Protein AF-A0A8D8EX16-F1 (afdb_monomer)

Radius of gyration: 27.71 Å; Cα contacts (8 Å, |Δi|>4): 802; chains: 1; bounding box: 77×47×75 Å

Secondary structure (DSSP, 8-state):
--TTGGGSSSGGGB-HHHHHHHHHHTTTB-B---GGGGT---SEEEEESS----SEE-HHHHHTTTTTS---EEEEEEES--TTTTSTTEEEEEHHHHHHTTT-EEEEEEEEEEE-B-TTS-B-EE--PPBPTTT-SBPGGGTT--TTSBPPTT-EE-TT-EEE-EEEE------TTGGGS---PPPPEEE--EE---SS-EEEEEEEEEE-TTS-EEEEEEEEEEE---TT-EEEETTS-EEEEEEEE-TTTS-EETT-PPPSEEE-TTHHHHHTBHHHHHHHHHHHHHHHHT-PEE--TT-SS-HHHHHHHHHHTTS-TT-EE-EE-TTT-PBPSS-EEEEEEEEEEBS--STTT----SS-PPPTTT-

InterPro domains:
  IPR007120 DNA-directed RNA polymerase, subunit 2, hybrid-binding domain [PF00562] (4-371)
  IPR007121 RNA polymerase, beta subunit, conserved site [PS01166] (232-244)
  IPR014724 RNA polymerase Rpb2, OB-fold [G3DSA:2.40.50.150] (35-228)
  IPR015712 DNA-directed RNA polymerase, subunit 2 [PTHR20856] (1-371)
  IPR015712 DNA-directed RNA polymerase, subunit 2 [cd00653] (1-371)
  IPR037033 DNA-directed RNA polymerase, subunit 2, hybrid-binding domain superfamily [G3DSA:2.40.270.10] (5-365)

pLDDT: mean 91.52, std 9.26, range [45.0, 97.81]

Structure (mmCIF, N/CA/C/O backbone):
data_AF-A0A8D8EX16-F1
#
_entry.id   AF-A0A8D8EX16-F1
#
loop_
_atom_site.group_PDB
_atom_site.id
_atom_site.type_symbol
_atom_site.label_atom_id
_atom_site.label_alt_id
_atom_site.label_comp_id
_atom_site.label_asym_id
_atom_site.label_entity_id
_atom_site.label_seq_id
_atom_site.pdbx_PDB_ins_code
_atom_site.Cartn_x
_atom_site.Cartn_y
_atom_site.Cartn_z
_atom_site.occupancy
_atom_site.B_iso_or_equiv
_atom_site.auth_seq_id
_atom_site.auth_comp_id
_atom_site.auth_asym_id
_atom_site.auth_atom_id
_atom_site.pdbx_PDB_model_num
ATOM 1 N N . LEU A 1 1 ? 1.121 20.390 16.152 1.00 87.69 1 LEU A N 1
ATOM 2 C CA . LEU A 1 1 ? 1.763 19.233 15.473 1.00 87.69 1 LEU A CA 1
ATOM 3 C C . LEU A 1 1 ? 1.968 19.587 14.003 1.00 87.69 1 LEU A C 1
ATOM 5 O O . LEU A 1 1 ? 1.137 20.309 13.471 1.00 87.69 1 LEU A O 1
ATOM 9 N N . GLY A 1 2 ? 3.056 19.132 13.370 1.00 92.62 2 GLY A N 1
ATOM 10 C CA . GLY A 1 2 ? 3.316 19.385 11.940 1.00 92.62 2 GLY A CA 1
ATOM 11 C C . GLY A 1 2 ? 2.465 18.520 11.000 1.00 92.62 2 GLY A C 1
ATOM 12 O O . GLY A 1 2 ? 1.678 17.700 11.465 1.00 92.62 2 GLY A O 1
ATOM 13 N N . VAL A 1 3 ? 2.670 18.650 9.684 1.00 93.50 3 VAL A N 1
ATOM 14 C CA . VAL A 1 3 ? 1.871 17.974 8.637 1.00 93.50 3 VAL A CA 1
ATOM 15 C C . VAL A 1 3 ? 1.799 16.453 8.829 1.00 93.50 3 VAL A C 1
ATOM 17 O O . VAL A 1 3 ? 0.713 15.908 8.991 1.00 93.50 3 VAL A O 1
ATOM 20 N N . CYS A 1 4 ? 2.941 15.757 8.891 1.00 93.38 4 CYS A N 1
ATOM 21 C CA . CYS A 1 4 ? 2.943 14.292 9.014 1.00 93.38 4 CYS A CA 1
ATOM 22 C C . CYS A 1 4 ? 2.411 13.808 10.374 1.00 93.38 4 CYS A C 1
ATOM 24 O O . CYS A 1 4 ? 1.754 12.775 10.445 1.00 93.38 4 CYS A O 1
ATOM 26 N N . ALA A 1 5 ? 2.679 14.557 11.448 1.00 94.50 5 ALA A N 1
ATOM 27 C CA . ALA A 1 5 ? 2.194 14.228 12.788 1.00 94.50 5 ALA A CA 1
ATOM 28 C C . ALA A 1 5 ? 0.686 14.470 12.935 1.00 94.50 5 ALA A C 1
ATOM 30 O O . ALA A 1 5 ? 0.020 13.765 13.686 1.00 94.50 5 ALA A O 1
ATOM 31 N N . GLY A 1 6 ? 0.136 15.429 12.185 1.00 93.69 6 GLY A N 1
ATOM 32 C CA . GLY A 1 6 ? -1.296 15.707 12.127 1.00 93.69 6 GLY A CA 1
ATOM 33 C C . GLY A 1 6 ? -2.117 14.587 11.487 1.00 93.69 6 GLY A C 1
ATOM 34 O O . GLY A 1 6 ? -3.336 14.589 11.626 1.00 93.69 6 GLY A O 1
ATOM 35 N N . LEU A 1 7 ? -1.480 13.613 10.829 1.00 94.62 7 LEU A N 1
ATOM 36 C CA . LEU A 1 7 ? -2.155 12.432 10.288 1.00 94.62 7 LEU A CA 1
ATOM 37 C C . LEU A 1 7 ? -2.492 11.389 11.359 1.00 94.62 7 LEU A C 1
ATOM 39 O O . LEU A 1 7 ? -3.251 10.474 11.063 1.00 94.62 7 LEU A O 1
ATOM 43 N N . VAL A 1 8 ? -1.948 11.475 12.573 1.00 96.31 8 VAL A N 1
ATOM 44 C CA . VAL A 1 8 ? -2.277 10.549 13.669 1.00 96.31 8 VAL A CA 1
ATOM 45 C C . VAL A 1 8 ? -3.594 10.995 14.315 1.00 96.31 8 VAL A C 1
ATOM 47 O O . VAL A 1 8 ? -3.670 12.151 14.737 1.00 96.31 8 VAL A O 1
ATOM 50 N N . PRO A 1 9 ? -4.627 10.138 14.419 1.00 96.31 9 PRO A N 1
ATOM 51 C CA . PRO A 1 9 ? -5.827 10.467 15.173 1.00 96.31 9 PRO A CA 1
ATOM 52 C C . PRO A 1 9 ? -5.556 10.281 16.670 1.00 96.31 9 PRO A C 1
ATOM 54 O O . PRO A 1 9 ? -4.806 9.393 17.077 1.00 96.31 9 PRO A O 1
ATOM 57 N N . TYR A 1 10 ? -6.128 11.155 17.498 1.00 96.69 10 TYR A N 1
ATOM 58 C CA . TYR A 1 10 ? -5.958 11.144 18.956 1.00 96.69 10 TYR A CA 1
ATOM 59 C C . TYR A 1 10 ? -4.491 10.974 19.419 1.00 96.69 10 TYR A C 1
ATOM 61 O O . TYR A 1 10 ? -4.201 10.136 20.276 1.00 96.69 10 TYR A O 1
ATOM 69 N N . PRO A 1 11 ? -3.529 11.773 18.907 1.00 96.62 11 PRO A N 1
ATOM 70 C CA . PRO A 1 11 ? -2.101 11.553 19.167 1.00 96.62 11 PRO A CA 1
ATOM 71 C C . PRO A 1 11 ? -1.715 11.719 20.643 1.00 96.62 11 PRO A C 1
ATOM 73 O O . PRO A 1 11 ? -0.691 11.195 21.070 1.00 96.62 11 PRO A O 1
ATOM 76 N N . HIS A 1 12 ? -2.537 12.431 21.416 1.00 94.94 12 HIS A N 1
ATOM 77 C CA . HIS A 1 12 ? -2.365 12.673 22.848 1.00 94.94 12 HIS A CA 1
ATOM 78 C C . HIS A 1 12 ? -2.658 11.437 23.719 1.00 94.94 12 HIS A C 1
ATOM 80 O O . HIS A 1 12 ? -2.260 11.415 24.875 1.00 94.94 12 HIS A O 1
ATOM 86 N N . HIS A 1 13 ? -3.290 10.398 23.159 1.00 95.06 13 HIS A N 1
ATOM 87 C CA . HIS A 1 13 ? -3.544 9.112 23.824 1.00 95.06 13 HIS A CA 1
ATOM 88 C C . HIS A 1 13 ? -2.511 8.029 23.471 1.00 95.06 13 HIS A C 1
ATOM 90 O O . HIS A 1 13 ? -2.658 6.873 23.865 1.00 95.06 13 HIS A O 1
ATOM 96 N N . ASN A 1 14 ? -1.482 8.374 22.693 1.00 94.94 14 ASN A N 1
ATOM 97 C CA . ASN A 1 14 ? -0.397 7.462 22.350 1.00 94.94 14 ASN A CA 1
ATOM 98 C C . ASN A 1 14 ? 0.890 7.889 23.056 1.00 94.94 14 ASN A C 1
ATOM 100 O O . ASN A 1 14 ? 1.174 9.078 23.204 1.00 94.94 14 ASN A O 1
ATOM 104 N N . GLN A 1 15 ? 1.737 6.915 23.375 1.00 95.25 15 GLN A N 1
ATOM 105 C CA . GLN A 1 15 ? 3.098 7.193 23.818 1.00 95.25 15 GLN A CA 1
ATOM 106 C C . GLN A 1 15 ? 3.909 7.919 22.723 1.00 95.25 15 GLN A C 1
ATOM 108 O O . GLN A 1 15 ? 3.820 7.584 21.538 1.00 95.25 15 GLN A O 1
ATOM 113 N N . SER A 1 16 ? 4.767 8.865 23.119 1.00 94.69 16 SER A N 1
ATOM 114 C CA . SER A 1 16 ? 5.586 9.678 22.200 1.00 94.69 16 SER A CA 1
ATOM 115 C C . SER A 1 16 ? 6.335 8.875 21.110 1.00 94.69 16 SER A C 1
ATOM 117 O O . SER A 1 16 ? 6.196 9.222 19.931 1.00 94.69 16 SER A O 1
ATOM 119 N N . PRO A 1 17 ? 7.031 7.752 21.411 1.00 95.12 17 PRO A N 1
ATOM 120 C CA . PRO A 1 17 ? 7.746 6.980 20.389 1.00 95.12 17 PRO A CA 1
ATOM 121 C C . PRO A 1 17 ? 6.836 6.460 19.268 1.00 95.12 17 PRO A C 1
ATOM 123 O O . PRO A 1 17 ? 7.253 6.377 18.114 1.00 95.12 17 PRO A O 1
ATOM 126 N N . ARG A 1 18 ? 5.572 6.152 19.581 1.00 94.44 18 ARG A N 1
ATOM 127 C CA . ARG A 1 18 ? 4.597 5.617 18.619 1.00 94.44 18 ARG A CA 1
ATOM 128 C C . ARG A 1 18 ? 4.188 6.660 17.592 1.00 94.44 18 ARG A C 1
ATOM 130 O O . ARG A 1 18 ? 4.143 6.357 16.400 1.00 94.44 18 ARG A O 1
ATOM 137 N N . ASN A 1 19 ? 3.991 7.897 18.038 1.00 95.50 19 ASN A N 1
ATOM 138 C CA . ASN A 1 19 ? 3.726 9.018 17.144 1.00 95.50 19 ASN A CA 1
ATOM 139 C C . ASN A 1 19 ? 4.928 9.271 16.219 1.00 95.50 19 ASN A C 1
ATOM 141 O O . ASN A 1 19 ? 4.748 9.450 15.013 1.00 95.50 19 ASN A O 1
ATOM 145 N N . THR A 1 20 ? 6.155 9.199 16.745 1.00 95.88 20 THR A N 1
ATOM 146 C CA . THR A 1 20 ? 7.384 9.331 15.944 1.00 95.88 20 THR A CA 1
ATOM 147 C C . THR A 1 20 ? 7.501 8.226 14.894 1.00 95.88 20 THR A C 1
ATOM 149 O O . THR A 1 20 ? 7.777 8.511 13.726 1.00 95.88 20 THR A O 1
ATOM 152 N N . TYR A 1 21 ? 7.225 6.971 15.266 1.00 95.62 21 TYR A N 1
ATOM 153 C CA . TYR A 1 21 ? 7.206 5.862 14.313 1.00 95.62 21 TYR A CA 1
ATOM 154 C C . TYR A 1 21 ? 6.156 6.066 13.230 1.00 95.62 21 TYR A C 1
ATOM 156 O O . TYR A 1 21 ? 6.481 5.899 12.055 1.00 95.62 21 TYR A O 1
ATOM 164 N N . GLN A 1 22 ? 4.941 6.495 13.581 1.00 96.12 22 GLN A N 1
ATOM 165 C CA . GLN A 1 22 ? 3.925 6.752 12.567 1.00 96.12 22 GLN A CA 1
ATOM 166 C C . GLN A 1 22 ? 4.343 7.856 11.598 1.00 96.12 22 GLN A C 1
ATOM 168 O O . GLN A 1 22 ? 4.154 7.715 10.392 1.00 96.12 22 GLN A O 1
ATOM 173 N N . CYS A 1 23 ? 4.951 8.935 12.090 1.00 95.44 23 CYS A N 1
ATOM 174 C CA . CYS A 1 23 ? 5.431 10.012 11.226 1.00 95.44 23 CYS A CA 1
ATOM 175 C C . CYS A 1 23 ? 6.468 9.522 10.203 1.00 95.44 23 CYS A C 1
ATOM 177 O O . CYS A 1 23 ? 6.561 10.080 9.109 1.00 95.44 23 CYS A O 1
ATOM 179 N N . ALA A 1 24 ? 7.249 8.493 10.542 1.00 96.00 24 ALA A N 1
ATOM 180 C CA . ALA A 1 24 ? 8.181 7.854 9.620 1.00 96.00 24 ALA A CA 1
ATOM 181 C C . ALA A 1 24 ? 7.477 6.878 8.662 1.00 96.00 24 ALA A C 1
ATOM 183 O O . ALA A 1 24 ? 7.738 6.915 7.459 1.00 96.00 24 ALA A O 1
ATOM 184 N N . MET A 1 25 ? 6.570 6.036 9.169 1.00 95.00 25 MET A N 1
ATOM 185 C CA . MET A 1 25 ? 5.861 5.035 8.359 1.00 95.00 25 MET A CA 1
ATOM 186 C C . MET A 1 25 ? 4.891 5.674 7.363 1.00 95.00 25 MET A C 1
ATOM 188 O O . MET A 1 25 ? 4.856 5.263 6.206 1.00 95.00 25 MET A O 1
ATOM 192 N N . GLY A 1 26 ? 4.186 6.738 7.756 1.00 93.25 26 GLY A N 1
ATOM 193 C CA . GLY A 1 26 ? 3.254 7.459 6.886 1.00 93.25 26 GLY A CA 1
ATOM 194 C C . GLY A 1 26 ? 3.914 8.054 5.637 1.00 93.25 26 GLY A C 1
ATOM 195 O O . GLY A 1 26 ? 3.267 8.168 4.605 1.00 93.25 26 GLY A O 1
ATOM 196 N N . LYS A 1 27 ? 5.222 8.352 5.679 1.00 94.81 27 LYS A N 1
ATOM 197 C CA . LYS A 1 27 ? 5.999 8.799 4.502 1.00 94.81 27 LYS A CA 1
ATOM 198 C C . LYS A 1 27 ? 6.304 7.672 3.509 1.00 94.81 27 LYS A C 1
ATOM 200 O O . LYS A 1 27 ? 6.760 7.933 2.402 1.00 94.81 27 LYS A O 1
ATOM 205 N N . GLN A 1 28 ? 6.151 6.420 3.932 1.00 93.94 28 GLN A N 1
ATOM 206 C CA . GLN A 1 28 ? 6.463 5.220 3.152 1.00 93.94 28 GLN A CA 1
ATOM 207 C C . GLN A 1 28 ? 5.212 4.442 2.735 1.00 93.94 28 GLN A C 1
ATOM 209 O O . GLN A 1 28 ? 5.337 3.428 2.041 1.00 93.94 28 GLN A O 1
ATOM 214 N N . ALA A 1 29 ? 4.040 4.882 3.194 1.00 94.75 29 ALA A N 1
ATOM 215 C CA . ALA A 1 29 ? 2.758 4.329 2.806 1.00 94.75 29 ALA A CA 1
ATOM 216 C C . ALA A 1 29 ? 2.538 4.514 1.301 1.00 94.75 29 ALA A C 1
ATOM 218 O O . ALA A 1 29 ? 2.858 5.560 0.734 1.00 94.75 29 ALA A O 1
ATOM 219 N N . MET A 1 30 ? 2.006 3.481 0.656 1.00 95.00 30 MET A N 1
ATOM 220 C CA . MET A 1 30 ? 1.556 3.562 -0.727 1.00 95.00 30 MET A CA 1
ATOM 221 C C . MET A 1 30 ? 0.249 4.350 -0.787 1.00 95.00 30 MET A C 1
ATOM 223 O O . MET A 1 30 ? -0.615 4.194 0.073 1.00 95.00 30 MET A O 1
ATOM 227 N N . GLY A 1 31 ? 0.078 5.162 -1.822 1.00 94.25 31 GLY A N 1
ATOM 228 C CA . GLY A 1 31 ? -1.101 6.009 -1.957 1.00 94.25 31 GLY A CA 1
ATOM 229 C C . GLY A 1 31 ? -1.253 6.550 -3.361 1.00 94.25 31 GLY A C 1
ATOM 230 O O . GLY A 1 31 ? -0.698 5.998 -4.303 1.00 94.25 31 GLY A O 1
ATOM 231 N N . ILE A 1 32 ? -2.010 7.628 -3.512 1.00 94.38 32 ILE A N 1
ATOM 232 C CA . ILE A 1 32 ? -2.041 8.384 -4.764 1.00 94.38 32 ILE A CA 1
ATOM 233 C C . ILE A 1 32 ? -0.969 9.469 -4.683 1.00 94.38 32 ILE A C 1
ATOM 235 O O . ILE A 1 32 ? -0.930 10.228 -3.719 1.00 94.38 32 ILE A O 1
ATOM 239 N N . ILE A 1 33 ? -0.109 9.564 -5.699 1.00 94.62 33 ILE A N 1
ATOM 240 C CA . ILE A 1 33 ? 0.931 10.606 -5.746 1.00 94.62 33 ILE A CA 1
ATOM 241 C C . ILE A 1 33 ? 0.300 11.976 -6.024 1.00 94.62 33 ILE A C 1
ATOM 243 O O . ILE A 1 33 ? 0.647 12.975 -5.402 1.00 94.62 33 ILE A O 1
ATOM 247 N N . GLY A 1 34 ? -0.627 12.020 -6.978 1.00 94.00 34 GLY A N 1
ATOM 248 C CA . GLY A 1 34 ? -1.343 13.220 -7.391 1.00 94.00 34 GLY A CA 1
ATOM 249 C C . GLY A 1 34 ? -2.092 12.992 -8.701 1.00 94.00 34 GLY A C 1
ATOM 250 O O . GLY A 1 34 ? -2.019 11.917 -9.300 1.00 94.00 34 GLY A O 1
ATOM 251 N N . TYR A 1 35 ? -2.799 14.014 -9.184 1.00 95.31 35 TYR A N 1
ATOM 252 C CA . TYR A 1 35 ? -3.634 13.895 -10.386 1.00 95.31 35 TYR A CA 1
ATOM 253 C C . TYR A 1 35 ? -2.836 13.616 -11.668 1.00 95.31 35 TYR A C 1
ATOM 255 O O . TYR A 1 35 ? -3.310 12.918 -12.562 1.00 95.31 35 TYR A O 1
ATOM 263 N N . ASN A 1 36 ? -1.593 14.094 -11.750 1.00 95.88 36 ASN A N 1
ATOM 264 C CA . ASN A 1 36 ? -0.731 13.911 -12.919 1.00 95.88 36 ASN A CA 1
ATOM 265 C C . ASN A 1 36 ? -0.018 12.546 -12.967 1.00 95.88 36 ASN A C 1
ATOM 267 O O . ASN A 1 36 ? 0.767 12.317 -13.889 1.00 95.88 36 ASN A O 1
ATOM 271 N N . GLN A 1 37 ? -0.280 11.631 -12.025 1.00 94.00 37 GLN A N 1
ATOM 272 C CA . GLN A 1 37 ? 0.449 10.360 -11.921 1.00 94.00 37 GLN A CA 1
ATOM 273 C C . GLN A 1 37 ? 0.356 9.486 -13.183 1.00 94.00 37 GLN A C 1
ATOM 275 O O . GLN A 1 37 ? 1.282 8.743 -13.472 1.00 94.00 37 GLN A O 1
ATOM 280 N N . LYS A 1 38 ? -0.723 9.595 -13.972 1.00 91.81 38 LYS A N 1
ATOM 281 C CA . LYS A 1 38 ? -0.854 8.873 -15.253 1.00 91.81 38 LYS A CA 1
ATOM 282 C C . LYS A 1 38 ? -0.041 9.506 -16.387 1.00 91.81 38 LYS A C 1
ATOM 284 O O . LYS A 1 38 ? 0.344 8.818 -17.330 1.00 91.81 38 LYS A O 1
ATOM 289 N N . ASN A 1 39 ? 0.227 10.809 -16.317 1.00 93.44 39 ASN A N 1
ATOM 290 C CA . ASN A 1 39 ? 0.944 11.550 -17.360 1.00 93.44 39 ASN A CA 1
ATOM 291 C C . ASN A 1 39 ? 2.459 11.556 -17.127 1.00 93.44 39 ASN A C 1
ATOM 293 O O . ASN A 1 39 ? 3.225 11.782 -18.060 1.00 93.44 39 ASN A O 1
ATOM 297 N N . ARG A 1 40 ? 2.891 11.275 -15.897 1.00 93.62 40 ARG A N 1
ATOM 298 C CA . ARG A 1 40 ? 4.285 11.316 -15.461 1.00 93.62 40 ARG A CA 1
ATOM 299 C C . ARG A 1 40 ? 4.958 9.939 -15.552 1.00 93.62 40 ARG A C 1
ATOM 301 O O . ARG A 1 40 ? 4.319 8.917 -15.336 1.00 93.62 40 ARG A O 1
ATOM 308 N N . ILE A 1 41 ? 6.261 9.926 -15.849 1.00 94.81 41 ILE A N 1
ATOM 309 C CA . ILE A 1 41 ? 7.126 8.735 -15.788 1.00 94.81 41 ILE A CA 1
ATOM 310 C C . ILE A 1 41 ? 8.246 9.014 -14.781 1.00 94.81 41 ILE A C 1
ATOM 312 O O . ILE A 1 41 ? 9.161 9.784 -15.077 1.00 94.81 41 ILE A O 1
ATOM 316 N N . ASP A 1 42 ? 8.184 8.374 -13.614 1.00 94.81 42 ASP A N 1
ATOM 317 C CA . ASP A 1 42 ? 9.231 8.411 -12.584 1.00 94.81 42 ASP A CA 1
ATOM 318 C C . ASP A 1 42 ? 9.949 7.069 -12.458 1.00 94.81 42 ASP A C 1
ATOM 320 O O . ASP A 1 42 ? 9.444 6.032 -12.877 1.00 94.81 42 ASP A O 1
ATOM 324 N N . THR A 1 43 ? 11.128 7.082 -11.828 1.00 94.19 43 THR A N 1
ATOM 325 C CA . THR A 1 43 ? 11.942 5.882 -11.571 1.00 94.19 43 THR A CA 1
ATOM 326 C C . THR A 1 43 ? 11.156 4.766 -10.885 1.00 94.19 43 THR A C 1
ATOM 328 O O . THR A 1 43 ? 11.292 3.600 -11.259 1.00 94.19 43 THR A O 1
ATOM 331 N N . LEU A 1 44 ? 10.364 5.124 -9.873 1.00 94.56 44 LEU A N 1
ATOM 332 C CA . LEU A 1 44 ? 9.601 4.192 -9.059 1.00 94.56 44 LEU A CA 1
ATOM 333 C C . LEU A 1 44 ? 8.361 4.896 -8.511 1.00 94.56 44 LEU A C 1
ATOM 335 O O . LEU A 1 44 ? 8.490 5.929 -7.854 1.00 94.56 44 LEU A O 1
ATOM 339 N N . MET A 1 45 ? 7.181 4.328 -8.743 1.00 95.81 45 MET A N 1
ATOM 340 C CA . MET A 1 45 ? 5.929 4.818 -8.160 1.00 95.81 45 MET A CA 1
ATOM 341 C C . MET A 1 45 ? 5.169 3.657 -7.529 1.00 95.81 45 MET A C 1
ATOM 343 O O . MET A 1 45 ? 5.113 2.564 -8.095 1.00 95.81 45 MET A O 1
ATOM 347 N N . TYR A 1 46 ? 4.580 3.909 -6.363 1.00 96.56 46 TYR A N 1
ATOM 348 C CA . TYR A 1 46 ? 3.752 2.948 -5.645 1.00 96.56 46 TYR A CA 1
ATOM 349 C C . TYR A 1 46 ? 2.352 3.516 -5.491 1.00 96.56 46 TYR A C 1
ATOM 351 O O . TYR A 1 46 ? 2.135 4.395 -4.657 1.00 96.56 46 TYR A O 1
ATOM 359 N N . ASN A 1 47 ? 1.417 2.979 -6.268 1.00 95.62 47 ASN A N 1
ATOM 360 C CA . ASN A 1 47 ? 0.031 3.416 -6.245 1.00 95.62 47 ASN A CA 1
ATOM 361 C C . ASN A 1 47 ? -0.852 2.335 -5.624 1.00 95.62 47 ASN A C 1
ATOM 363 O O . ASN A 1 47 ? -0.644 1.147 -5.861 1.00 95.62 47 ASN A O 1
ATOM 367 N N . ILE A 1 48 ? -1.860 2.727 -4.852 1.00 95.56 48 ILE A N 1
ATOM 368 C CA . ILE A 1 48 ? -2.922 1.812 -4.413 1.00 95.56 48 ILE A CA 1
ATOM 369 C C . ILE A 1 48 ? -4.101 1.895 -5.389 1.00 95.56 48 ILE A C 1
ATOM 371 O O . ILE A 1 48 ? -4.383 2.968 -5.922 1.00 95.56 48 ILE A O 1
ATOM 375 N N . VAL A 1 49 ? -4.763 0.768 -5.664 1.00 95.81 49 VAL A N 1
ATOM 376 C CA . VAL A 1 49 ? -5.852 0.727 -6.660 1.00 95.81 49 VAL A CA 1
ATOM 377 C C . VAL A 1 49 ? -7.129 1.375 -6.123 1.00 95.81 49 VAL A C 1
ATOM 379 O O . VAL A 1 49 ? -7.742 2.175 -6.823 1.00 95.81 49 VAL A O 1
ATOM 382 N N . TYR A 1 50 ? -7.497 1.071 -4.875 1.00 96.88 50 TYR A N 1
ATOM 383 C CA . TYR A 1 50 ? -8.726 1.562 -4.241 1.00 96.88 50 TYR A CA 1
ATOM 384 C C . TYR A 1 50 ? -8.419 2.293 -2.928 1.00 96.88 50 TYR A C 1
ATOM 386 O O . TYR A 1 50 ? -8.659 1.740 -1.856 1.00 96.88 50 TYR A O 1
ATOM 394 N N . PRO A 1 51 ? -7.830 3.495 -2.973 1.00 96.31 51 PRO A N 1
ATOM 395 C CA . PRO A 1 51 ? -7.613 4.292 -1.772 1.00 96.31 51 PRO A CA 1
ATOM 396 C C . PRO A 1 51 ? -8.952 4.761 -1.202 1.00 96.31 51 PRO A C 1
ATOM 398 O O . PRO A 1 51 ? -9.868 5.094 -1.950 1.00 96.31 51 PRO A O 1
ATOM 401 N N . GLN A 1 52 ? -9.055 4.810 0.122 1.00 96.50 52 GLN A N 1
ATOM 402 C CA . GLN A 1 52 ? -10.250 5.277 0.823 1.00 96.50 52 GLN A CA 1
ATOM 403 C C . GLN A 1 52 ? -9.904 6.448 1.732 1.00 96.50 52 GLN A C 1
ATOM 405 O O . GLN A 1 52 ? -8.768 6.577 2.176 1.00 96.50 52 GLN A O 1
ATOM 410 N N . THR A 1 53 ? -10.874 7.303 2.031 1.00 94.62 53 THR A N 1
ATOM 411 C CA . THR A 1 53 ? -10.695 8.373 3.014 1.00 94.62 53 THR A CA 1
ATOM 412 C C . THR A 1 53 ? -10.695 7.807 4.437 1.00 94.62 53 THR A C 1
ATOM 414 O O . THR A 1 53 ? -11.426 6.857 4.720 1.00 94.62 53 THR A O 1
ATOM 417 N N . PRO A 1 54 ? -9.881 8.349 5.360 1.00 95.19 54 PRO A N 1
ATOM 418 C CA . PRO A 1 54 ? -9.905 7.913 6.752 1.00 95.19 54 PRO A CA 1
ATOM 419 C C . PRO A 1 54 ? -11.221 8.310 7.431 1.00 95.19 54 PRO A C 1
ATOM 421 O O . PRO A 1 54 ? -11.599 9.481 7.390 1.00 95.19 54 PRO A O 1
ATOM 424 N N . MET A 1 55 ? -11.874 7.356 8.104 1.00 94.56 55 MET A N 1
ATOM 425 C CA . MET A 1 55 ? -13.144 7.599 8.810 1.00 94.56 55 MET A CA 1
ATOM 426 C C . MET A 1 55 ? -12.999 8.587 9.975 1.00 94.56 55 MET A C 1
ATOM 428 O O . MET A 1 55 ? -13.814 9.495 10.132 1.00 94.56 55 MET A O 1
ATOM 432 N N . VAL A 1 56 ? -11.927 8.452 10.762 1.00 95.94 56 VAL A N 1
ATOM 433 C CA . VAL A 1 56 ? -11.559 9.421 11.802 1.00 95.94 56 VAL A CA 1
ATOM 434 C C . VAL A 1 56 ? -10.452 10.323 11.274 1.00 95.94 56 VAL A C 1
ATOM 436 O O . VAL A 1 56 ? -9.305 9.903 11.070 1.00 95.94 56 VAL A O 1
ATOM 439 N N . ARG A 1 57 ? -10.774 11.598 11.078 1.00 94.06 57 ARG A N 1
ATOM 440 C CA . ARG A 1 57 ? -9.859 12.589 10.500 1.00 94.06 57 ARG A CA 1
ATOM 441 C C . ARG A 1 57 ? -9.443 13.644 11.514 1.00 94.06 57 ARG A C 1
ATOM 443 O O . ARG A 1 57 ? -10.066 13.835 12.548 1.00 94.06 57 ARG A O 1
ATOM 450 N N . SER A 1 58 ? -8.353 14.339 11.241 1.00 94.94 58 SER A N 1
ATOM 451 C CA . SER A 1 58 ? -7.974 15.545 11.972 1.00 94.94 58 SER A CA 1
ATOM 452 C C . SER A 1 58 ? -8.291 16.758 11.103 1.00 94.94 58 SER A C 1
ATOM 454 O O . SER A 1 58 ? -8.307 16.651 9.878 1.00 94.94 58 SER A O 1
ATOM 456 N N . ARG A 1 59 ? -8.468 17.940 11.700 1.00 93.31 59 ARG A N 1
ATOM 457 C CA . ARG A 1 59 ? -8.583 19.183 10.911 1.00 93.31 59 ARG A CA 1
ATOM 458 C C . ARG A 1 59 ? -7.355 19.423 10.024 1.00 93.31 59 ARG A C 1
ATOM 460 O O . ARG A 1 59 ? -7.456 20.003 8.952 1.00 93.31 59 ARG A O 1
ATOM 467 N N . THR A 1 60 ? -6.185 18.929 10.435 1.00 94.00 60 THR A N 1
ATOM 468 C CA . THR A 1 60 ? -4.955 19.009 9.636 1.00 94.00 60 THR A CA 1
ATOM 469 C C . THR A 1 60 ? -5.051 18.233 8.319 1.00 94.00 60 THR A C 1
ATOM 471 O O . THR A 1 60 ? -4.500 18.688 7.319 1.00 94.00 60 THR A O 1
ATOM 474 N N . ILE A 1 61 ? -5.757 17.096 8.287 1.00 94.94 61 ILE A N 1
ATOM 475 C CA . ILE A 1 61 ? -5.996 16.329 7.051 1.00 94.94 61 ILE A CA 1
ATOM 476 C C . ILE A 1 61 ? -6.757 17.174 6.020 1.00 94.94 61 ILE A C 1
ATOM 478 O O . ILE A 1 61 ? -6.371 17.191 4.856 1.00 94.94 61 ILE A O 1
ATOM 482 N N . GLU A 1 62 ? -7.768 17.930 6.449 1.00 93.38 62 GLU A N 1
ATOM 483 C CA . GLU A 1 62 ? -8.551 18.806 5.564 1.00 93.38 62 GLU A CA 1
ATOM 484 C C . GLU A 1 62 ? -7.733 20.005 5.080 1.00 93.38 62 GLU A C 1
ATOM 486 O O . GLU A 1 62 ? -7.696 20.297 3.888 1.00 93.38 62 GLU A O 1
ATOM 491 N N . LEU A 1 63 ? -6.997 20.659 5.987 1.00 95.06 63 LEU A N 1
ATOM 492 C CA . LEU A 1 63 ? -6.130 21.792 5.637 1.00 95.06 63 LEU A CA 1
ATOM 493 C C . LEU A 1 63 ? -5.051 21.409 4.614 1.00 95.06 63 LEU A C 1
ATOM 495 O O . LEU A 1 63 ? -4.629 22.236 3.811 1.00 95.06 63 LEU A O 1
ATOM 499 N N . THR A 1 64 ? -4.601 20.155 4.636 1.00 93.94 64 THR A N 1
ATOM 500 C CA . THR A 1 64 ? -3.593 19.637 3.702 1.00 93.94 64 THR A CA 1
ATOM 501 C C . THR A 1 64 ? -4.208 18.983 2.464 1.00 93.94 64 THR A C 1
ATOM 503 O O . THR A 1 64 ? -3.463 18.564 1.582 1.00 93.94 64 THR A O 1
ATOM 506 N N . ASN A 1 65 ? -5.544 18.923 2.363 1.00 94.12 65 ASN A N 1
ATOM 507 C CA . ASN A 1 65 ? -6.284 18.200 1.324 1.00 94.12 65 ASN A CA 1
ATOM 508 C C . ASN A 1 65 ? -5.867 16.717 1.190 1.00 94.12 65 ASN A C 1
ATOM 510 O O . ASN A 1 65 ? -5.913 16.142 0.099 1.00 94.12 65 ASN A O 1
ATOM 514 N N . PHE A 1 66 ? -5.429 16.087 2.286 1.00 93.12 66 PHE A N 1
ATOM 515 C CA . PHE A 1 66 ? -5.024 14.676 2.283 1.00 93.12 66 PHE A CA 1
ATOM 516 C C . PHE A 1 66 ? -6.228 13.728 2.143 1.00 93.12 66 PHE A C 1
ATOM 518 O O . PHE A 1 66 ? -6.087 12.586 1.717 1.00 93.12 66 PHE A O 1
ATOM 525 N N . ASP A 1 67 ? -7.429 14.214 2.448 1.00 90.44 67 ASP A N 1
ATOM 526 C CA . ASP A 1 67 ? -8.701 13.546 2.180 1.00 90.44 67 ASP A CA 1
ATOM 527 C C . ASP A 1 67 ? -8.962 13.338 0.678 1.00 90.44 67 ASP A C 1
ATOM 529 O O . ASP A 1 67 ? -9.543 12.328 0.297 1.00 90.44 67 ASP A O 1
ATOM 533 N N . LYS A 1 68 ? -8.489 14.235 -0.195 1.00 94.19 68 LYS A N 1
ATOM 534 C CA . LYS A 1 68 ? -8.643 14.079 -1.654 1.00 94.19 68 LYS A CA 1
ATOM 535 C C . LYS A 1 68 ? -7.687 13.047 -2.252 1.00 94.19 68 LYS A C 1
ATOM 537 O O . LYS A 1 68 ? -7.994 12.447 -3.279 1.00 94.19 68 LYS A O 1
ATOM 542 N N . LEU A 1 69 ? -6.523 12.853 -1.630 1.00 95.00 69 LEU A N 1
ATOM 543 C CA . LEU A 1 69 ? -5.465 11.949 -2.094 1.00 95.00 69 LEU A CA 1
ATOM 544 C C . LEU A 1 69 ? -5.010 11.013 -0.960 1.00 95.00 69 LEU A C 1
ATOM 546 O O . LEU A 1 69 ? -3.874 11.120 -0.488 1.00 95.00 69 LEU A O 1
ATOM 550 N N . PRO A 1 70 ? -5.875 10.092 -0.496 1.00 95.31 70 PRO A N 1
ATOM 551 C CA . PRO A 1 70 ? -5.531 9.247 0.632 1.00 95.31 70 PRO A CA 1
ATOM 552 C C . PRO A 1 70 ? -4.527 8.143 0.263 1.00 95.31 70 PRO A C 1
ATOM 554 O O . PRO A 1 70 ? -4.365 7.746 -0.894 1.00 95.31 70 PRO A O 1
ATOM 557 N N . ALA A 1 71 ? -3.846 7.624 1.288 1.00 94.88 71 ALA A N 1
ATOM 558 C CA . ALA A 1 71 ? -2.756 6.648 1.164 1.00 94.88 71 ALA A CA 1
ATOM 559 C C . ALA A 1 71 ? -2.990 5.353 1.968 1.00 94.88 71 ALA A C 1
ATOM 561 O O . ALA A 1 71 ? -2.126 4.900 2.719 1.00 94.88 71 ALA A O 1
ATOM 562 N N . GLY A 1 72 ? -4.202 4.805 1.907 1.00 95.62 72 GLY A N 1
ATOM 563 C CA . GLY A 1 72 ? -4.602 3.646 2.703 1.00 95.62 72 GLY A CA 1
ATOM 564 C C . GLY A 1 72 ? -6.046 3.226 2.454 1.00 95.62 72 GLY A C 1
ATOM 565 O O . GLY A 1 72 ? -6.716 3.754 1.565 1.00 95.62 72 GLY A O 1
ATOM 566 N N . GLN A 1 73 ? -6.491 2.242 3.226 1.00 97.50 73 GLN A N 1
ATOM 567 C CA . GLN A 1 73 ? -7.827 1.655 3.161 1.00 97.50 73 GLN A CA 1
ATOM 568 C C . GLN A 1 73 ? -8.367 1.467 4.578 1.00 97.50 73 GLN A C 1
ATOM 570 O O . GLN A 1 73 ? -7.607 1.148 5.496 1.00 97.50 73 GLN A O 1
ATOM 575 N N . ASN A 1 74 ? -9.671 1.661 4.762 1.00 97.12 74 ASN A N 1
ATOM 576 C CA . ASN A 1 74 ? -10.341 1.257 5.988 1.00 97.12 74 ASN A CA 1
ATOM 577 C C . ASN A 1 74 ? -10.525 -0.261 5.939 1.00 97.12 74 ASN A C 1
ATOM 579 O O . ASN A 1 74 ? -11.079 -0.792 4.980 1.00 97.12 74 ASN A O 1
ATOM 583 N N . ALA A 1 75 ? -10.025 -0.944 6.960 1.00 96.88 75 ALA A N 1
ATOM 584 C CA . ALA A 1 75 ? -10.160 -2.381 7.127 1.00 96.88 75 ALA A CA 1
ATOM 585 C C . ALA A 1 75 ? -11.081 -2.663 8.306 1.00 96.88 75 ALA A C 1
ATOM 587 O O . ALA A 1 75 ? -10.960 -2.007 9.343 1.00 96.88 75 ALA A O 1
ATOM 588 N N . THR A 1 76 ? -11.954 -3.656 8.182 1.00 96.81 76 THR A N 1
ATOM 589 C CA . THR A 1 76 ? -12.701 -4.176 9.328 1.00 96.81 76 THR A CA 1
ATOM 590 C C . THR A 1 76 ? -11.753 -5.022 10.162 1.00 96.81 76 THR A C 1
ATOM 592 O O . THR A 1 76 ? -11.317 -6.089 9.726 1.00 96.81 76 THR A O 1
ATOM 595 N N . VAL A 1 77 ? -11.384 -4.526 11.341 1.00 96.75 77 VAL A N 1
ATOM 596 C CA . VAL A 1 77 ? -10.413 -5.187 12.214 1.00 96.75 77 VAL A CA 1
ATOM 597 C C . VAL A 1 77 ? -11.131 -5.881 13.357 1.00 96.75 77 VAL A C 1
ATOM 599 O O . VAL A 1 77 ? -11.994 -5.281 13.992 1.00 96.75 77 VAL A O 1
ATOM 602 N N . ALA A 1 78 ? -10.743 -7.121 13.643 1.00 96.69 78 ALA A N 1
ATOM 603 C CA . ALA A 1 78 ? -11.095 -7.820 14.875 1.00 96.69 78 ALA A CA 1
ATOM 604 C C . ALA A 1 78 ? -9.862 -7.917 15.780 1.00 96.69 78 ALA A C 1
ATOM 606 O O . ALA A 1 78 ? -8.789 -8.345 15.345 1.00 96.69 78 ALA A O 1
ATOM 607 N N . VAL A 1 79 ? -10.001 -7.495 17.036 1.00 96.19 79 VAL A N 1
ATOM 608 C CA . VAL A 1 79 ? -8.939 -7.613 18.039 1.00 96.19 79 VAL A CA 1
ATOM 609 C C . VAL A 1 79 ? -9.131 -8.908 18.813 1.00 96.19 79 VAL A C 1
ATOM 611 O O . VAL A 1 79 ? -9.920 -8.967 19.755 1.00 96.19 79 VAL A O 1
ATOM 614 N N . MET A 1 80 ? -8.403 -9.939 18.404 1.00 95.31 80 MET A N 1
ATOM 615 C CA . MET A 1 80 ? -8.411 -11.260 19.024 1.00 95.31 80 MET A CA 1
ATOM 616 C C . MET A 1 80 ? -7.118 -12.002 18.699 1.00 95.31 80 MET A C 1
ATOM 618 O O . MET A 1 80 ? -6.394 -11.606 17.788 1.00 95.31 80 MET A O 1
ATOM 622 N N . SER A 1 81 ? -6.848 -13.070 19.444 1.00 94.94 81 SER A N 1
ATOM 623 C CA . SER A 1 81 ? -5.756 -13.991 19.136 1.00 94.94 81 SER A CA 1
ATOM 624 C C . SER A 1 81 ? -6.274 -15.112 18.236 1.00 94.94 81 SER A C 1
ATOM 626 O O . SER A 1 81 ? -7.299 -15.715 18.553 1.00 94.94 81 SER A O 1
ATOM 628 N N . TYR A 1 82 ? -5.587 -15.409 17.134 1.00 93.12 82 TYR A N 1
ATOM 629 C CA . TYR A 1 82 ? -6.015 -16.432 16.177 1.00 93.12 82 TYR A CA 1
ATOM 630 C C . TYR A 1 82 ? -4.845 -17.312 15.721 1.00 93.12 82 TYR A C 1
ATOM 632 O O . TYR A 1 82 ? -3.875 -16.836 15.135 1.00 93.12 82 TYR A O 1
ATOM 640 N N . SER A 1 83 ? -4.955 -18.628 15.936 1.00 87.25 83 SER A N 1
ATOM 641 C CA . SER A 1 83 ? -4.050 -19.689 15.437 1.00 87.25 83 SER A CA 1
ATOM 642 C C . SER A 1 83 ? -2.545 -19.575 15.770 1.00 87.25 83 SER A C 1
ATOM 644 O O . SER A 1 83 ? -1.766 -20.411 15.327 1.00 87.25 83 SER A O 1
ATOM 646 N N . GLY A 1 84 ? -2.106 -18.559 16.523 1.00 91.62 84 GLY A N 1
ATOM 647 C CA . GLY A 1 84 ? -0.699 -18.333 16.889 1.00 91.62 84 GLY A CA 1
ATOM 648 C C . GLY A 1 84 ? 0.168 -17.688 15.797 1.00 91.62 84 GLY A C 1
ATOM 649 O O . GLY A 1 84 ? 1.285 -17.259 16.077 1.00 91.62 84 GLY A O 1
ATOM 650 N N . TYR A 1 85 ? -0.339 -17.543 14.569 1.00 93.50 85 TYR A N 1
ATOM 651 C CA . TYR A 1 85 ? 0.351 -16.851 13.469 1.00 93.50 85 TYR A CA 1
ATOM 652 C C . TYR A 1 85 ? 0.249 -15.315 13.538 1.00 93.50 85 TYR A C 1
ATOM 654 O O . TYR A 1 85 ? 0.666 -14.624 12.610 1.00 93.50 85 TYR A O 1
ATOM 662 N N . ASP A 1 86 ? -0.299 -14.776 14.627 1.00 93.38 86 ASP A N 1
ATOM 663 C CA . ASP A 1 86 ? -0.446 -13.348 14.928 1.00 93.38 86 ASP A CA 1
ATOM 664 C C . ASP A 1 86 ? 0.469 -12.870 16.079 1.00 93.38 86 ASP A C 1
ATOM 666 O O . ASP A 1 86 ? 0.312 -11.765 16.608 1.00 93.38 86 ASP A O 1
ATOM 670 N N . ILE A 1 87 ? 1.437 -13.702 16.475 1.00 92.88 87 ILE A N 1
ATOM 671 C CA . ILE A 1 87 ? 2.452 -13.377 17.482 1.00 92.88 87 ILE A CA 1
ATOM 672 C C . ILE A 1 87 ? 3.440 -12.335 16.918 1.00 92.88 87 ILE A C 1
ATOM 674 O O . ILE A 1 87 ? 3.679 -12.264 15.715 1.00 92.88 87 ILE A O 1
ATOM 678 N N . GLU A 1 88 ? 4.009 -11.496 17.793 1.00 89.06 88 GLU A N 1
ATOM 679 C CA . GLU A 1 88 ? 5.036 -10.494 17.443 1.00 89.06 88 GLU A CA 1
ATOM 680 C C . GLU A 1 88 ? 4.665 -9.561 16.270 1.00 89.06 88 GLU A C 1
ATOM 682 O O . GLU A 1 88 ? 5.438 -9.329 15.342 1.00 89.06 88 GLU A O 1
ATOM 687 N N . ASP A 1 89 ? 3.481 -8.950 16.342 1.00 88.81 89 ASP A N 1
ATOM 688 C CA . ASP A 1 89 ? 2.963 -7.985 15.354 1.00 88.81 89 ASP A CA 1
ATOM 689 C C . ASP A 1 89 ? 2.631 -8.580 13.985 1.00 88.81 89 ASP A C 1
ATOM 691 O O . ASP A 1 89 ? 2.446 -7.839 13.012 1.00 88.81 89 ASP A O 1
ATOM 695 N N . ALA A 1 90 ? 2.523 -9.900 13.888 1.00 95.31 90 ALA A N 1
ATOM 696 C CA . ALA A 1 90 ? 1.936 -10.509 12.716 1.00 95.31 90 ALA A CA 1
ATOM 697 C C . ALA A 1 90 ? 0.432 -10.186 12.629 1.00 95.31 90 ALA A C 1
ATOM 699 O O . ALA A 1 90 ? -0.276 -10.019 13.623 1.00 95.31 90 ALA A O 1
ATOM 700 N N . LEU A 1 91 ? -0.036 -10.024 11.397 1.00 96.25 91 LEU A N 1
ATOM 701 C CA . LEU A 1 91 ? -1.414 -9.716 11.047 1.00 96.25 91 LEU A CA 1
ATOM 702 C C . LEU A 1 91 ? -1.956 -10.876 10.232 1.00 96.25 91 LEU A C 1
ATOM 704 O O . LEU A 1 91 ? -1.274 -11.376 9.331 1.00 96.25 91 LEU A O 1
ATOM 708 N N . ILE A 1 92 ? -3.193 -11.256 10.507 1.00 97.19 92 ILE A N 1
ATOM 709 C CA . ILE A 1 92 ? -3.882 -12.280 9.729 1.00 97.19 92 ILE A CA 1
ATOM 710 C C . ILE A 1 92 ? -4.855 -11.574 8.809 1.00 97.19 92 ILE A C 1
ATOM 712 O O . ILE A 1 92 ? -5.611 -10.716 9.261 1.00 97.19 92 ILE A O 1
ATOM 716 N N . LEU A 1 93 ? -4.794 -11.885 7.519 1.00 97.56 93 LEU A N 1
ATOM 717 C CA . LEU A 1 93 ? -5.628 -11.252 6.505 1.00 97.56 93 LEU A CA 1
ATOM 718 C C . LEU A 1 93 ? -6.651 -12.233 5.944 1.00 97.56 93 LEU A C 1
ATOM 720 O O . LEU A 1 93 ? -6.357 -13.411 5.750 1.00 97.56 93 LEU A O 1
ATOM 724 N N . ASN A 1 94 ? -7.825 -11.711 5.610 1.00 97.75 94 ASN A N 1
ATOM 725 C CA . ASN A 1 94 ? -8.865 -12.449 4.912 1.00 97.75 94 ASN A CA 1
ATOM 726 C C . ASN A 1 94 ? -8.545 -12.562 3.416 1.00 97.75 94 ASN A C 1
ATOM 728 O O . ASN A 1 94 ? -8.408 -11.553 2.710 1.00 97.75 94 ASN A O 1
ATOM 732 N N . LYS A 1 95 ? -8.456 -13.793 2.910 1.00 97.81 95 LYS A N 1
ATOM 733 C CA . LYS A 1 95 ? -8.177 -14.072 1.502 1.00 97.81 95 LYS A CA 1
ATOM 734 C C . LYS A 1 95 ? -9.257 -13.519 0.582 1.00 97.81 95 LYS A C 1
ATOM 736 O O . LYS A 1 95 ? -8.916 -12.851 -0.395 1.00 97.81 95 LYS A O 1
ATOM 741 N N . ALA A 1 96 ? -10.533 -13.685 0.932 1.00 97.69 96 ALA A N 1
ATOM 742 C CA . ALA A 1 96 ? -11.639 -13.174 0.128 1.00 97.69 96 ALA A CA 1
ATOM 743 C C . ALA A 1 96 ? -11.590 -11.642 0.013 1.00 97.69 96 ALA A C 1
ATOM 745 O O . ALA A 1 96 ? -11.851 -11.086 -1.056 1.00 97.69 96 ALA A O 1
ATOM 746 N N . SER A 1 97 ? -11.178 -10.937 1.071 1.00 97.44 97 SER A N 1
ATOM 747 C CA . SER A 1 97 ? -10.964 -9.484 1.022 1.00 97.44 97 SER A CA 1
ATOM 748 C C . SER A 1 97 ? -9.811 -9.110 0.079 1.00 97.44 97 SER A C 1
ATOM 750 O O . SER A 1 97 ? -9.932 -8.172 -0.717 1.00 97.44 97 SER A O 1
ATOM 752 N N . ILE A 1 98 ? -8.710 -9.873 0.081 1.00 97.12 98 ILE A N 1
ATOM 753 C CA . ILE A 1 98 ? -7.587 -9.685 -0.857 1.00 97.12 98 ILE A CA 1
ATOM 754 C C . ILE A 1 98 ? -8.007 -9.988 -2.313 1.00 97.12 98 ILE A C 1
ATOM 756 O O . ILE A 1 98 ? -7.578 -9.292 -3.246 1.00 97.12 98 ILE A O 1
ATOM 760 N N . ASP A 1 99 ? -8.848 -11.003 -2.536 1.00 96.94 99 ASP A N 1
ATOM 761 C CA . ASP A 1 99 ? -9.439 -11.330 -3.845 1.00 96.94 99 ASP A CA 1
ATOM 762 C C . ASP A 1 99 ? -10.31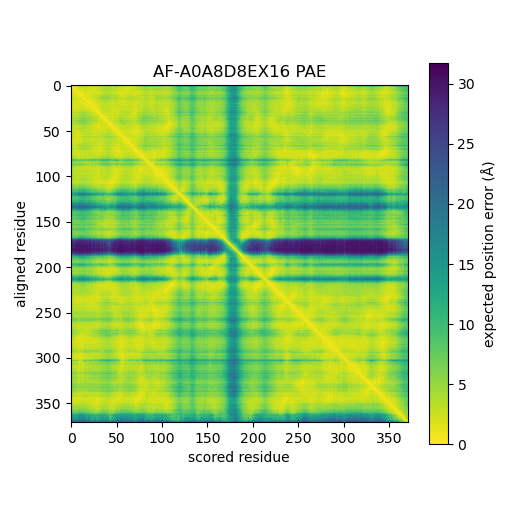7 -10.186 -4.364 1.00 96.94 99 ASP A C 1
ATOM 764 O O . ASP A 1 99 ? -10.122 -9.727 -5.498 1.00 96.94 99 ASP A O 1
ATOM 768 N N . ARG A 1 100 ? -11.180 -9.633 -3.504 1.00 97.19 100 ARG A N 1
ATOM 769 C CA . ARG A 1 100 ? -12.055 -8.489 -3.818 1.00 97.19 100 ARG A CA 1
ATOM 770 C C . ARG A 1 100 ? -11.290 -7.191 -4.092 1.00 97.19 100 ARG A C 1
ATOM 772 O O . ARG A 1 100 ? -11.780 -6.343 -4.831 1.00 97.19 100 ARG A O 1
ATOM 779 N N . GLY A 1 101 ? -10.066 -7.043 -3.579 1.00 95.94 101 GLY A N 1
ATOM 780 C CA . GLY A 1 101 ? -9.175 -5.928 -3.935 1.00 95.94 101 GLY A CA 1
ATOM 781 C C . GLY A 1 101 ? -8.504 -5.205 -2.769 1.00 95.94 101 GLY A C 1
ATOM 782 O O . GLY A 1 101 ? -7.830 -4.196 -3.005 1.00 95.94 101 GLY A O 1
ATOM 783 N N . TYR A 1 102 ? -8.642 -5.701 -1.537 1.00 97.00 102 TYR A N 1
ATOM 784 C CA . TYR A 1 102 ? -7.949 -5.147 -0.377 1.00 97.00 102 TYR A CA 1
ATOM 785 C C . TYR A 1 102 ? -6.423 -5.200 -0.566 1.00 97.00 102 TYR A C 1
ATOM 787 O O . TYR A 1 102 ? -5.851 -6.203 -0.995 1.00 97.00 102 TYR A O 1
ATOM 795 N N . GLY A 1 103 ? -5.753 -4.079 -0.300 1.00 94.69 103 GLY A N 1
ATOM 796 C CA . GLY A 1 103 ? -4.303 -3.914 -0.372 1.00 94.69 103 GLY A CA 1
ATOM 797 C C . GLY A 1 103 ? -3.677 -4.076 -1.764 1.00 94.69 103 GLY A C 1
ATOM 798 O O . GLY A 1 103 ? -2.451 -4.205 -1.858 1.00 94.69 103 GLY A O 1
ATOM 799 N N . ARG A 1 104 ? -4.471 -4.092 -2.846 1.00 96.56 104 ARG A N 1
ATOM 800 C CA . ARG A 1 104 ? -3.951 -4.220 -4.216 1.00 96.56 104 ARG A CA 1
ATOM 801 C C . ARG A 1 104 ? -3.173 -2.967 -4.611 1.00 96.56 104 ARG A C 1
ATOM 803 O O . ARG A 1 104 ? -3.697 -1.852 -4.545 1.00 96.56 104 ARG A O 1
ATOM 810 N N . CYS A 1 105 ? -1.930 -3.154 -5.043 1.00 95.69 105 CYS A N 1
ATOM 811 C CA . CYS A 1 105 ? -1.038 -2.062 -5.412 1.00 95.69 105 CYS A CA 1
ATOM 812 C C . CYS A 1 105 ? -0.502 -2.201 -6.839 1.00 95.69 105 CYS A C 1
ATOM 814 O O . CYS A 1 105 ? -0.395 -3.293 -7.394 1.00 95.69 105 CYS A O 1
ATOM 816 N N . LEU A 1 106 ? -0.177 -1.059 -7.433 1.00 96.00 106 LEU A N 1
ATOM 817 C CA . LEU A 1 106 ? 0.488 -0.917 -8.716 1.00 96.00 106 LEU A CA 1
ATOM 818 C C . LEU A 1 106 ? 1.898 -0.401 -8.450 1.00 96.00 106 LEU A C 1
ATOM 820 O O . LEU A 1 106 ? 2.083 0.680 -7.887 1.00 96.00 106 LEU A O 1
ATOM 824 N N . VAL A 1 107 ? 2.888 -1.185 -8.851 1.00 96.06 107 VAL A N 1
ATOM 825 C CA . VAL A 1 107 ? 4.295 -0.806 -8.797 1.00 96.06 107 VAL A CA 1
ATOM 826 C C . VAL A 1 107 ? 4.721 -0.429 -10.198 1.00 96.06 107 VAL A C 1
ATOM 828 O O . VAL A 1 107 ? 4.715 -1.270 -11.097 1.00 96.06 107 VAL A O 1
ATOM 831 N N . TYR A 1 108 ? 5.105 0.827 -10.375 1.00 95.94 108 TYR A N 1
ATOM 832 C CA . TYR A 1 108 ? 5.641 1.307 -11.633 1.00 95.94 108 TYR A CA 1
ATOM 833 C C . TYR A 1 108 ? 7.157 1.414 -11.561 1.00 95.94 108 TYR A C 1
ATOM 835 O O . TYR A 1 108 ? 7.685 1.951 -10.587 1.00 95.94 108 TYR A O 1
ATOM 843 N N . LYS A 1 109 ? 7.854 0.930 -12.588 1.00 95.06 109 LYS A N 1
ATOM 844 C CA . LYS A 1 109 ? 9.312 1.045 -12.732 1.00 95.06 109 LYS A CA 1
ATOM 845 C C . LYS A 1 109 ? 9.638 1.654 -14.091 1.00 95.06 109 LYS A C 1
ATOM 847 O O . LYS A 1 109 ? 9.025 1.307 -15.095 1.00 95.06 109 LYS A O 1
ATOM 852 N N . ASN A 1 110 ? 10.618 2.547 -14.128 1.00 94.88 110 ASN A N 1
ATOM 853 C CA . ASN A 1 110 ? 11.091 3.130 -15.381 1.00 94.88 110 ASN A CA 1
ATOM 854 C C . ASN A 1 110 ? 12.282 2.344 -15.933 1.00 94.88 110 ASN A C 1
ATOM 856 O O . ASN A 1 110 ? 13.232 2.049 -15.204 1.00 94.88 110 ASN A O 1
ATOM 860 N N . SER A 1 111 ? 12.260 2.084 -17.235 1.00 94.44 111 SER A N 1
ATOM 861 C CA . SER A 1 111 ? 13.429 1.688 -18.010 1.00 94.44 111 SER A CA 1
ATOM 862 C C . SER A 1 111 ? 13.733 2.771 -19.040 1.00 94.44 111 SER A C 1
ATOM 864 O O . SER A 1 111 ? 12.872 3.140 -19.834 1.00 94.44 111 SER A O 1
ATOM 866 N N . LYS A 1 112 ? 14.964 3.289 -19.029 1.00 94.25 112 LYS A N 1
ATOM 867 C CA . LYS A 1 112 ? 15.410 4.343 -19.946 1.00 94.25 112 LYS A CA 1
ATOM 868 C C . LYS A 1 112 ? 16.463 3.813 -20.911 1.00 94.25 112 LYS A C 1
ATOM 870 O O . LYS A 1 112 ? 17.374 3.096 -20.500 1.00 94.25 112 LYS A O 1
ATOM 875 N N . CYS A 1 113 ? 16.369 4.230 -22.162 1.00 93.38 113 CYS A N 1
ATOM 876 C CA . CYS A 1 113 ? 17.350 3.983 -23.204 1.00 93.38 113 CYS A CA 1
ATOM 877 C C . CYS A 1 113 ? 17.676 5.310 -23.888 1.00 93.38 113 CYS A C 1
ATOM 879 O O . CYS A 1 113 ? 16.774 5.987 -24.371 1.00 93.38 113 CYS A O 1
ATOM 881 N N . THR A 1 114 ? 18.951 5.691 -23.916 1.00 92.88 114 THR A N 1
ATOM 882 C CA . THR A 1 114 ? 19.422 6.831 -24.710 1.00 92.88 114 THR A CA 1
ATOM 883 C C . THR A 1 114 ? 20.137 6.322 -25.948 1.00 92.88 114 THR A C 1
ATOM 885 O O . THR A 1 114 ? 20.948 5.395 -25.866 1.00 92.88 114 THR A O 1
ATOM 888 N N . ILE A 1 115 ? 19.828 6.928 -27.083 1.00 90.88 115 ILE A N 1
ATOM 889 C CA . ILE A 1 115 ? 20.459 6.698 -28.375 1.00 90.88 115 ILE A CA 1
ATOM 890 C C . ILE A 1 115 ? 21.408 7.870 -28.579 1.00 90.88 115 ILE A C 1
ATOM 892 O O . ILE A 1 115 ? 20.969 9.005 -28.771 1.00 90.88 115 ILE A O 1
ATOM 896 N N . LYS A 1 116 ? 22.703 7.604 -28.435 1.00 88.19 116 LYS A N 1
ATOM 897 C CA . LYS A 1 116 ? 23.714 8.652 -28.453 1.00 88.19 116 LYS A CA 1
ATOM 898 C C . LYS A 1 116 ? 24.193 8.917 -29.867 1.00 88.19 116 LYS A C 1
ATOM 900 O O . LYS A 1 116 ? 24.251 8.011 -30.704 1.00 88.19 116 LYS A O 1
ATOM 905 N N . ARG A 1 117 ? 24.594 10.163 -30.087 1.00 85.50 117 ARG A N 1
ATOM 906 C CA . ARG A 1 117 ? 25.387 10.577 -31.239 1.00 85.50 117 ARG A CA 1
ATOM 907 C C . ARG A 1 117 ? 26.809 10.841 -30.778 1.00 85.50 117 ARG A C 1
ATOM 909 O O . ARG A 1 117 ? 27.040 11.435 -29.729 1.00 85.50 117 ARG A O 1
ATOM 916 N N . TYR A 1 118 ? 27.763 10.348 -31.545 1.00 85.56 118 TYR A N 1
ATOM 917 C CA . TYR A 1 118 ? 29.180 10.450 -31.247 1.00 85.56 118 TYR A CA 1
ATOM 918 C C . TYR A 1 118 ? 29.825 11.557 -32.082 1.00 85.56 118 TYR A C 1
ATOM 920 O O . TYR A 1 118 ? 29.345 11.910 -33.158 1.00 85.56 118 TYR A O 1
ATOM 928 N N . SER A 1 119 ? 30.957 12.082 -31.610 1.00 83.06 119 SER A N 1
ATOM 929 C CA . SER A 1 119 ? 31.711 13.141 -32.300 1.00 83.06 119 SER A CA 1
ATOM 930 C C . SER A 1 119 ? 32.215 12.726 -33.685 1.00 83.06 119 SER A C 1
ATOM 932 O O . SER A 1 119 ? 32.359 13.564 -34.568 1.00 83.06 119 SER A O 1
ATOM 934 N N . ASN A 1 120 ? 32.428 11.427 -33.904 1.00 81.44 120 ASN A N 1
ATOM 935 C CA . ASN A 1 120 ? 32.805 10.838 -35.191 1.00 81.44 120 ASN A CA 1
ATOM 936 C C . ASN A 1 120 ? 31.620 10.693 -36.173 1.00 81.44 120 ASN A C 1
ATOM 938 O O . ASN A 1 120 ? 31.703 9.889 -37.096 1.00 81.44 120 ASN A O 1
ATOM 942 N N . GLN A 1 121 ? 30.512 11.408 -35.944 1.00 79.94 121 GLN A N 1
ATOM 943 C CA . GLN A 1 121 ? 29.267 11.356 -36.726 1.00 79.94 121 GLN A CA 1
ATOM 944 C C . GLN A 1 121 ? 28.568 9.985 -36.746 1.00 79.94 121 GLN A C 1
ATOM 946 O O . GLN A 1 121 ? 27.595 9.792 -37.475 1.00 79.94 121 GLN A O 1
ATOM 951 N N . THR A 1 122 ? 29.007 9.029 -35.922 1.00 84.88 122 THR A N 1
ATOM 952 C CA . THR A 1 122 ? 28.292 7.760 -35.748 1.00 84.88 122 THR A CA 1
ATOM 953 C C . THR A 1 122 ? 27.166 7.911 -34.732 1.00 84.88 122 THR A C 1
ATOM 955 O O . THR A 1 122 ? 27.214 8.758 -33.838 1.00 84.88 122 THR A O 1
ATOM 958 N N . PHE A 1 123 ? 26.127 7.094 -34.866 1.00 86.50 123 PHE A N 1
ATOM 959 C CA . PHE A 1 123 ? 24.981 7.095 -33.966 1.00 86.50 123 PHE A CA 1
ATOM 960 C C . PHE A 1 123 ? 24.609 5.667 -33.578 1.00 86.50 123 PHE A C 1
ATOM 962 O O . PHE A 1 123 ? 24.805 4.725 -34.353 1.00 86.50 123 PHE A O 1
ATOM 969 N N . ASP A 1 124 ? 24.086 5.517 -32.365 1.00 90.94 124 ASP A N 1
ATOM 970 C CA . ASP A 1 124 ? 23.454 4.275 -31.931 1.00 90.94 124 ASP A CA 1
ATOM 971 C C . ASP A 1 124 ? 22.207 4.009 -32.787 1.00 90.94 124 ASP A C 1
ATOM 973 O O . ASP A 1 124 ? 21.459 4.934 -33.098 1.00 90.94 124 ASP A O 1
ATOM 977 N N . ARG A 1 125 ? 21.940 2.751 -33.137 1.00 89.88 125 ARG A N 1
ATOM 978 C CA . ARG A 1 125 ? 20.754 2.380 -33.925 1.00 89.88 125 ARG A CA 1
ATOM 979 C C . ARG A 1 125 ? 19.868 1.409 -33.161 1.00 89.88 125 ARG A C 1
ATOM 981 O O . ARG A 1 125 ? 20.357 0.635 -32.341 1.00 89.88 125 ARG A O 1
ATOM 988 N N . ILE A 1 126 ? 18.568 1.451 -33.425 1.00 92.19 126 ILE A N 1
ATOM 989 C CA . ILE A 1 126 ? 17.627 0.430 -32.962 1.00 92.19 126 ILE A CA 1
ATOM 990 C C . ILE A 1 126 ? 17.305 -0.453 -34.159 1.00 92.19 126 ILE A C 1
ATOM 992 O O . ILE A 1 126 ? 17.010 0.052 -35.240 1.00 92.19 126 ILE A O 1
ATOM 996 N N . MET A 1 127 ? 17.416 -1.762 -33.967 1.00 91.44 127 MET A N 1
ATOM 997 C CA . MET A 1 127 ? 17.104 -2.750 -34.993 1.00 91.44 127 MET A CA 1
ATOM 998 C C . MET A 1 127 ? 15.822 -3.488 -34.629 1.00 91.44 127 MET A C 1
ATOM 1000 O O . MET A 1 127 ? 15.598 -3.804 -33.461 1.00 91.44 127 MET A O 1
ATOM 1004 N N . GLY A 1 128 ? 15.025 -3.831 -35.639 1.00 90.50 128 GLY A N 1
ATOM 1005 C CA . GLY A 1 128 ? 13.826 -4.645 -35.463 1.00 90.50 128 GLY A CA 1
ATOM 1006 C C . GLY A 1 128 ? 14.099 -6.041 -34.871 1.00 90.50 128 GLY A C 1
ATOM 1007 O O . GLY A 1 128 ? 15.251 -6.439 -34.641 1.00 90.50 128 GLY A O 1
ATOM 1008 N N . PRO A 1 129 ? 13.037 -6.819 -34.608 1.00 90.56 129 PRO A N 1
ATOM 1009 C CA . PRO A 1 129 ? 13.140 -8.147 -34.029 1.00 90.56 129 PRO A CA 1
ATOM 1010 C C . PRO A 1 129 ? 13.891 -9.091 -34.968 1.00 90.56 129 PRO A C 1
ATOM 1012 O O . PRO A 1 129 ? 13.705 -9.087 -36.186 1.00 90.56 129 PRO A O 1
ATOM 1015 N N . MET A 1 130 ? 14.731 -9.943 -34.384 1.00 87.19 130 MET A N 1
ATOM 1016 C CA . MET A 1 130 ? 15.484 -10.932 -35.140 1.00 87.19 130 MET A CA 1
ATOM 1017 C C . MET A 1 130 ? 14.614 -12.177 -35.295 1.00 87.19 130 MET A C 1
ATOM 1019 O O . MET A 1 130 ? 14.061 -12.685 -34.313 1.00 87.19 130 MET A O 1
ATOM 1023 N N . LYS A 1 131 ? 14.494 -12.654 -36.534 1.00 86.50 131 LYS A N 1
ATOM 1024 C CA . LYS A 1 131 ? 13.818 -13.910 -36.858 1.00 86.50 131 LYS A CA 1
ATOM 1025 C C . LYS A 1 131 ? 14.843 -15.034 -36.904 1.00 86.50 131 LYS A C 1
ATOM 1027 O O . LYS A 1 131 ? 15.954 -14.848 -37.396 1.00 86.50 131 LYS A O 1
ATOM 1032 N N . ASP A 1 132 ? 14.461 -16.181 -36.372 1.00 86.31 132 ASP A N 1
ATOM 1033 C CA . ASP A 1 132 ? 15.212 -17.416 -36.516 1.00 86.31 132 ASP A CA 1
ATOM 1034 C C . ASP A 1 132 ? 15.158 -17.880 -37.979 1.00 86.31 132 ASP A C 1
ATOM 1036 O O . ASP A 1 132 ? 14.086 -17.926 -38.584 1.00 86.31 132 ASP A O 1
ATOM 1040 N N . SER A 1 133 ? 16.315 -18.208 -38.553 1.00 82.44 133 SER A N 1
ATOM 1041 C CA . SER A 1 133 ? 16.455 -18.572 -39.966 1.00 82.44 133 SER A CA 1
ATOM 1042 C C . SER A 1 133 ? 15.814 -19.920 -40.302 1.00 82.44 133 SER A C 1
ATOM 1044 O O . SER A 1 133 ? 15.434 -20.141 -41.448 1.00 82.44 133 SER A O 1
ATOM 1046 N N . LEU A 1 134 ? 15.677 -20.810 -39.315 1.00 81.94 134 LEU A N 1
ATOM 1047 C CA . LEU A 1 134 ? 15.115 -22.151 -39.496 1.00 81.94 134 LEU A CA 1
ATOM 1048 C C . LEU A 1 134 ? 13.587 -22.158 -39.397 1.00 81.94 134 LEU A C 1
ATOM 1050 O O . LEU A 1 134 ? 12.910 -22.812 -40.186 1.00 81.94 134 LEU A O 1
ATOM 1054 N N . THR A 1 135 ? 13.036 -21.442 -38.417 1.00 81.69 135 THR A N 1
ATOM 1055 C CA . THR A 1 135 ? 11.595 -21.461 -38.125 1.00 81.69 135 THR A CA 1
ATOM 1056 C C . THR A 1 135 ? 10.843 -20.245 -38.662 1.00 81.69 135 THR A C 1
ATOM 1058 O O . THR A 1 135 ? 9.614 -20.223 -38.602 1.00 81.69 135 THR A O 1
ATOM 1061 N N . ASN A 1 136 ? 11.553 -19.223 -39.158 1.00 81.88 136 ASN A N 1
ATOM 1062 C CA . ASN A 1 136 ? 11.018 -17.900 -39.508 1.00 81.88 136 ASN A CA 1
ATOM 1063 C C . ASN A 1 136 ? 10.239 -17.208 -38.369 1.00 81.88 136 ASN A C 1
ATOM 1065 O O . ASN A 1 136 ? 9.567 -16.197 -38.597 1.00 81.88 136 ASN A O 1
ATOM 1069 N N . LYS A 1 137 ? 10.337 -17.716 -37.133 1.00 85.12 137 LYS A N 1
ATOM 1070 C CA . LYS A 1 137 ? 9.695 -17.149 -35.944 1.00 85.12 137 LYS A CA 1
ATOM 1071 C C . LYS A 1 137 ? 10.633 -16.177 -35.243 1.00 85.12 137 LYS A C 1
ATOM 1073 O O . LYS A 1 137 ? 11.853 -16.282 -35.340 1.00 85.12 137 LYS A O 1
ATOM 1078 N N . ILE A 1 138 ? 10.059 -15.219 -34.526 1.00 84.12 138 ILE A N 1
ATOM 1079 C CA . ILE A 1 138 ? 10.832 -14.279 -33.712 1.00 84.12 138 ILE A CA 1
ATOM 1080 C C . ILE A 1 138 ? 11.452 -15.040 -32.534 1.00 84.12 138 ILE A C 1
ATOM 1082 O O . ILE A 1 138 ? 10.809 -15.889 -31.917 1.00 84.12 138 ILE A O 1
ATOM 1086 N N . ILE A 1 139 ? 12.716 -14.748 -32.227 1.00 88.75 139 ILE A N 1
ATOM 1087 C CA . ILE A 1 139 ? 13.418 -15.350 -31.087 1.00 88.75 139 ILE A CA 1
ATOM 1088 C C . ILE A 1 139 ? 12.716 -14.931 -29.789 1.00 88.75 139 ILE A C 1
ATOM 1090 O O . ILE A 1 139 ? 12.385 -13.761 -29.632 1.00 88.75 139 ILE A O 1
ATOM 1094 N N . PHE A 1 140 ? 12.602 -15.828 -28.804 1.00 87.81 140 PHE A N 1
ATOM 1095 C CA . PHE A 1 140 ? 11.981 -15.550 -27.494 1.00 87.81 140 PHE A CA 1
ATOM 1096 C C . PHE A 1 140 ? 12.430 -14.227 -26.839 1.00 87.81 140 PHE A C 1
ATOM 1098 O O . PHE A 1 140 ? 11.654 -13.531 -26.192 1.00 87.81 140 PHE A O 1
ATOM 1105 N N . ARG A 1 141 ? 13.702 -13.843 -27.016 1.00 89.00 141 ARG A N 1
ATOM 1106 C CA . ARG A 1 141 ? 14.243 -12.585 -26.475 1.00 89.00 141 ARG A CA 1
ATOM 1107 C C . ARG A 1 141 ? 13.621 -11.338 -27.105 1.00 89.00 141 ARG A C 1
ATOM 1109 O O . ARG A 1 141 ? 13.621 -10.302 -26.452 1.00 89.00 141 ARG A O 1
ATOM 1116 N N . HIS A 1 142 ? 13.200 -11.419 -28.363 1.00 90.94 142 HIS A N 1
ATOM 1117 C CA . HIS A 1 142 ? 12.675 -10.316 -29.173 1.00 90.94 142 HIS A CA 1
ATOM 1118 C C . HIS A 1 142 ? 11.165 -10.465 -29.420 1.00 90.94 142 HIS A C 1
ATOM 1120 O O . HIS A 1 142 ? 10.608 -9.704 -30.195 1.00 90.94 142 HIS A O 1
ATOM 1126 N N . GLU A 1 143 ? 10.513 -11.441 -28.782 1.00 89.25 143 GLU A N 1
ATOM 1127 C CA . GLU A 1 143 ? 9.089 -11.745 -28.961 1.00 89.25 143 GLU A CA 1
ATOM 1128 C C . GLU A 1 143 ? 8.187 -10.548 -28.642 1.00 89.25 143 GLU A C 1
ATOM 1130 O O . GLU A 1 143 ? 7.192 -10.345 -29.321 1.00 89.25 143 GLU A O 1
ATOM 1135 N N . CYS A 1 144 ? 8.577 -9.741 -27.654 1.00 88.19 144 CYS A N 1
ATOM 1136 C CA . CYS A 1 144 ? 7.873 -8.535 -27.229 1.00 88.19 144 CYS A CA 1
ATOM 1137 C C . CYS A 1 144 ? 8.412 -7.250 -27.885 1.00 88.19 144 CYS A C 1
ATOM 1139 O O . CYS A 1 144 ? 8.460 -6.203 -27.247 1.00 88.19 144 CYS A O 1
ATOM 1141 N N . LEU A 1 145 ? 8.994 -7.323 -29.082 1.00 92.25 145 LEU A N 1
ATOM 1142 C CA . LEU A 1 145 ? 9.463 -6.136 -29.804 1.00 92.25 145 LEU A CA 1
ATOM 1143 C C . LEU A 1 145 ? 8.573 -5.888 -31.013 1.00 92.25 145 LEU A C 1
ATOM 1145 O O . LEU A 1 145 ? 8.290 -6.813 -31.776 1.00 92.25 145 LEU A O 1
ATOM 1149 N N . ASP A 1 146 ? 8.218 -4.626 -31.225 1.00 92.56 146 ASP A N 1
ATOM 1150 C CA . ASP A 1 146 ? 7.576 -4.185 -32.454 1.00 92.56 146 ASP A CA 1
ATOM 1151 C C . ASP A 1 146 ? 8.592 -4.141 -33.606 1.00 92.56 146 ASP A C 1
ATOM 1153 O O . ASP A 1 146 ? 9.805 -4.273 -33.424 1.00 92.56 146 ASP A O 1
ATOM 1157 N N . THR A 1 147 ? 8.097 -3.926 -34.818 1.00 90.81 147 THR A N 1
ATOM 1158 C CA . THR A 1 147 ? 8.868 -3.789 -36.059 1.00 90.81 147 THR A CA 1
ATOM 1159 C C . THR A 1 147 ? 9.993 -2.750 -35.990 1.00 90.81 147 THR A C 1
ATOM 1161 O O . THR A 1 147 ? 11.020 -2.930 -36.647 1.00 90.81 147 THR A O 1
ATOM 1164 N N . ASP A 1 148 ? 9.843 -1.714 -35.163 1.00 91.31 148 ASP A N 1
ATOM 1165 C CA . ASP A 1 148 ? 10.829 -0.654 -34.933 1.00 91.31 148 ASP A CA 1
ATOM 1166 C C . ASP A 1 148 ? 11.923 -1.025 -33.909 1.00 91.31 148 ASP A C 1
ATOM 1168 O O . ASP A 1 148 ? 12.881 -0.273 -33.728 1.00 91.31 148 ASP A O 1
ATOM 1172 N N . GLY A 1 149 ? 11.820 -2.191 -33.258 1.00 91.50 149 GLY A N 1
ATOM 1173 C CA . GLY A 1 149 ? 12.764 -2.663 -32.243 1.00 91.50 149 GLY A CA 1
ATOM 1174 C C . GLY A 1 149 ? 12.550 -2.076 -30.843 1.00 91.50 149 GLY A C 1
ATOM 1175 O O . GLY A 1 149 ? 13.420 -2.239 -29.973 1.00 91.50 149 GLY A O 1
ATOM 1176 N N . ILE A 1 150 ? 11.413 -1.413 -30.613 1.00 94.44 150 ILE A N 1
ATOM 1177 C CA . ILE A 1 150 ? 10.935 -0.934 -29.314 1.00 94.44 150 ILE A CA 1
ATOM 1178 C C . ILE A 1 150 ? 9.718 -1.779 -28.907 1.00 94.44 150 ILE A C 1
ATOM 1180 O O . ILE A 1 150 ? 8.941 -2.233 -29.735 1.00 94.44 150 ILE A O 1
ATOM 1184 N N . ILE A 1 151 ? 9.562 -2.049 -27.614 1.00 94.50 151 ILE A N 1
ATOM 1185 C CA . ILE A 1 151 ? 8.397 -2.783 -27.103 1.00 94.50 151 ILE A CA 1
ATOM 1186 C C . ILE A 1 151 ? 7.092 -1.984 -27.240 1.00 94.50 151 ILE A C 1
ATOM 1188 O O . ILE A 1 151 ? 7.064 -0.787 -26.949 1.00 94.50 151 ILE A O 1
ATOM 1192 N N . SER A 1 152 ? 5.990 -2.646 -27.594 1.00 92.62 152 SER A N 1
ATOM 1193 C CA . SER A 1 152 ? 4.679 -1.999 -27.719 1.00 92.62 152 SER A CA 1
ATOM 1194 C C . SER A 1 152 ? 3.961 -1.871 -26.358 1.00 92.62 152 SER A C 1
ATOM 1196 O O . SER A 1 152 ? 4.063 -2.753 -25.495 1.00 92.62 152 SER A O 1
ATOM 1198 N N . PRO A 1 153 ? 3.198 -0.785 -26.113 1.00 95.00 153 PRO A N 1
ATOM 1199 C CA . PRO A 1 153 ? 2.340 -0.676 -24.933 1.00 95.00 153 PRO A CA 1
ATOM 1200 C C . PRO A 1 153 ? 1.280 -1.786 -24.881 1.00 95.00 153 PRO A C 1
ATOM 1202 O O . PRO A 1 153 ? 0.639 -2.093 -25.879 1.00 95.00 153 PRO A O 1
ATOM 1205 N N . GLY A 1 154 ? 1.054 -2.353 -23.697 1.00 93.38 154 GLY A N 1
ATOM 1206 C CA . GLY A 1 154 ? 0.092 -3.431 -23.445 1.00 93.38 154 GLY A CA 1
ATOM 1207 C C . GLY A 1 154 ? 0.720 -4.821 -23.355 1.00 93.38 154 GLY A C 1
ATOM 1208 O O . GLY A 1 154 ? 0.154 -5.698 -22.700 1.00 93.38 154 GLY A O 1
ATOM 1209 N N . GLU A 1 155 ? 1.909 -5.020 -23.923 1.00 92.69 155 GLU A N 1
ATOM 1210 C CA . GLU A 1 155 ? 2.566 -6.324 -23.904 1.00 92.69 155 GLU A CA 1
ATOM 1211 C C . GLU A 1 155 ? 3.121 -6.701 -22.527 1.00 92.69 155 GLU A C 1
ATOM 1213 O O . GLU A 1 155 ? 3.488 -5.858 -21.697 1.00 92.69 155 GLU A O 1
ATOM 1218 N N . LYS A 1 156 ? 3.182 -8.014 -22.288 1.00 94.56 156 LYS A N 1
ATOM 1219 C CA . LYS A 1 156 ? 3.750 -8.612 -21.083 1.00 94.56 156 LYS A CA 1
ATOM 1220 C C . LYS A 1 156 ? 5.219 -8.943 -21.332 1.00 94.56 156 LYS A C 1
ATOM 1222 O O . LYS A 1 156 ? 5.522 -9.851 -22.096 1.00 94.56 156 LYS A O 1
ATOM 1227 N N . VAL A 1 157 ? 6.117 -8.276 -20.613 1.00 94.62 157 VAL A N 1
ATOM 1228 C CA . VAL A 1 157 ? 7.551 -8.576 -20.632 1.00 94.62 157 VAL A CA 1
ATOM 1229 C C . VAL A 1 157 ? 7.917 -9.539 -19.504 1.00 94.62 157 VAL A C 1
ATOM 1231 O O . VAL A 1 157 ? 7.574 -9.334 -18.335 1.00 94.62 157 VAL A O 1
ATOM 1234 N N . SER A 1 158 ? 8.631 -10.599 -19.862 1.00 93.50 158 SER A N 1
ATOM 1235 C CA . SER A 1 158 ? 9.143 -11.633 -18.963 1.00 93.50 158 SER A CA 1
ATOM 1236 C C . SER A 1 158 ? 10.655 -11.502 -18.771 1.00 93.50 158 SER A C 1
ATOM 1238 O O . SER A 1 158 ? 11.341 -10.744 -19.461 1.00 93.50 158 SER A O 1
ATOM 1240 N N . SER A 1 159 ? 11.199 -12.223 -17.789 1.00 91.38 159 SER A N 1
ATOM 1241 C CA . SER A 1 159 ? 12.624 -12.141 -17.450 1.00 91.38 159 SER A CA 1
ATOM 1242 C C . SER A 1 159 ? 13.526 -12.409 -18.663 1.00 91.38 159 SER A C 1
ATOM 1244 O O . SER A 1 159 ? 13.308 -13.364 -19.407 1.00 91.38 159 SER A O 1
ATOM 1246 N N . LYS A 1 160 ? 14.570 -11.586 -18.833 1.00 89.19 160 LYS A N 1
ATOM 1247 C CA . LYS A 1 160 ? 15.582 -11.650 -19.911 1.00 89.19 160 LYS A CA 1
ATOM 1248 C C . LYS A 1 160 ? 15.096 -11.299 -21.326 1.00 89.19 160 LYS A C 1
ATOM 1250 O O . LYS A 1 160 ? 15.916 -11.344 -22.247 1.00 89.19 160 LYS A O 1
ATOM 1255 N N . GLN A 1 161 ? 13.836 -10.912 -21.511 1.00 93.19 161 GLN A N 1
ATOM 1256 C CA . GLN A 1 161 ? 13.373 -10.357 -22.785 1.00 93.19 161 GLN A CA 1
ATOM 1257 C C . GLN A 1 161 ? 13.917 -8.937 -23.005 1.00 93.19 161 GLN A C 1
ATOM 1259 O O . GLN A 1 161 ? 14.228 -8.207 -22.053 1.00 93.19 161 GLN A O 1
ATOM 1264 N N . THR A 1 162 ? 14.099 -8.569 -24.269 1.00 94.00 162 THR A N 1
ATOM 1265 C CA . THR A 1 162 ? 14.615 -7.271 -24.705 1.00 94.00 162 THR A CA 1
ATOM 1266 C C . THR A 1 162 ? 13.458 -6.283 -24.832 1.00 94.00 162 THR A C 1
ATOM 1268 O O . THR A 1 162 ? 12.477 -6.570 -25.497 1.00 94.00 162 THR A O 1
ATOM 1271 N N . MET A 1 163 ? 13.584 -5.112 -24.205 1.00 94.06 163 MET A N 1
ATOM 1272 C CA . MET A 1 163 ? 12.612 -4.013 -24.306 1.00 94.06 163 MET A CA 1
ATOM 1273 C C . MET A 1 163 ? 12.994 -2.992 -25.385 1.00 94.06 163 MET A C 1
ATOM 1275 O O . MET A 1 163 ? 12.123 -2.354 -25.964 1.00 94.06 163 MET A O 1
ATOM 1279 N N . VAL A 1 164 ? 14.298 -2.803 -25.617 1.00 95.25 164 VAL A N 1
ATOM 1280 C CA . VAL A 1 164 ? 14.831 -1.972 -26.708 1.00 95.25 164 VAL A CA 1
ATOM 1281 C C . VAL A 1 164 ? 16.039 -2.678 -27.299 1.00 95.25 164 VAL A C 1
ATOM 1283 O O . VAL A 1 164 ? 17.032 -2.909 -26.593 1.00 95.25 164 VAL A O 1
ATOM 1286 N N . ASN A 1 165 ? 15.966 -3.022 -28.581 1.00 94.44 165 ASN A N 1
ATOM 1287 C CA . ASN A 1 165 ? 17.056 -3.680 -29.292 1.00 94.44 165 ASN A CA 1
ATOM 1288 C C . ASN A 1 165 ? 18.042 -2.651 -29.856 1.00 94.44 165 ASN A C 1
ATOM 1290 O O . ASN A 1 165 ? 18.046 -2.323 -31.041 1.00 94.44 165 ASN A O 1
ATOM 1294 N N . LYS A 1 166 ? 18.857 -2.105 -28.954 1.00 94.19 166 LYS A N 1
ATOM 1295 C CA . LYS A 1 166 ? 19.872 -1.100 -29.259 1.00 94.19 166 LYS A CA 1
ATOM 1296 C C . LYS A 1 166 ? 21.175 -1.752 -29.729 1.00 94.19 166 LYS A C 1
ATOM 1298 O O . LYS A 1 166 ? 21.698 -2.648 -29.068 1.00 94.19 166 LYS A O 1
ATOM 1303 N N . GLU A 1 167 ? 21.756 -1.215 -30.791 1.00 92.50 167 GLU A N 1
ATOM 1304 C CA . GLU A 1 167 ? 23.104 -1.512 -31.265 1.00 92.50 167 GLU A CA 1
ATOM 1305 C C . GLU A 1 167 ? 23.981 -0.259 -31.214 1.00 92.50 167 GLU A C 1
ATOM 1307 O O . GLU A 1 167 ? 23.548 0.844 -31.552 1.00 92.50 167 GLU A O 1
ATOM 1312 N N . MET A 1 168 ? 25.228 -0.439 -30.789 1.00 89.44 168 MET A N 1
ATOM 1313 C CA . MET A 1 168 ? 26.219 0.625 -30.649 1.00 89.44 168 MET A CA 1
ATOM 1314 C C . MET A 1 168 ? 27.362 0.401 -31.642 1.00 89.44 168 MET A C 1
ATOM 1316 O O . MET A 1 168 ? 27.784 -0.747 -31.815 1.00 89.44 168 MET A O 1
ATOM 1320 N N . PRO A 1 169 ? 27.899 1.450 -32.285 1.00 87.19 169 PRO A N 1
ATOM 1321 C CA . PRO A 1 169 ? 29.065 1.307 -33.144 1.00 87.19 169 PRO A CA 1
ATOM 1322 C C . PRO A 1 169 ? 30.264 0.846 -32.306 1.00 87.19 169 PRO A C 1
ATOM 1324 O O . PRO A 1 169 ? 30.586 1.422 -31.263 1.00 87.19 169 PRO A O 1
ATOM 1327 N N . ALA A 1 170 ? 30.933 -0.214 -32.749 1.00 78.81 170 ALA A N 1
ATOM 1328 C CA . ALA A 1 170 ? 32.144 -0.717 -32.125 1.00 78.81 170 ALA A CA 1
ATOM 1329 C C . ALA A 1 170 ? 33.304 0.218 -32.482 1.00 78.81 170 ALA A C 1
ATOM 1331 O O . ALA A 1 170 ? 34.051 -0.021 -33.430 1.00 78.81 170 ALA A O 1
ATOM 1332 N N . VAL A 1 171 ? 33.448 1.309 -31.728 1.00 66.19 171 VAL A N 1
ATOM 1333 C CA . VAL A 1 171 ? 34.615 2.184 -31.842 1.00 66.19 171 VAL A CA 1
ATOM 1334 C C . VAL A 1 171 ? 35.812 1.421 -31.284 1.00 66.19 171 VAL A C 1
ATOM 1336 O O . VAL A 1 171 ? 36.073 1.422 -30.082 1.00 66.19 171 VAL A O 1
ATOM 1339 N N . LYS A 1 172 ? 36.532 0.716 -32.159 1.00 59.28 172 LYS A N 1
ATOM 1340 C CA . LYS A 1 172 ? 37.893 0.292 -31.848 1.00 59.28 172 LYS A CA 1
ATOM 1341 C C . LYS A 1 172 ? 38.719 1.568 -31.728 1.00 59.28 172 LYS A C 1
ATOM 1343 O O . LYS A 1 172 ? 38.681 2.406 -32.627 1.00 59.28 172 LYS A O 1
ATOM 1348 N N . SER A 1 173 ? 39.438 1.726 -30.624 1.00 49.38 173 SER A N 1
ATOM 1349 C CA . SER A 1 173 ? 40.469 2.750 -30.469 1.00 49.38 173 SER A CA 1
ATOM 1350 C C . SER A 1 173 ? 41.582 2.457 -31.479 1.00 49.38 173 SER A C 1
ATOM 1352 O O . SER A 1 173 ? 42.552 1.779 -31.161 1.00 49.38 173 SER A O 1
ATOM 1354 N N . ILE A 1 174 ? 41.391 2.856 -32.734 1.00 52.16 174 ILE A N 1
ATOM 1355 C CA . ILE A 1 174 ? 42.406 2.722 -33.775 1.00 52.16 174 ILE A CA 1
ATOM 1356 C C . ILE A 1 174 ? 43.432 3.825 -33.520 1.00 52.16 174 ILE A C 1
ATOM 1358 O O . ILE A 1 174 ? 43.066 4.990 -33.341 1.00 52.16 174 ILE A O 1
ATOM 1362 N N . ASN A 1 175 ? 44.711 3.452 -33.462 1.00 50.12 175 ASN A N 1
ATOM 1363 C CA . ASN A 1 175 ? 45.808 4.406 -33.353 1.00 50.12 175 ASN A CA 1
ATOM 1364 C C . ASN A 1 175 ? 45.712 5.424 -34.509 1.00 50.12 175 ASN A C 1
ATOM 1366 O O . ASN A 1 175 ? 45.484 5.020 -35.649 1.00 50.12 175 ASN A O 1
ATOM 1370 N N . PRO A 1 176 ? 45.926 6.730 -34.270 1.00 53.22 176 PRO A N 1
ATOM 1371 C CA . PRO A 1 176 ? 45.709 7.788 -35.268 1.00 53.22 176 PRO A CA 1
ATOM 1372 C C . PRO A 1 176 ? 46.586 7.689 -36.535 1.00 53.22 176 PRO A C 1
ATOM 1374 O O . PRO A 1 176 ? 46.407 8.467 -37.468 1.00 53.22 176 PRO A O 1
ATOM 1377 N N . ILE A 1 177 ? 47.519 6.735 -36.592 1.00 52.44 177 ILE A N 1
ATOM 1378 C CA . ILE A 1 177 ? 48.435 6.505 -37.716 1.00 52.44 177 ILE A CA 1
ATOM 1379 C C . ILE A 1 177 ? 47.769 5.681 -38.839 1.00 52.44 177 ILE A C 1
ATOM 1381 O O . ILE A 1 177 ? 48.082 5.892 -40.005 1.00 52.44 177 ILE A O 1
ATOM 1385 N N . GLU A 1 178 ? 46.791 4.820 -38.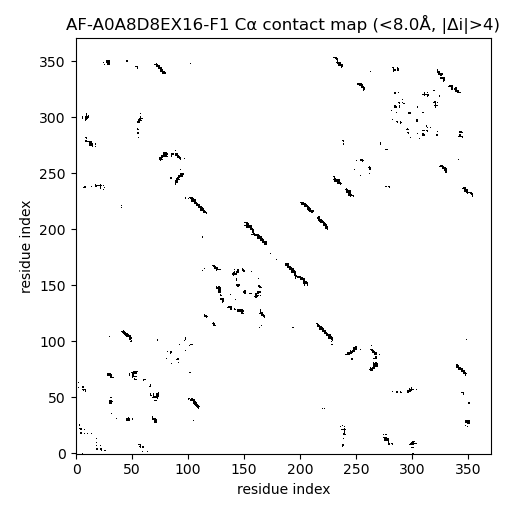536 1.00 52.62 178 GLU A N 1
ATOM 1386 C CA . GLU A 1 178 ? 46.150 3.930 -39.531 1.00 52.62 178 GLU A CA 1
ATOM 1387 C C . GLU A 1 178 ? 44.961 4.574 -40.278 1.00 52.62 178 GLU A C 1
ATOM 1389 O O . GLU A 1 178 ? 44.405 3.988 -41.204 1.00 52.62 178 GLU A O 1
ATOM 1394 N N . GLN A 1 179 ? 44.555 5.797 -39.913 1.00 50.72 179 GLN A N 1
ATOM 1395 C CA . GLN A 1 179 ? 43.352 6.442 -40.464 1.00 50.72 179 GLN A CA 1
ATOM 1396 C C . GLN A 1 179 ? 43.517 7.029 -41.876 1.00 50.72 179 GLN A C 1
ATOM 1398 O O . GLN A 1 179 ? 42.514 7.377 -42.495 1.00 50.72 179 GLN A O 1
ATOM 1403 N N . LYS A 1 180 ? 44.741 7.166 -42.402 1.00 46.84 180 LYS A N 1
ATOM 1404 C CA . LYS A 1 180 ? 44.972 7.877 -43.675 1.00 46.84 180 LYS A CA 1
ATOM 1405 C C . LYS A 1 180 ? 44.838 7.027 -44.942 1.00 46.84 180 LYS A C 1
ATOM 1407 O O . LYS A 1 180 ? 44.748 7.613 -46.014 1.00 46.84 180 LYS A O 1
ATOM 1412 N N . GLU A 1 181 ? 44.778 5.698 -44.847 1.00 45.00 181 GLU A N 1
ATOM 1413 C CA . GLU A 1 181 ? 44.836 4.828 -46.042 1.00 45.00 181 GLU A CA 1
ATOM 1414 C C . GLU A 1 181 ? 43.604 3.945 -46.280 1.00 45.00 181 GLU A C 1
ATOM 1416 O O . GLU A 1 181 ? 43.526 3.259 -47.295 1.00 45.00 181 GLU A O 1
ATOM 1421 N N . SER A 1 182 ? 42.596 3.977 -45.408 1.00 45.03 182 SER A N 1
ATOM 1422 C CA . SER A 1 182 ? 41.387 3.171 -45.606 1.00 45.03 182 SER A CA 1
ATOM 1423 C C . SER A 1 182 ? 40.205 4.041 -46.023 1.00 45.03 182 SER A C 1
ATOM 1425 O O . SER A 1 182 ? 39.671 4.805 -45.220 1.00 45.03 182 SER A O 1
ATOM 1427 N N . GLY A 1 183 ? 39.765 3.892 -47.278 1.00 51.72 183 GLY A N 1
ATOM 1428 C CA . GLY A 1 183 ? 38.433 4.326 -47.708 1.00 51.72 183 GLY A CA 1
ATOM 1429 C C . GLY A 1 183 ? 37.343 3.774 -46.778 1.00 51.72 183 GLY A C 1
ATOM 1430 O O . GLY A 1 183 ? 37.578 2.791 -46.077 1.00 51.72 183 GLY A O 1
ATOM 1431 N N . GLN A 1 184 ? 36.175 4.430 -46.754 1.00 50.41 184 GLN A N 1
ATOM 1432 C CA . GLN A 1 184 ? 35.049 4.176 -45.838 1.00 50.41 184 GLN A CA 1
ATOM 1433 C C . GLN A 1 184 ? 34.797 2.676 -45.590 1.00 50.41 184 GLN A C 1
ATOM 1435 O O . GLN A 1 184 ? 34.058 2.026 -46.328 1.00 50.41 184 GLN A O 1
ATOM 1440 N N . GLN A 1 185 ? 35.398 2.114 -44.537 1.00 59.78 185 GLN A N 1
ATOM 1441 C CA . GLN A 1 185 ? 35.062 0.765 -44.101 1.00 59.78 185 GLN A CA 1
ATOM 1442 C C . GLN A 1 185 ? 33.679 0.781 -43.439 1.00 59.78 185 GLN A C 1
ATOM 1444 O O . GLN A 1 185 ? 33.356 1.735 -42.722 1.00 59.78 185 GLN A O 1
ATOM 1449 N N . PRO A 1 186 ? 32.853 -0.261 -43.643 1.00 65.06 186 PRO A N 1
ATOM 1450 C CA . PRO A 1 186 ? 31.561 -0.358 -42.983 1.00 65.06 186 PRO A CA 1
ATOM 1451 C C . PRO A 1 186 ? 31.753 -0.381 -41.462 1.00 65.06 186 PRO A C 1
ATOM 1453 O O . PRO A 1 186 ? 32.505 -1.194 -40.922 1.00 65.06 186 PRO A O 1
ATOM 1456 N N . ILE A 1 187 ? 31.068 0.525 -40.762 1.00 74.31 187 ILE A N 1
ATOM 1457 C CA . ILE A 1 187 ? 31.106 0.610 -39.300 1.00 74.31 187 ILE A CA 1
ATOM 1458 C C . ILE A 1 187 ? 30.505 -0.678 -38.725 1.00 74.31 187 ILE A C 1
ATOM 1460 O O . ILE A 1 187 ? 29.340 -0.993 -38.967 1.00 74.31 187 ILE A O 1
ATOM 1464 N N . ALA A 1 188 ? 31.295 -1.425 -37.952 1.00 82.38 188 ALA A N 1
ATOM 1465 C CA . ALA A 1 188 ? 30.808 -2.597 -37.236 1.00 82.38 188 ALA A CA 1
ATOM 1466 C C . ALA A 1 188 ? 29.952 -2.165 -36.035 1.00 82.38 188 ALA A C 1
ATOM 1468 O O . ALA A 1 188 ? 30.356 -1.295 -35.264 1.00 82.38 188 ALA A O 1
ATOM 1469 N N . TYR A 1 189 ? 28.794 -2.796 -35.847 1.00 85.00 189 TYR A N 1
ATOM 1470 C CA . TYR A 1 189 ? 27.897 -2.551 -34.715 1.00 85.00 189 TYR A CA 1
ATOM 1471 C C . TYR A 1 189 ? 27.894 -3.746 -33.759 1.00 85.00 189 TYR A C 1
ATOM 1473 O O . TYR A 1 189 ? 27.993 -4.896 -34.181 1.00 85.00 189 TYR A O 1
ATOM 1481 N N . SER A 1 190 ? 27.778 -3.467 -32.463 1.00 87.62 190 SER A N 1
ATOM 1482 C CA . SER A 1 190 ? 27.660 -4.455 -31.393 1.00 87.62 190 SER A CA 1
ATOM 1483 C C . SER A 1 190 ? 26.352 -4.249 -30.633 1.00 87.62 190 SER A C 1
ATOM 1485 O O . SER A 1 190 ? 26.000 -3.124 -30.273 1.00 87.62 190 SER A O 1
ATOM 1487 N N . GLY A 1 191 ? 25.617 -5.333 -30.387 1.00 86.75 191 GLY A N 1
ATOM 1488 C CA . GLY A 1 191 ? 24.333 -5.289 -29.692 1.00 86.75 191 GLY A CA 1
ATOM 1489 C C . GLY A 1 191 ? 24.486 -4.965 -28.207 1.00 86.75 191 GLY A C 1
ATOM 1490 O O . GLY A 1 191 ? 25.136 -5.699 -27.462 1.00 86.75 191 GLY A O 1
ATOM 1491 N N . VAL A 1 192 ? 23.818 -3.904 -27.753 1.00 92.44 192 VAL A N 1
ATOM 1492 C CA . VAL A 1 192 ? 23.705 -3.514 -26.339 1.00 92.44 192 VAL A CA 1
ATOM 1493 C C . VAL A 1 192 ? 22.219 -3.403 -25.966 1.00 92.44 192 VAL A C 1
ATOM 1495 O O . VAL A 1 192 ? 21.722 -2.312 -25.671 1.00 92.44 192 VAL A O 1
ATOM 1498 N N . PRO A 1 193 ? 21.474 -4.527 -25.990 1.00 92.62 193 PRO A N 1
ATOM 1499 C CA . PRO A 1 193 ? 20.035 -4.517 -25.773 1.00 92.62 193 PRO A CA 1
ATOM 1500 C C . PRO A 1 193 ? 19.683 -4.148 -24.330 1.00 92.62 193 PRO A C 1
ATOM 1502 O O . PRO A 1 193 ? 20.294 -4.627 -23.366 1.00 92.62 193 PRO A O 1
ATOM 1505 N N . ILE A 1 194 ? 18.623 -3.359 -24.167 1.00 93.75 194 ILE A N 1
ATOM 1506 C CA . ILE A 1 194 ? 18.051 -3.073 -22.853 1.00 93.75 194 ILE A CA 1
ATOM 1507 C C . ILE A 1 194 ? 17.087 -4.199 -22.500 1.00 93.75 194 ILE A C 1
ATOM 1509 O O . ILE A 1 194 ? 16.016 -4.325 -23.087 1.00 93.75 194 ILE A O 1
ATOM 1513 N N . THR A 1 195 ? 17.480 -5.033 -21.540 1.00 94.06 195 THR A N 1
ATOM 1514 C CA . THR A 1 195 ? 16.735 -6.233 -21.138 1.00 94.06 195 THR A CA 1
ATOM 1515 C C . THR A 1 195 ? 16.009 -6.047 -19.815 1.00 94.06 195 THR A C 1
ATOM 1517 O O . THR A 1 195 ? 16.471 -5.339 -18.914 1.00 94.06 195 THR A O 1
ATOM 1520 N N . TYR A 1 196 ? 14.868 -6.716 -19.680 1.00 94.06 196 TYR A N 1
ATOM 1521 C CA . TYR A 1 196 ? 14.115 -6.758 -18.438 1.00 94.06 196 TYR A CA 1
ATOM 1522 C C . TYR A 1 196 ? 14.758 -7.736 -17.443 1.00 94.06 196 TYR A C 1
ATOM 1524 O O . TYR A 1 196 ? 14.975 -8.912 -17.741 1.00 94.06 196 TYR A O 1
ATOM 1532 N N . LYS A 1 197 ? 15.075 -7.239 -16.241 1.00 87.44 197 LYS A N 1
ATOM 1533 C CA . LYS A 1 197 ? 15.809 -7.980 -15.194 1.00 87.44 197 LYS A CA 1
ATOM 1534 C C . LYS A 1 197 ? 14.937 -8.424 -14.014 1.00 87.44 197 LYS A C 1
ATOM 1536 O O . LYS A 1 197 ? 15.471 -8.928 -13.031 1.00 87.44 197 LYS A O 1
ATOM 1541 N N . GLY A 1 198 ? 13.624 -8.199 -14.068 1.00 85.44 198 GLY A N 1
ATOM 1542 C CA . GLY A 1 198 ? 12.717 -8.634 -13.006 1.00 85.44 198 GLY A CA 1
ATOM 1543 C C . GLY A 1 198 ? 12.506 -10.148 -13.008 1.00 85.44 198 GLY A C 1
ATOM 1544 O O . GLY A 1 198 ? 12.653 -10.803 -14.043 1.00 85.44 198 GLY A O 1
ATOM 1545 N N . THR A 1 199 ? 12.178 -10.694 -11.839 1.00 85.88 199 THR A N 1
ATOM 1546 C CA . THR A 1 199 ? 11.747 -12.089 -11.668 1.00 85.88 199 THR A CA 1
ATOM 1547 C C . THR A 1 199 ? 10.322 -12.269 -12.175 1.00 85.88 199 THR A C 1
ATOM 1549 O O . THR A 1 199 ? 10.091 -13.053 -13.088 1.00 85.88 199 THR A O 1
ATOM 1552 N N . GLU A 1 200 ? 9.394 -11.470 -11.647 1.00 89.75 200 GLU A N 1
ATOM 1553 C CA . GLU A 1 200 ? 8.001 -11.454 -12.093 1.00 89.75 200 GLU A CA 1
ATOM 1554 C C . GLU A 1 200 ? 7.833 -10.681 -13.403 1.00 89.75 200 GLU A C 1
ATOM 1556 O O . GLU A 1 200 ? 8.537 -9.686 -13.623 1.00 89.75 200 GLU A O 1
ATOM 1561 N N . PRO A 1 201 ? 6.874 -11.074 -14.253 1.00 93.50 201 PRO A N 1
ATOM 1562 C CA . PRO A 1 201 ? 6.563 -10.339 -15.462 1.00 93.50 201 PRO A CA 1
ATOM 1563 C C . PRO A 1 201 ? 6.007 -8.944 -15.145 1.00 93.50 201 PRO A C 1
ATOM 1565 O O . PRO A 1 201 ? 5.442 -8.687 -14.079 1.00 93.50 201 PRO A O 1
ATOM 1568 N N . SER A 1 202 ? 6.183 -8.024 -16.085 1.00 95.38 202 SER A N 1
ATOM 1569 C CA . SER A 1 202 ? 5.610 -6.677 -16.039 1.00 95.38 202 SER A CA 1
ATOM 1570 C C . SER A 1 202 ? 4.811 -6.415 -17.303 1.00 95.38 202 SER A C 1
ATOM 1572 O O . SER A 1 202 ? 5.099 -6.991 -18.345 1.00 95.38 202 SER A O 1
ATOM 1574 N N . TYR A 1 203 ? 3.841 -5.515 -17.227 1.00 96.44 203 TYR A N 1
ATOM 1575 C CA . TYR A 1 203 ? 3.155 -4.998 -18.405 1.00 96.44 203 TYR A CA 1
ATOM 1576 C C . TYR A 1 203 ? 3.739 -3.646 -18.784 1.00 96.44 203 TYR A C 1
ATOM 1578 O O . TYR A 1 203 ? 4.107 -2.861 -17.907 1.00 96.44 203 TYR A O 1
ATOM 1586 N N . ILE A 1 204 ? 3.806 -3.354 -20.074 1.00 96.06 204 ILE A N 1
ATOM 1587 C CA . ILE A 1 204 ? 4.194 -2.028 -20.546 1.00 96.06 204 ILE A CA 1
ATOM 1588 C C . ILE A 1 204 ? 2.967 -1.131 -20.548 1.00 96.06 204 ILE A C 1
ATOM 1590 O O . ILE A 1 204 ? 2.008 -1.380 -21.266 1.00 96.06 204 ILE A O 1
ATOM 1594 N N . GLU A 1 205 ? 2.981 -0.082 -19.732 1.00 95.25 205 GLU A N 1
ATOM 1595 C CA . GLU A 1 205 ? 1.876 0.880 -19.687 1.00 95.25 205 GLU A CA 1
ATOM 1596 C C . GLU A 1 205 ? 2.033 1.943 -20.772 1.00 95.25 205 GLU A C 1
ATOM 1598 O O . GLU A 1 205 ? 1.068 2.367 -21.403 1.00 95.25 205 GLU A O 1
ATOM 1603 N N . LYS A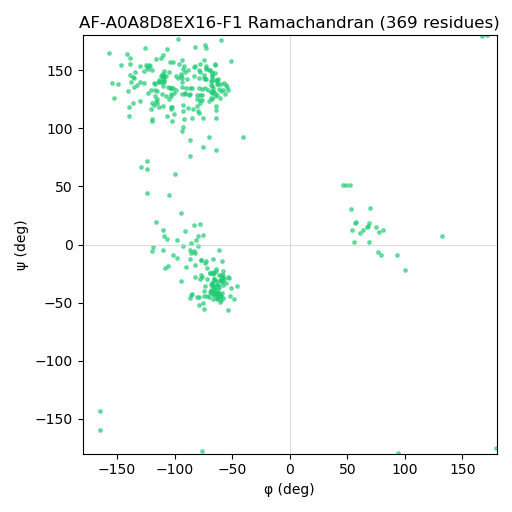 1 206 ? 3.265 2.429 -20.940 1.00 95.00 206 LYS A N 1
ATOM 1604 C CA . LYS A 1 206 ? 3.560 3.581 -21.781 1.00 95.00 206 LYS A CA 1
ATOM 1605 C C . LYS A 1 206 ? 4.989 3.521 -22.279 1.00 95.00 206 LYS A C 1
ATOM 1607 O O . LYS A 1 206 ? 5.909 3.255 -21.506 1.00 95.00 206 LYS A O 1
ATOM 1612 N N . VAL A 1 207 ? 5.156 3.870 -23.544 1.00 95.69 207 VAL A N 1
ATOM 1613 C CA . VAL A 1 207 ? 6.451 4.142 -24.153 1.00 95.69 207 VAL A CA 1
ATOM 1614 C C . VAL A 1 207 ? 6.457 5.598 -24.582 1.00 95.69 207 VAL A C 1
ATOM 1616 O O . VAL A 1 207 ? 5.521 6.080 -25.211 1.00 95.69 207 VAL A O 1
ATOM 1619 N N . MET A 1 208 ? 7.483 6.322 -24.161 1.00 95.12 208 MET A N 1
ATOM 1620 C CA . MET A 1 208 ? 7.719 7.712 -24.519 1.00 95.12 208 MET A CA 1
ATOM 1621 C C . MET A 1 208 ? 9.012 7.762 -25.316 1.00 95.12 208 MET A C 1
ATOM 1623 O O . MET A 1 208 ? 10.064 7.393 -24.795 1.00 95.12 208 MET A O 1
ATOM 1627 N N . VAL A 1 209 ? 8.930 8.271 -26.537 1.00 94.06 209 VAL A N 1
ATOM 1628 C CA . VAL A 1 209 ? 10.088 8.652 -27.343 1.00 94.06 209 VAL A CA 1
ATOM 1629 C C . VAL A 1 209 ? 10.160 10.174 -27.324 1.00 94.06 209 VAL A C 1
ATOM 1631 O O . VAL A 1 209 ? 9.172 10.848 -27.597 1.00 94.06 209 VAL A O 1
ATOM 1634 N N . SER A 1 210 ? 11.303 10.715 -26.925 1.00 93.88 210 SER A N 1
ATOM 1635 C CA . SER A 1 210 ? 11.556 12.154 -26.863 1.00 93.88 210 SER A CA 1
ATOM 1636 C C . SER A 1 210 ? 12.959 12.432 -27.367 1.00 93.88 210 SER A C 1
ATOM 1638 O O . SER A 1 210 ? 13.830 11.574 -27.254 1.00 93.88 210 SER A O 1
ATOM 1640 N N . THR A 1 211 ? 13.203 13.639 -27.854 1.00 93.19 211 THR A N 1
ATOM 1641 C CA . THR A 1 211 ? 14.546 14.094 -28.224 1.00 93.19 211 THR A CA 1
ATOM 1642 C C . THR A 1 211 ? 15.004 15.143 -27.219 1.00 93.19 211 THR A C 1
ATOM 1644 O O . THR A 1 211 ? 14.197 15.957 -26.767 1.00 93.19 211 THR A O 1
ATOM 1647 N N . ASN A 1 212 ? 16.273 15.098 -26.823 1.00 89.12 212 ASN A N 1
ATOM 1648 C CA . ASN A 1 212 ? 16.891 16.183 -26.061 1.00 89.12 212 ASN A CA 1
ATOM 1649 C C . ASN A 1 212 ? 17.355 17.305 -27.006 1.00 89.12 212 ASN A C 1
ATOM 1651 O O . ASN A 1 212 ? 17.407 17.117 -28.220 1.00 89.12 212 ASN A O 1
ATOM 1655 N N . ASN A 1 213 ? 17.748 18.451 -26.441 1.00 87.38 213 ASN A N 1
ATOM 1656 C CA . ASN A 1 213 ? 18.298 19.579 -27.208 1.00 87.38 213 ASN A CA 1
ATOM 1657 C C . ASN A 1 213 ? 19.552 19.200 -28.019 1.00 87.38 213 ASN A C 1
ATOM 1659 O O . ASN A 1 213 ? 19.793 19.791 -29.063 1.00 87.38 213 ASN A O 1
ATOM 1663 N N . ASP A 1 214 ? 20.300 18.187 -27.575 1.00 82.25 214 ASP A N 1
ATOM 1664 C CA . ASP A 1 214 ? 21.499 17.670 -28.250 1.00 82.25 214 ASP A CA 1
ATOM 1665 C C . ASP A 1 214 ? 21.179 16.663 -29.379 1.00 82.25 214 ASP A C 1
ATOM 1667 O O . ASP A 1 214 ? 22.032 15.874 -29.780 1.00 82.25 214 ASP A O 1
ATOM 1671 N N . GLU A 1 215 ? 19.927 16.618 -29.849 1.00 81.75 215 GLU A N 1
ATOM 1672 C CA . GLU A 1 215 ? 19.425 15.671 -30.860 1.00 81.75 215 GLU A CA 1
ATOM 1673 C C . GLU A 1 215 ? 19.618 14.180 -30.497 1.00 81.75 215 GLU A C 1
ATOM 1675 O O . GLU A 1 215 ? 19.541 13.296 -31.352 1.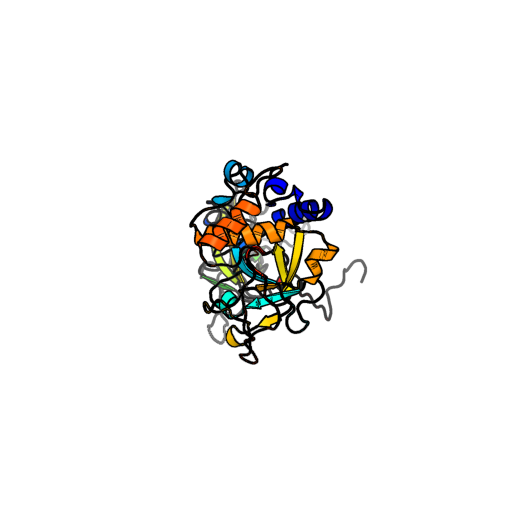00 81.75 215 GLU A O 1
ATOM 1680 N N . GLU A 1 216 ? 19.842 13.872 -29.216 1.00 87.56 216 GLU A N 1
ATOM 1681 C CA . GLU A 1 216 ? 19.856 12.501 -28.706 1.00 87.56 216 GLU A CA 1
ATOM 1682 C C . GLU A 1 216 ? 18.425 12.005 -28.477 1.00 87.56 216 GLU A C 1
ATOM 1684 O O . GLU A 1 216 ? 17.635 12.646 -27.771 1.00 87.56 216 GLU A O 1
ATOM 1689 N N . PHE A 1 217 ? 18.096 10.828 -29.013 1.00 91.00 217 PHE A N 1
ATOM 1690 C CA . PHE A 1 217 ? 16.808 10.197 -28.739 1.00 91.00 217 PHE A CA 1
ATOM 1691 C C . PHE A 1 217 ? 16.818 9.515 -27.368 1.00 91.00 217 PHE A C 1
ATOM 1693 O O . PHE A 1 217 ? 17.729 8.768 -27.005 1.00 91.00 217 PHE A O 1
ATOM 1700 N N . LEU A 1 218 ? 15.752 9.732 -26.611 1.00 93.75 218 LEU A N 1
ATOM 1701 C CA . LEU A 1 218 ? 15.492 9.163 -25.302 1.00 93.75 218 LEU A CA 1
ATOM 1702 C C . LEU A 1 218 ? 14.187 8.371 -25.354 1.00 93.75 218 LEU A C 1
ATOM 1704 O O . LEU A 1 218 ? 13.106 8.931 -25.520 1.00 93.75 218 LEU A O 1
ATOM 1708 N N . VAL A 1 219 ? 14.295 7.066 -25.131 1.00 94.75 219 VAL A N 1
ATOM 1709 C CA . VAL A 1 219 ? 13.156 6.162 -24.980 1.00 94.75 219 VAL A CA 1
ATOM 1710 C C . VAL A 1 219 ? 12.973 5.868 -23.493 1.00 94.75 219 VAL A C 1
ATOM 1712 O O . VAL A 1 219 ? 13.869 5.330 -22.837 1.00 94.75 219 VAL A O 1
ATOM 1715 N N . LYS A 1 220 ? 11.820 6.234 -22.934 1.00 95.88 220 LYS A N 1
ATOM 1716 C CA . LYS A 1 220 ? 11.402 5.874 -21.573 1.00 95.88 220 LYS A CA 1
ATOM 1717 C C . LYS A 1 220 ? 10.240 4.899 -21.642 1.00 95.88 220 LYS A C 1
ATOM 1719 O O . LYS A 1 220 ? 9.235 5.169 -22.290 1.00 95.88 220 LYS A O 1
ATOM 1724 N N . ILE A 1 221 ? 10.365 3.799 -20.921 1.00 95.62 221 ILE A N 1
ATOM 1725 C CA . ILE A 1 221 ? 9.383 2.723 -20.871 1.00 95.62 221 ILE A CA 1
ATOM 1726 C C . ILE A 1 221 ? 8.884 2.629 -19.435 1.00 95.62 221 ILE A C 1
ATOM 1728 O O . ILE A 1 221 ? 9.662 2.399 -18.504 1.00 95.62 221 ILE A O 1
ATOM 1732 N N . LEU A 1 222 ? 7.580 2.818 -19.260 1.00 97.00 222 LEU A N 1
ATOM 1733 C CA . LEU A 1 222 ? 6.901 2.677 -17.984 1.00 97.00 222 LEU A CA 1
ATOM 1734 C C . LEU A 1 222 ? 6.385 1.243 -17.845 1.00 97.00 222 LEU A C 1
ATOM 1736 O O . LEU A 1 222 ? 5.420 0.847 -18.498 1.00 97.00 222 LEU A O 1
ATOM 1740 N N . LEU A 1 223 ? 7.034 0.479 -16.973 1.00 95.94 223 LEU A N 1
ATOM 1741 C CA . LEU A 1 223 ? 6.638 -0.872 -16.591 1.00 95.94 223 LEU A CA 1
ATOM 1742 C C . LEU A 1 223 ? 5.640 -0.787 -15.440 1.00 95.94 223 LEU A C 1
ATOM 1744 O O . LEU A 1 223 ? 5.900 -0.070 -14.475 1.00 95.94 223 LEU A O 1
ATOM 1748 N N . ARG A 1 224 ? 4.550 -1.550 -15.498 1.00 96.31 224 ARG A N 1
ATOM 1749 C CA . ARG A 1 224 ? 3.578 -1.716 -14.414 1.00 96.31 224 ARG A CA 1
ATOM 1750 C C . ARG A 1 224 ? 3.534 -3.167 -13.950 1.00 96.31 224 ARG A C 1
ATOM 1752 O O . ARG A 1 224 ? 3.380 -4.091 -14.747 1.00 96.31 224 ARG A O 1
ATOM 1759 N N . GLN A 1 225 ? 3.571 -3.352 -12.637 1.00 95.75 225 GLN A N 1
ATOM 1760 C CA . GLN A 1 225 ? 3.278 -4.616 -11.969 1.00 95.75 225 GLN A CA 1
ATOM 1761 C C . GLN A 1 225 ? 2.088 -4.426 -11.036 1.00 95.75 225 GLN A C 1
ATOM 1763 O O . GLN A 1 225 ? 2.140 -3.603 -10.124 1.00 95.75 225 GLN A O 1
ATOM 1768 N N . THR A 1 226 ? 1.024 -5.198 -11.246 1.00 95.31 226 THR A N 1
ATOM 1769 C CA . THR A 1 226 ? -0.092 -5.258 -10.295 1.00 95.31 226 THR A CA 1
ATOM 1770 C C . THR A 1 226 ? 0.224 -6.331 -9.268 1.00 95.31 226 THR A C 1
ATOM 1772 O O . THR A 1 226 ? 0.352 -7.498 -9.627 1.00 95.31 226 THR A O 1
ATOM 1775 N N . ARG A 1 227 ? 0.359 -5.942 -8.002 1.00 94.81 227 ARG A N 1
ATOM 1776 C CA . ARG A 1 227 ? 0.720 -6.846 -6.912 1.00 94.81 227 ARG A CA 1
ATOM 1777 C C . ARG A 1 227 ? -0.423 -6.960 -5.918 1.00 94.81 227 ARG A C 1
ATOM 1779 O O . ARG A 1 227 ? -1.019 -5.965 -5.490 1.00 94.81 227 ARG A O 1
ATOM 1786 N N . ARG A 1 228 ? -0.731 -8.199 -5.562 1.00 95.25 228 ARG A N 1
ATOM 1787 C CA . ARG A 1 228 ? -1.660 -8.533 -4.483 1.00 95.25 228 ARG A CA 1
ATOM 1788 C C . ARG A 1 228 ? -0.857 -8.674 -3.184 1.00 95.25 228 ARG A C 1
ATOM 1790 O O . ARG A 1 228 ? 0.313 -9.030 -3.267 1.00 95.25 228 ARG A O 1
ATOM 1797 N N . PRO A 1 229 ? -1.427 -8.346 -2.012 1.00 95.94 229 PRO A N 1
ATOM 1798 C CA . PRO A 1 229 ? -0.800 -8.679 -0.738 1.00 95.94 229 PRO A CA 1
ATOM 1799 C C . PRO A 1 229 ? -0.467 -10.168 -0.644 1.00 95.94 229 PRO A C 1
ATOM 1801 O O . PRO A 1 229 ? -1.316 -11.005 -0.946 1.00 95.94 229 PRO A O 1
ATOM 1804 N N . GLU A 1 230 ? 0.751 -10.465 -0.210 1.00 95.44 230 GLU A N 1
ATOM 1805 C CA . GLU A 1 230 ? 1.251 -11.815 0.049 1.00 95.44 230 GLU A CA 1
ATOM 1806 C C . GLU A 1 230 ? 1.802 -11.920 1.478 1.00 95.44 230 GLU A C 1
ATOM 1808 O O . GLU A 1 230 ? 1.961 -10.916 2.180 1.00 95.44 230 GLU A O 1
ATOM 1813 N N . ILE A 1 231 ? 2.087 -13.142 1.926 1.00 96.62 231 ILE A N 1
ATOM 1814 C CA . ILE A 1 231 ? 2.704 -13.379 3.235 1.00 96.62 231 ILE A CA 1
ATOM 1815 C C . ILE A 1 231 ? 4.045 -12.637 3.295 1.00 96.62 231 ILE A C 1
ATOM 1817 O O . ILE A 1 231 ? 4.859 -12.703 2.376 1.00 96.62 231 ILE A O 1
ATOM 1821 N N . GLY A 1 232 ? 4.271 -11.916 4.391 1.00 95.50 232 GLY A N 1
ATOM 1822 C CA . GLY A 1 232 ? 5.468 -11.107 4.587 1.00 95.50 232 GLY A CA 1
ATOM 1823 C C . GLY A 1 232 ? 5.347 -9.634 4.153 1.00 95.50 232 GLY A C 1
ATOM 1824 O O . GLY A 1 232 ? 6.235 -8.830 4.471 1.00 95.50 232 GLY A O 1
ATOM 1825 N N . ASP A 1 233 ? 4.263 -9.246 3.471 1.00 96.19 233 ASP A N 1
ATOM 1826 C CA . ASP A 1 233 ? 3.997 -7.839 3.160 1.00 96.19 233 ASP A CA 1
ATOM 1827 C C . ASP A 1 233 ? 3.757 -7.021 4.432 1.00 96.19 233 ASP A C 1
ATOM 1829 O O . ASP A 1 233 ? 3.232 -7.503 5.438 1.00 96.19 233 ASP A O 1
ATOM 1833 N N . LYS A 1 234 ? 4.155 -5.744 4.391 1.00 96.00 234 LYS A N 1
ATOM 1834 C CA . LYS A 1 234 ? 4.090 -4.853 5.553 1.00 96.00 234 LYS A CA 1
ATOM 1835 C C . LYS A 1 234 ? 2.897 -3.916 5.504 1.00 96.00 234 LYS A C 1
ATOM 1837 O O . LYS A 1 234 ? 2.726 -3.148 4.555 1.00 96.00 234 LYS A O 1
ATOM 1842 N N . PHE A 1 235 ? 2.172 -3.879 6.612 1.00 96.88 235 PHE A N 1
ATOM 1843 C CA . PHE A 1 235 ? 1.080 -2.952 6.866 1.00 96.88 235 PHE A CA 1
ATOM 1844 C C . PHE A 1 235 ? 1.372 -2.121 8.116 1.00 96.88 235 PHE A C 1
ATOM 1846 O O . PHE A 1 235 ? 2.119 -2.531 9.003 1.00 96.88 235 PHE A O 1
ATOM 1853 N N . SER A 1 236 ? 0.803 -0.924 8.193 1.00 96.25 236 SER A N 1
ATOM 1854 C CA . SER A 1 236 ? 0.881 -0.063 9.371 1.00 96.25 236 SER A CA 1
ATOM 1855 C C . SER A 1 236 ? -0.483 0.522 9.680 1.00 96.25 236 SER A C 1
ATOM 1857 O O . SER A 1 236 ? -1.158 1.038 8.794 1.00 96.25 236 SER A O 1
ATOM 1859 N N . SER A 1 237 ? -0.855 0.501 10.954 1.00 95.06 237 SER A N 1
ATOM 1860 C CA . SER A 1 237 ? -1.906 1.391 11.459 1.00 95.06 237 SER A CA 1
ATOM 1861 C C . SER A 1 237 ? -1.388 2.825 11.549 1.00 95.06 237 SER A C 1
ATOM 1863 O O . SER A 1 237 ? -0.176 3.046 11.507 1.00 95.06 237 SER A O 1
ATOM 1865 N N . ARG A 1 238 ? -2.281 3.791 11.786 1.00 95.06 238 ARG A N 1
ATOM 1866 C CA . ARG A 1 238 ? -1.929 5.198 12.052 1.00 95.06 238 ARG A CA 1
ATOM 1867 C C . ARG A 1 238 ? -1.361 5.469 13.451 1.00 95.06 238 ARG A C 1
ATOM 1869 O O . ARG A 1 238 ? -1.142 6.620 13.809 1.00 95.06 238 ARG A O 1
ATOM 1876 N N . HIS A 1 239 ? -1.079 4.428 14.230 1.00 96.31 239 HIS A N 1
ATOM 1877 C CA . HIS A 1 239 ? -0.605 4.530 15.615 1.00 96.31 239 HIS A CA 1
ATOM 1878 C C . HIS A 1 239 ? 0.810 3.969 15.805 1.00 96.31 239 HIS A C 1
ATOM 1880 O O . HIS A 1 239 ? 1.205 3.613 16.914 1.00 96.31 239 HIS A O 1
ATOM 1886 N N . GLY A 1 240 ? 1.585 3.835 14.722 1.00 91.50 240 GLY A N 1
ATOM 1887 C CA . GLY A 1 240 ? 2.958 3.326 14.793 1.00 91.50 240 GLY A CA 1
ATOM 1888 C C . GLY A 1 240 ? 3.042 1.840 15.157 1.00 91.50 240 GLY A C 1
ATOM 1889 O O . GLY A 1 240 ? 4.098 1.368 15.587 1.00 91.50 240 GLY A O 1
ATOM 1890 N N . GLN A 1 241 ? 1.937 1.105 15.002 1.00 92.50 241 GLN A N 1
ATOM 1891 C CA . GLN A 1 241 ? 1.934 -0.354 15.003 1.00 92.50 241 GLN A CA 1
ATOM 1892 C C . GLN A 1 241 ? 2.066 -0.821 13.556 1.00 92.50 241 GLN A C 1
ATOM 1894 O O . GLN A 1 241 ? 1.101 -0.764 12.785 1.00 92.50 241 GLN A O 1
ATOM 1899 N N . LYS A 1 242 ? 3.285 -1.225 13.205 1.00 94.06 242 LYS A N 1
ATOM 1900 C CA . LYS A 1 242 ? 3.597 -1.912 11.956 1.00 94.06 242 LYS A CA 1
ATOM 1901 C C . LYS A 1 242 ? 3.444 -3.408 12.189 1.00 94.06 242 LYS A C 1
ATOM 1903 O O . LYS A 1 242 ? 3.834 -3.881 13.250 1.00 94.06 242 LYS A O 1
ATOM 1908 N N . GLY A 1 243 ? 2.935 -4.114 11.198 1.00 94.25 243 GLY A N 1
ATOM 1909 C CA . GLY A 1 243 ? 2.814 -5.557 11.225 1.00 94.25 243 GLY A CA 1
ATOM 1910 C C . GLY A 1 243 ? 3.117 -6.165 9.870 1.00 94.25 243 GLY A C 1
ATOM 1911 O O . GLY A 1 243 ? 3.179 -5.469 8.850 1.00 94.25 243 GLY A O 1
ATOM 1912 N N . VAL A 1 244 ? 3.360 -7.464 9.887 1.00 96.50 244 VAL A N 1
ATOM 1913 C CA . VAL A 1 244 ? 3.645 -8.267 8.700 1.00 96.50 244 VAL A CA 1
ATOM 1914 C C . VAL A 1 244 ? 2.487 -9.232 8.501 1.00 96.50 244 VAL A C 1
ATOM 1916 O O . VAL A 1 244 ? 1.974 -9.755 9.481 1.00 96.50 244 VAL A O 1
ATOM 1919 N N . THR A 1 245 ? 2.063 -9.487 7.267 1.00 96.62 245 THR A N 1
ATOM 1920 C CA . THR A 1 245 ? 1.079 -10.546 7.006 1.00 96.62 245 THR A CA 1
ATOM 1921 C C . THR A 1 245 ? 1.682 -11.901 7.379 1.00 96.62 245 THR A C 1
ATOM 1923 O O . THR A 1 245 ? 2.596 -12.361 6.696 1.00 96.62 245 THR A O 1
ATOM 1926 N N . GLY A 1 246 ? 1.207 -12.502 8.472 1.00 96.06 246 GLY A N 1
ATOM 1927 C CA . GLY A 1 246 ? 1.678 -13.794 8.978 1.00 96.06 246 GLY A CA 1
ATOM 1928 C C . GLY A 1 246 ? 0.953 -14.964 8.324 1.00 96.06 246 GLY A C 1
ATOM 1929 O O . GLY A 1 246 ? 1.590 -15.897 7.843 1.00 96.06 246 GLY A O 1
ATOM 1930 N N . LEU A 1 247 ? -0.374 -14.866 8.236 1.00 96.62 247 LEU A N 1
ATOM 1931 C CA . LEU A 1 247 ? -1.233 -15.873 7.621 1.00 96.62 247 LEU A CA 1
ATOM 1932 C C . LEU A 1 247 ? -2.323 -15.200 6.780 1.00 96.62 247 LEU A C 1
ATOM 1934 O O . LEU A 1 247 ? -2.809 -14.116 7.111 1.00 96.62 247 LEU A O 1
ATOM 1938 N N . ILE A 1 248 ? -2.695 -15.848 5.680 1.00 97.38 248 ILE A N 1
ATOM 1939 C CA . ILE A 1 248 ? -3.848 -15.482 4.858 1.00 97.38 248 ILE A CA 1
ATOM 1940 C C . ILE A 1 248 ? -4.854 -16.623 4.998 1.00 97.38 248 ILE A C 1
ATOM 1942 O O . ILE A 1 248 ? -4.527 -17.756 4.655 1.00 97.38 248 ILE A O 1
ATOM 1946 N N . VAL A 1 249 ? -6.034 -16.322 5.536 1.00 97.12 249 VAL A N 1
ATOM 1947 C CA . VAL A 1 249 ? -7.062 -17.307 5.914 1.00 97.12 249 VAL A CA 1
ATOM 1948 C C . VAL A 1 249 ? -8.268 -17.165 4.990 1.00 97.12 249 VAL A C 1
ATOM 1950 O O . VAL A 1 249 ? -8.579 -16.054 4.552 1.00 97.12 249 VAL A O 1
ATOM 1953 N N . GLU A 1 250 ? -8.931 -18.275 4.667 1.00 97.19 250 GLU A N 1
ATOM 1954 C CA . GLU A 1 250 ? -10.182 -18.254 3.904 1.00 97.19 250 GLU A CA 1
ATOM 1955 C C . GLU A 1 250 ? -11.298 -17.558 4.695 1.00 97.19 250 GLU A C 1
ATOM 1957 O O . GLU A 1 250 ? -11.271 -17.485 5.921 1.00 97.19 250 GLU A O 1
ATOM 1962 N N . GLN A 1 251 ? -12.301 -17.017 4.001 1.00 96.44 251 GLN A N 1
ATOM 1963 C CA . GLN A 1 251 ? -13.387 -16.308 4.688 1.00 96.44 251 GLN A CA 1
ATOM 1964 C C . GLN A 1 251 ? -14.238 -17.236 5.571 1.00 96.44 251 GLN A C 1
ATOM 1966 O O . GLN A 1 251 ? -14.770 -16.768 6.571 1.00 96.44 251 GLN A O 1
ATOM 1971 N N . GLU A 1 252 ? -14.360 -18.513 5.206 1.00 95.88 252 GLU A N 1
ATOM 1972 C CA . GLU A 1 252 ? -15.153 -19.515 5.933 1.00 95.88 252 GLU A CA 1
ATOM 1973 C C . GLU A 1 252 ? -14.575 -19.871 7.309 1.00 95.88 252 GLU A C 1
ATOM 1975 O O . GLU A 1 252 ? -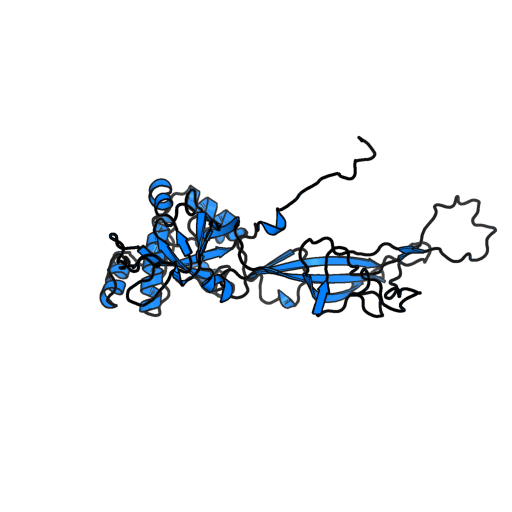15.334 -20.066 8.252 1.00 95.88 252 GLU A O 1
ATOM 1980 N N . ASP A 1 253 ? -13.249 -19.855 7.454 1.00 96.19 253 ASP A N 1
ATOM 1981 C CA . ASP A 1 253 ? -12.581 -20.158 8.727 1.00 96.19 253 ASP A CA 1
ATOM 1982 C C . ASP A 1 253 ? -12.538 -18.949 9.676 1.00 96.19 253 ASP A C 1
ATOM 1984 O O . ASP A 1 253 ? -12.288 -19.083 10.879 1.00 96.19 253 ASP A O 1
ATOM 1988 N N . LEU A 1 254 ? -12.748 -17.740 9.146 1.00 96.50 254 LEU A N 1
ATOM 1989 C CA . LEU A 1 254 ? -12.698 -16.521 9.939 1.00 96.50 254 LEU A CA 1
ATOM 1990 C C . LEU A 1 254 ? -13.940 -16.375 10.823 1.00 96.50 254 LEU A C 1
ATOM 1992 O O . LEU A 1 254 ? -15.052 -16.712 10.418 1.00 96.50 254 LEU A O 1
ATOM 1996 N N . PRO A 1 255 ? -13.778 -15.802 12.025 1.00 96.75 255 PRO A N 1
ATOM 1997 C CA . PRO A 1 255 ? -14.900 -15.582 12.915 1.00 96.75 255 PRO A CA 1
ATOM 1998 C C . PRO A 1 255 ? -15.843 -14.523 12.337 1.00 96.75 255 PRO A C 1
ATOM 2000 O O . PRO A 1 255 ? -15.410 -13.567 11.687 1.00 96.75 255 PRO A O 1
ATOM 2003 N N . PHE A 1 256 ? -17.135 -14.674 12.604 1.00 96.88 256 PHE A N 1
ATOM 2004 C CA . PHE A 1 256 ? -18.187 -13.779 12.119 1.00 96.88 256 PHE A CA 1
ATOM 2005 C C . PHE A 1 256 ? -19.097 -13.339 13.268 1.00 96.88 256 PHE A C 1
ATOM 2007 O O . PHE A 1 256 ? -19.201 -14.039 14.271 1.00 96.88 256 PHE A O 1
ATOM 2014 N N . ASN A 1 257 ? -19.734 -12.175 13.151 1.00 94.81 257 ASN A N 1
ATOM 2015 C CA . ASN A 1 257 ? -20.699 -11.688 14.146 1.00 94.81 257 ASN A CA 1
ATOM 2016 C C . ASN A 1 257 ? -22.157 -11.993 13.746 1.00 94.81 257 ASN A C 1
ATOM 2018 O O . ASN A 1 257 ? -22.412 -12.475 12.644 1.00 94.81 257 ASN A O 1
ATOM 2022 N N . ASP A 1 258 ? -23.118 -11.649 14.611 1.00 92.69 258 ASP A N 1
ATOM 2023 C CA . ASP A 1 258 ? -24.569 -11.816 14.372 1.00 92.69 258 ASP A CA 1
ATOM 2024 C C . ASP A 1 258 ? -25.069 -11.178 13.066 1.00 92.69 258 ASP A C 1
ATOM 2026 O O . ASP A 1 258 ? -26.042 -11.626 12.462 1.00 92.69 258 ASP A O 1
ATOM 2030 N N . PHE A 1 259 ? -24.387 -10.128 12.607 1.00 91.50 259 PHE A N 1
ATOM 2031 C CA . PHE A 1 259 ? -24.704 -9.419 11.369 1.00 91.50 259 PHE A CA 1
ATOM 2032 C C . PHE A 1 259 ? -24.068 -10.065 10.124 1.00 91.50 259 PHE A C 1
ATOM 2034 O O . PHE A 1 259 ? -24.203 -9.536 9.022 1.00 91.50 259 PHE A O 1
ATOM 2041 N N . GLY A 1 260 ? -23.347 -11.180 10.281 1.00 92.56 260 GLY A N 1
ATOM 2042 C CA . GLY A 1 260 ? -22.622 -11.864 9.208 1.00 92.56 260 GLY A CA 1
ATOM 2043 C C . GLY A 1 260 ? -21.328 -11.163 8.780 1.00 92.56 260 GLY A C 1
ATOM 2044 O O . GLY A 1 260 ? -20.787 -11.457 7.714 1.00 92.56 260 GLY A O 1
ATOM 2045 N N . MET A 1 261 ? -20.817 -10.218 9.575 1.00 93.75 261 MET A N 1
ATOM 2046 C CA . MET A 1 261 ? -19.568 -9.521 9.280 1.00 93.75 261 MET A CA 1
ATOM 2047 C C . MET A 1 261 ? -18.370 -10.381 9.681 1.00 93.75 261 MET A C 1
ATOM 2049 O O . MET A 1 261 ? -18.165 -10.666 10.861 1.00 93.75 261 MET A O 1
ATOM 2053 N N . SER A 1 262 ? -17.536 -10.719 8.701 1.00 95.94 262 SER A N 1
ATOM 2054 C CA . SER A 1 262 ? -16.203 -11.290 8.916 1.00 95.94 262 SER A CA 1
ATOM 2055 C C . SER A 1 262 ? -15.144 -10.181 8.838 1.00 95.94 262 SER A C 1
ATOM 2057 O O . SER A 1 262 ? -15.269 -9.282 8.000 1.00 95.94 262 SER A O 1
ATOM 2059 N N . PRO A 1 263 ? -14.080 -10.216 9.657 1.00 97.00 263 PRO A N 1
ATOM 2060 C CA . PRO A 1 263 ? -13.030 -9.210 9.600 1.00 97.00 263 PRO A CA 1
ATOM 2061 C C . PRO A 1 263 ? -12.213 -9.325 8.305 1.00 97.00 263 PRO A C 1
ATOM 2063 O O . PRO A 1 263 ? -11.999 -10.412 7.766 1.00 97.00 263 PRO A O 1
ATOM 2066 N N . ASP A 1 264 ? -11.691 -8.192 7.838 1.00 97.31 264 ASP A N 1
ATOM 2067 C CA . ASP A 1 264 ? -10.671 -8.153 6.784 1.00 97.31 264 ASP A CA 1
ATOM 2068 C C . ASP A 1 264 ? -9.292 -8.507 7.347 1.00 97.31 264 ASP A C 1
ATOM 2070 O O . ASP A 1 264 ? -8.421 -9.021 6.639 1.00 97.31 264 ASP A O 1
ATOM 2074 N N . MET A 1 265 ? -9.086 -8.189 8.627 1.00 96.19 265 MET A N 1
ATOM 2075 C CA . MET A 1 265 ? -7.830 -8.392 9.325 1.00 96.19 265 MET A CA 1
ATOM 2076 C C . MET A 1 265 ? -8.043 -8.678 10.807 1.00 96.19 265 MET A C 1
ATOM 2078 O O . MET A 1 265 ? -8.811 -7.994 11.485 1.00 96.19 265 MET A O 1
ATOM 2082 N N . VAL A 1 266 ? -7.279 -9.629 11.329 1.00 96.62 266 VAL A N 1
ATOM 2083 C CA . VAL A 1 266 ? -7.192 -9.903 12.761 1.00 96.62 266 VAL A CA 1
ATOM 2084 C C . VAL A 1 266 ? -5.892 -9.324 13.302 1.00 96.62 266 VAL A C 1
ATOM 2086 O O . VAL A 1 266 ? -4.825 -9.454 12.693 1.00 96.62 266 VAL A O 1
ATOM 2089 N N . MET A 1 267 ? -5.998 -8.649 14.442 1.00 95.12 267 MET A N 1
ATOM 2090 C CA . MET A 1 267 ? -4.862 -8.110 15.173 1.00 95.12 267 MET A CA 1
ATOM 2091 C C . MET A 1 267 ? -4.842 -8.662 16.594 1.00 95.12 267 MET A C 1
ATOM 2093 O O . MET A 1 267 ? -5.810 -8.517 17.338 1.00 95.12 267 MET A O 1
ATOM 2097 N N . ASN A 1 268 ? -3.682 -9.160 17.006 1.00 94.88 268 ASN A N 1
ATOM 2098 C CA . ASN A 1 268 ? -3.493 -9.669 18.351 1.00 94.88 268 ASN A CA 1
ATOM 2099 C C . ASN A 1 268 ? -3.576 -8.548 19.428 1.00 94.88 268 ASN A C 1
ATOM 2101 O O . ASN A 1 268 ? -2.916 -7.502 19.295 1.00 94.88 268 ASN A O 1
ATOM 2105 N N . PRO A 1 269 ? -4.339 -8.742 20.526 1.00 94.31 269 PRO A N 1
ATOM 2106 C CA . PRO A 1 269 ? -4.474 -7.769 21.613 1.00 94.31 269 PRO A CA 1
ATOM 2107 C C . PRO A 1 269 ? -3.178 -7.475 22.389 1.00 94.31 269 PRO A C 1
ATOM 2109 O O . PRO A 1 269 ? -3.063 -6.392 22.971 1.00 94.31 269 PRO A O 1
ATOM 2112 N N . HIS A 1 270 ? -2.182 -8.369 22.392 1.00 93.06 270 HIS A N 1
ATOM 2113 C CA . HIS A 1 270 ? -0.946 -8.207 23.178 1.00 93.06 270 HIS A CA 1
ATOM 2114 C C . HIS A 1 270 ? -0.165 -6.921 22.853 1.00 93.06 270 HIS A C 1
ATOM 2116 O O . HIS A 1 270 ? 0.583 -6.406 23.688 1.00 93.06 270 HIS A O 1
ATOM 2122 N N . GLY A 1 271 ? -0.370 -6.347 21.664 1.00 88.38 271 GLY A N 1
ATOM 2123 C CA . GLY A 1 271 ? 0.258 -5.092 21.264 1.00 88.38 271 GLY A CA 1
ATOM 2124 C C . GLY A 1 271 ? -0.247 -3.852 22.013 1.00 88.38 271 GLY A C 1
ATOM 2125 O O . GLY A 1 271 ? 0.491 -2.867 22.085 1.00 88.38 271 GLY A O 1
ATOM 2126 N N . PHE A 1 272 ? -1.467 -3.852 22.564 1.00 88.94 272 PHE A N 1
ATOM 2127 C CA . PHE A 1 272 ? -2.042 -2.654 23.195 1.00 88.94 272 PHE A CA 1
ATOM 2128 C C . PHE A 1 272 ? -1.444 -2.341 24.576 1.00 88.94 272 PHE A C 1
ATOM 2130 O O . PHE A 1 272 ? -1.009 -1.196 24.746 1.00 88.94 272 PHE A O 1
ATOM 2137 N N . PRO A 1 273 ? -1.350 -3.294 25.532 1.00 91.69 273 PRO A N 1
ATOM 2138 C CA . PRO A 1 273 ? -0.858 -3.002 26.880 1.00 91.69 273 PRO A CA 1
ATOM 2139 C C . PRO A 1 273 ? 0.599 -2.536 26.894 1.00 91.69 273 PRO A C 1
ATOM 2141 O O . PRO A 1 273 ? 0.918 -1.516 27.493 1.00 91.69 273 PRO A O 1
ATOM 2144 N N . SER A 1 274 ? 1.478 -3.228 26.160 1.00 89.50 274 SER A N 1
ATOM 2145 C CA . SER A 1 274 ? 2.911 -2.901 26.114 1.00 89.50 274 SER A CA 1
ATOM 2146 C C . SER A 1 274 ? 3.191 -1.553 25.437 1.00 89.50 274 SER A C 1
ATOM 2148 O O . SER A 1 274 ? 4.103 -0.825 25.824 1.00 89.50 274 SER A O 1
ATOM 2150 N N . ARG A 1 275 ? 2.413 -1.199 24.405 1.00 91.31 275 ARG A N 1
ATOM 2151 C CA . ARG A 1 275 ? 2.676 -0.006 23.581 1.00 91.31 275 ARG A CA 1
ATOM 2152 C C . ARG A 1 275 ? 1.864 1.215 23.970 1.00 91.31 275 ARG A C 1
ATOM 2154 O O . ARG A 1 275 ? 2.142 2.287 23.433 1.00 91.31 275 ARG A O 1
ATOM 2161 N N . MET A 1 276 ? 0.853 1.038 24.819 1.00 93.38 276 MET A N 1
ATOM 2162 C CA . MET A 1 276 ? -0.032 2.095 25.310 1.00 93.38 276 MET A CA 1
ATOM 2163 C C . MET A 1 276 ? -0.572 2.972 24.166 1.00 93.38 276 MET A C 1
ATOM 2165 O O . MET A 1 276 ? -0.449 4.195 24.162 1.00 93.38 276 MET A O 1
ATOM 2169 N N . THR A 1 277 ? -1.123 2.325 23.134 1.00 93.19 277 THR A N 1
ATOM 2170 C CA . THR A 1 277 ? -1.675 2.989 21.932 1.00 93.19 277 THR A CA 1
ATOM 2171 C C . THR A 1 277 ? -3.195 3.091 22.024 1.00 93.19 277 THR A C 1
ATOM 2173 O O . THR A 1 277 ? -3.928 2.551 21.197 1.00 93.19 277 THR A O 1
ATOM 2176 N N . VAL A 1 278 ? -3.670 3.790 23.056 1.00 94.75 278 VAL A N 1
ATOM 2177 C CA . VAL A 1 278 ? -5.107 3.971 23.338 1.00 94.75 278 VAL A CA 1
ATOM 2178 C C . VAL A 1 278 ? -5.789 4.813 22.254 1.00 94.75 278 VAL A C 1
ATOM 2180 O O . VAL A 1 278 ? -6.976 4.658 21.989 1.00 94.75 278 VAL A O 1
ATOM 2183 N N . GLY A 1 279 ? -5.037 5.643 21.526 1.00 95.31 279 GLY A N 1
ATOM 2184 C CA . GLY A 1 279 ? -5.584 6.360 20.375 1.00 95.31 279 GLY A CA 1
ATOM 2185 C C . GLY A 1 279 ? -6.183 5.427 19.315 1.00 95.31 279 GLY A C 1
ATOM 2186 O O . GLY A 1 279 ? -7.138 5.818 18.656 1.00 95.31 279 GLY A O 1
ATOM 2187 N N . LYS A 1 280 ? -5.667 4.196 19.174 1.00 95.62 280 LYS A N 1
ATOM 2188 C CA . LYS A 1 280 ? -6.163 3.229 18.184 1.00 95.62 280 LYS A CA 1
ATOM 2189 C C . LYS A 1 280 ? -7.513 2.636 18.579 1.00 95.62 280 LYS A C 1
ATOM 2191 O O . LYS A 1 280 ? -8.344 2.391 17.712 1.00 95.62 280 LYS A O 1
ATOM 2196 N N . THR A 1 281 ? -7.745 2.415 19.873 1.00 94.19 281 THR A N 1
ATOM 2197 C CA . THR A 1 281 ? -9.061 1.969 20.345 1.00 94.19 281 THR A CA 1
ATOM 2198 C C . THR A 1 281 ? -10.084 3.089 20.165 1.00 94.19 281 THR A C 1
ATOM 2200 O O . THR A 1 281 ? -11.159 2.854 19.634 1.00 94.19 281 THR A O 1
ATOM 2203 N N . LEU A 1 282 ? -9.718 4.340 20.460 1.00 95.56 282 LEU A N 1
ATOM 2204 C CA . LEU A 1 282 ? -10.579 5.491 20.160 1.00 95.56 282 LEU A CA 1
ATOM 2205 C C . LEU A 1 282 ? -10.838 5.674 18.653 1.00 95.56 282 LEU A C 1
ATOM 2207 O O . LEU A 1 282 ? -11.959 5.998 18.272 1.00 95.56 282 LEU A O 1
ATOM 2211 N N . GLU A 1 283 ? -9.839 5.441 17.789 1.00 96.69 283 GLU A N 1
ATOM 2212 C CA . GLU A 1 283 ? -10.021 5.464 16.328 1.00 96.69 283 GLU A CA 1
ATOM 2213 C C . GLU A 1 283 ? -11.047 4.417 15.878 1.00 96.69 283 GLU A C 1
ATOM 2215 O O . GLU A 1 283 ? -11.916 4.744 15.073 1.00 96.69 283 GLU A O 1
ATOM 2220 N N . LEU A 1 284 ? -10.982 3.190 16.407 1.00 96.00 284 LEU A N 1
ATOM 2221 C CA . LEU A 1 284 ? -11.934 2.127 16.077 1.00 96.00 284 LEU A CA 1
ATOM 2222 C C . LEU A 1 284 ? -13.355 2.496 16.523 1.00 96.00 284 LEU A C 1
ATOM 2224 O O . LEU A 1 284 ? -14.290 2.384 15.732 1.00 96.00 284 LEU A O 1
ATOM 2228 N N . LEU A 1 285 ? -13.509 2.982 17.761 1.00 95.81 285 LEU A N 1
ATOM 2229 C CA . LEU A 1 285 ? -14.806 3.388 18.309 1.00 95.81 285 LEU A CA 1
ATOM 2230 C C . LEU A 1 285 ? -15.428 4.518 17.478 1.00 95.81 285 LEU A C 1
ATOM 2232 O O . LEU A 1 285 ? -16.571 4.413 17.043 1.00 95.81 285 LEU A O 1
ATOM 2236 N N . GLY A 1 286 ? -14.643 5.563 17.201 1.00 95.75 286 GLY A N 1
ATOM 2237 C CA . GLY A 1 286 ? -15.088 6.705 16.408 1.00 95.75 286 GLY A CA 1
ATOM 2238 C C . GLY A 1 286 ? -15.363 6.345 14.953 1.00 95.75 286 GLY A C 1
ATOM 2239 O O . GLY A 1 286 ? -16.294 6.869 14.356 1.00 95.75 286 GLY A O 1
ATOM 2240 N N . SER A 1 287 ? -14.598 5.420 14.372 1.00 96.19 287 SER A N 1
ATOM 2241 C CA . SER A 1 287 ? -14.864 4.947 13.012 1.00 96.19 287 SER A CA 1
ATOM 2242 C C . SER A 1 287 ? -16.156 4.139 12.951 1.00 96.19 287 SER A C 1
ATOM 2244 O O . SER A 1 287 ? -16.920 4.314 12.007 1.00 96.19 287 SER A O 1
ATOM 2246 N N . LYS A 1 288 ? -16.421 3.290 13.955 1.00 96.06 288 LYS A N 1
ATOM 2247 C CA . LYS A 1 288 ? -17.649 2.491 14.051 1.00 96.06 288 LYS A CA 1
ATOM 2248 C C . LYS A 1 288 ? -18.886 3.369 14.259 1.00 96.06 288 LYS A C 1
ATOM 2250 O O . LYS A 1 288 ? -19.857 3.209 13.532 1.00 96.06 288 LYS A O 1
ATOM 2255 N N . ALA A 1 289 ? -18.831 4.330 15.183 1.00 96.00 289 ALA A N 1
ATOM 2256 C CA . ALA A 1 289 ? -19.911 5.301 15.381 1.00 96.00 289 ALA A CA 1
ATOM 2257 C C . ALA A 1 289 ? -20.162 6.124 14.103 1.00 96.00 289 ALA A C 1
ATOM 2259 O O . ALA A 1 289 ? -21.294 6.235 13.635 1.00 96.00 289 ALA A O 1
ATOM 2260 N N . GLY A 1 290 ? -19.086 6.585 13.457 1.00 95.25 290 GLY A N 1
ATOM 2261 C CA . GLY A 1 290 ? -19.169 7.395 12.244 1.00 95.25 290 GLY A CA 1
ATOM 2262 C C . GLY A 1 290 ? -19.815 6.690 11.059 1.00 95.25 290 GLY A C 1
ATOM 2263 O O . GLY A 1 290 ? -20.624 7.299 10.361 1.00 95.25 290 GLY A O 1
ATOM 2264 N N . VAL A 1 291 ? -19.501 5.408 10.828 1.00 95.44 291 VAL A N 1
ATOM 2265 C CA . VAL A 1 291 ? -20.152 4.655 9.740 1.00 95.44 291 VAL A CA 1
ATOM 2266 C C . VAL A 1 291 ? -21.640 4.426 10.002 1.00 95.44 291 VAL A C 1
ATOM 2268 O O . VAL A 1 291 ? -22.408 4.430 9.046 1.00 95.44 291 VAL A O 1
ATOM 2271 N N . LEU A 1 292 ? -22.052 4.267 11.263 1.00 93.31 292 LEU A N 1
ATOM 2272 C CA . LEU A 1 292 ? -23.455 4.047 11.626 1.00 93.31 292 LEU A CA 1
ATOM 2273 C C . LEU A 1 292 ? -24.285 5.328 11.504 1.00 93.31 292 LEU A C 1
ATOM 2275 O O . LEU A 1 292 ? -25.396 5.290 10.987 1.00 93.31 292 LEU A O 1
ATOM 2279 N N . GLU A 1 293 ? -23.734 6.473 11.912 1.00 93.56 293 GLU A N 1
ATOM 2280 C CA . GLU A 1 293 ? -24.425 7.764 11.801 1.00 93.56 293 GLU A CA 1
ATOM 2281 C C . GLU A 1 293 ? -24.252 8.458 10.439 1.00 93.56 293 GLU A C 1
ATOM 2283 O O . GLU A 1 293 ? -24.858 9.504 10.194 1.00 93.56 293 GLU A O 1
ATOM 2288 N N . GLY A 1 294 ? -23.399 7.927 9.558 1.00 94.44 294 GLY A N 1
ATOM 2289 C CA . GLY A 1 294 ? -23.063 8.558 8.279 1.00 94.44 294 GLY A CA 1
ATOM 2290 C C . GLY A 1 294 ? -22.233 9.840 8.427 1.00 94.44 294 GLY A C 1
ATOM 2291 O O . GLY A 1 294 ? -22.362 10.763 7.619 1.00 94.44 294 GLY A O 1
ATOM 2292 N N . LYS A 1 295 ? -21.386 9.926 9.460 1.00 94.06 295 LYS A N 1
ATOM 2293 C CA . LYS A 1 295 ? -20.561 11.101 9.779 1.00 94.06 295 LYS A CA 1
ATOM 2294 C C . LYS A 1 295 ? -19.075 10.754 9.832 1.00 94.06 295 LYS A C 1
ATOM 2296 O O . LYS A 1 295 ? -18.667 9.657 10.199 1.00 94.06 295 LYS A O 1
ATOM 2301 N N . PHE A 1 296 ? -18.236 11.740 9.524 1.00 95.12 296 PHE A N 1
ATOM 2302 C CA . PHE A 1 296 ? -16.797 11.653 9.776 1.00 95.12 296 PHE A CA 1
ATOM 2303 C C . PHE A 1 296 ? -16.472 12.265 11.137 1.00 95.12 296 PHE A C 1
ATOM 2305 O O . PHE A 1 296 ? -16.685 13.463 11.343 1.00 95.12 296 PHE A O 1
ATOM 2312 N N . HIS A 1 297 ? -15.906 11.473 12.046 1.00 95.81 297 HIS A N 1
ATOM 2313 C CA . HIS A 1 297 ? -15.483 11.979 13.351 1.00 95.81 297 HIS A CA 1
ATOM 2314 C C . HIS A 1 297 ? -14.120 12.655 13.293 1.00 95.81 297 HIS A C 1
ATOM 2316 O O . 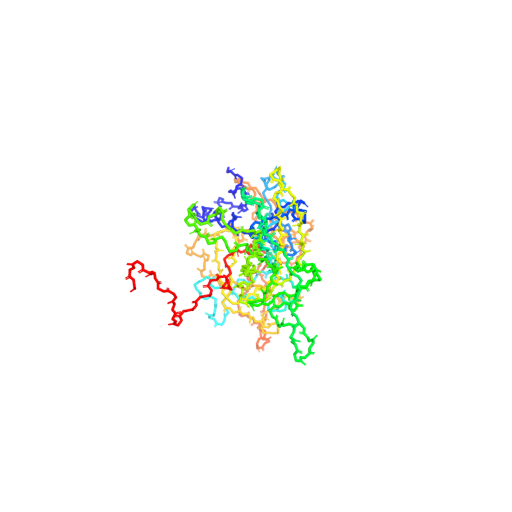HIS A 1 297 ? -13.254 12.342 12.466 1.00 95.81 297 HIS A O 1
ATOM 2322 N N . TYR A 1 298 ? -13.914 13.576 14.233 1.00 96.12 298 TYR A N 1
ATOM 2323 C CA . TYR A 1 298 ? -12.660 14.296 14.365 1.00 96.12 298 TYR A CA 1
ATOM 2324 C C . TYR A 1 298 ? -11.825 13.747 15.519 1.00 96.12 298 TYR A C 1
ATOM 2326 O O . TYR A 1 298 ? -12.204 13.874 16.674 1.00 96.12 298 TYR A O 1
ATOM 2334 N N . GLY A 1 299 ? -10.633 13.238 15.216 1.00 95.12 299 GLY A N 1
ATOM 2335 C CA . GLY A 1 299 ? -9.603 12.846 16.183 1.00 95.12 299 GLY A CA 1
ATOM 2336 C C . GLY A 1 299 ? -8.448 13.848 16.241 1.00 95.12 299 GLY A C 1
ATOM 2337 O O . GLY A 1 299 ? -7.283 13.454 16.211 1.00 95.12 299 GLY A O 1
ATOM 2338 N N . THR A 1 300 ? -8.745 15.152 16.226 1.00 95.56 300 THR A N 1
ATOM 2339 C CA . THR A 1 300 ? -7.717 16.212 16.177 1.00 95.56 300 THR A CA 1
ATOM 2340 C C . THR A 1 300 ? -6.901 16.260 17.477 1.00 95.56 300 THR A C 1
ATOM 2342 O O . THR A 1 300 ? -7.398 15.955 18.555 1.00 95.56 300 THR A O 1
ATOM 2345 N N . ALA A 1 301 ? -5.621 16.632 17.397 1.00 94.75 301 ALA A N 1
ATOM 2346 C CA . ALA A 1 301 ? -4.767 16.760 18.578 1.00 94.75 301 ALA A CA 1
ATOM 2347 C C . ALA A 1 301 ? -5.341 17.749 19.608 1.00 94.75 301 ALA A C 1
ATOM 2349 O O . ALA A 1 301 ? -5.824 18.810 19.222 1.00 94.75 301 ALA A O 1
ATOM 2350 N N . PHE A 1 302 ? -5.251 17.399 20.898 1.00 93.69 302 PHE A N 1
ATOM 2351 C CA . PHE A 1 302 ? -5.765 18.184 22.034 1.00 93.69 302 PHE A CA 1
ATOM 2352 C C . PHE A 1 302 ? -7.271 18.501 21.978 1.00 93.69 302 PHE A C 1
ATOM 2354 O O . PHE A 1 302 ? -7.743 19.410 22.651 1.00 93.69 302 PHE A O 1
ATOM 2361 N N . GLY A 1 303 ? -8.029 17.745 21.184 1.00 92.62 303 GLY A N 1
ATOM 2362 C CA . GLY A 1 303 ? -9.476 17.862 21.073 1.00 92.62 303 GLY A CA 1
ATOM 2363 C C . GLY A 1 303 ? -10.058 16.636 20.377 1.00 92.62 303 GLY A C 1
ATOM 2364 O O . GLY A 1 303 ? -9.555 15.524 20.541 1.00 92.62 303 GLY A O 1
ATOM 2365 N N . GLY A 1 304 ? -11.089 16.861 19.562 1.00 92.19 304 GLY A N 1
ATOM 2366 C CA . GLY A 1 304 ? -11.810 15.800 18.862 1.00 92.19 304 GLY A CA 1
ATOM 2367 C C . GLY A 1 304 ? -13.049 15.309 19.612 1.00 92.19 304 GLY A C 1
ATOM 2368 O O . GLY A 1 304 ? -13.379 15.825 20.678 1.00 92.19 304 GLY A O 1
ATOM 2369 N N . SER A 1 305 ? -13.743 14.335 19.024 1.00 93.00 305 SER A N 1
ATOM 2370 C CA . SER A 1 305 ? -14.921 13.696 19.618 1.00 93.00 305 SER A CA 1
ATOM 2371 C C . SER A 1 305 ? -14.517 12.932 20.877 1.00 93.00 305 SER A C 1
ATOM 2373 O O . SER A 1 305 ? -13.534 12.181 20.847 1.00 93.00 305 SER A O 1
ATOM 2375 N N . LYS A 1 306 ? -15.240 13.153 21.981 1.00 94.50 306 LYS A N 1
ATOM 2376 C CA . LYS A 1 306 ? -14.953 12.515 23.269 1.00 94.50 306 LYS A CA 1
ATOM 2377 C C . LYS A 1 306 ? -15.458 11.077 23.272 1.00 94.50 306 LYS A C 1
ATOM 2379 O O . LYS A 1 306 ? -16.395 10.738 22.566 1.00 94.50 306 LYS A O 1
ATOM 2384 N N . CYS A 1 307 ? -14.856 10.243 24.119 1.00 93.56 307 CYS A N 1
ATOM 2385 C CA . CYS A 1 307 ? -15.243 8.838 24.242 1.00 93.56 307 CYS A CA 1
ATOM 2386 C C . CYS A 1 307 ? -16.720 8.671 24.644 1.00 93.56 307 CYS A C 1
ATOM 2388 O O . CYS A 1 307 ? -17.397 7.843 24.058 1.00 93.56 307 CYS A O 1
ATOM 2390 N N . GLN A 1 308 ? -17.223 9.482 25.583 1.00 94.75 308 GLN A N 1
ATOM 2391 C CA . GLN A 1 308 ? -18.617 9.418 26.053 1.00 94.75 308 GLN A CA 1
ATOM 2392 C C . GLN A 1 308 ? -19.619 9.652 24.916 1.00 94.75 308 GLN A C 1
ATOM 2394 O O . GLN A 1 308 ? -20.503 8.831 24.713 1.00 94.75 308 GLN A O 1
ATOM 2399 N N . ASP A 1 309 ? -19.406 10.696 24.111 1.00 94.12 309 ASP A N 1
ATOM 2400 C CA . ASP A 1 309 ? -20.270 10.995 22.966 1.00 94.12 309 ASP A CA 1
ATOM 2401 C C . ASP A 1 309 ? -20.311 9.806 21.985 1.00 94.12 309 ASP A C 1
ATOM 2403 O O . ASP A 1 309 ? -21.382 9.360 21.589 1.00 94.12 309 ASP A O 1
ATOM 2407 N N . LEU A 1 310 ? -19.146 9.226 21.667 1.00 94.88 310 LEU A N 1
ATOM 2408 C CA . LEU A 1 310 ? -19.041 8.064 20.773 1.00 94.88 310 LEU A CA 1
ATOM 2409 C C . LEU A 1 310 ? -19.727 6.809 21.345 1.00 94.88 310 LEU A C 1
ATOM 2411 O O . LEU A 1 310 ? -20.295 6.014 20.600 1.00 94.88 310 LEU A O 1
ATOM 2415 N N . GLN A 1 311 ? -19.656 6.612 22.664 1.00 95.19 311 GLN A N 1
ATOM 2416 C CA . GLN A 1 311 ? -20.319 5.508 23.362 1.00 95.19 311 GLN A CA 1
ATOM 2417 C C . GLN A 1 311 ? -21.845 5.635 23.276 1.00 95.19 311 GLN A C 1
ATOM 2419 O O . GLN A 1 311 ? -22.524 4.647 22.988 1.00 95.19 311 GLN A O 1
ATOM 2424 N N . ASP A 1 312 ? -22.370 6.847 23.463 1.00 95.50 312 ASP A N 1
ATOM 2425 C CA . ASP A 1 312 ? -23.801 7.135 23.369 1.00 95.50 312 ASP A CA 1
ATOM 2426 C C . ASP A 1 312 ? -24.324 6.966 21.936 1.00 95.50 312 ASP A C 1
ATOM 2428 O O . ASP A 1 312 ? -25.416 6.437 21.731 1.00 95.50 312 ASP A O 1
ATOM 2432 N N . GLU A 1 313 ? -23.553 7.391 20.932 1.00 94.94 313 GLU A N 1
ATOM 2433 C CA . GLU A 1 313 ? -23.877 7.197 19.511 1.00 94.94 313 GLU A CA 1
ATOM 2434 C C . GLU A 1 313 ? -23.946 5.705 19.143 1.00 94.94 313 GLU A C 1
ATOM 2436 O O . GLU A 1 313 ? -24.891 5.271 18.480 1.00 94.94 313 GLU A O 1
ATOM 2441 N N . LEU A 1 314 ? -23.001 4.885 19.617 1.00 94.75 314 LEU A N 1
ATOM 2442 C CA . LEU A 1 314 ? -23.051 3.431 19.414 1.00 94.75 314 LEU A CA 1
ATOM 2443 C C . LEU A 1 314 ? -24.274 2.800 20.084 1.00 94.75 314 LEU A C 1
ATOM 2445 O O . LEU A 1 314 ? -24.967 1.998 19.455 1.00 94.75 314 LEU A O 1
ATOM 2449 N N . PHE A 1 315 ? -24.561 3.197 21.325 1.00 95.19 315 PHE A N 1
ATOM 2450 C CA . PHE A 1 315 ? -25.700 2.682 22.081 1.00 95.19 315 PHE A CA 1
ATOM 2451 C C . PHE A 1 315 ? -27.039 3.014 21.406 1.00 95.19 315 PHE A C 1
ATOM 2453 O O . PHE A 1 315 ? -27.900 2.144 21.280 1.00 95.19 315 PHE A O 1
ATOM 2460 N N . LYS A 1 316 ? -27.198 4.240 20.888 1.00 95.31 316 LYS A N 1
ATOM 2461 C CA . LYS A 1 316 ? -28.391 4.657 20.125 1.00 95.31 316 LYS A CA 1
ATOM 2462 C C . LYS A 1 316 ? -28.634 3.805 18.880 1.00 95.31 316 LYS A C 1
ATOM 2464 O O . LYS A 1 316 ? -29.783 3.603 18.505 1.00 95.31 316 LYS A O 1
ATOM 2469 N N . ASN A 1 317 ? -27.568 3.305 18.260 1.00 93.62 317 ASN A N 1
ATOM 2470 C CA . ASN A 1 317 ? -27.632 2.461 17.067 1.00 93.62 317 ASN A CA 1
ATOM 2471 C C . ASN A 1 317 ? -27.704 0.955 17.391 1.00 93.62 317 ASN A C 1
ATOM 2473 O O . ASN A 1 317 ? -27.542 0.131 16.494 1.00 93.62 317 ASN A O 1
ATOM 2477 N N . GLY A 1 318 ? -27.936 0.579 18.654 1.00 92.12 318 GLY A N 1
ATOM 2478 C CA . GLY A 1 318 ? -28.100 -0.818 19.068 1.00 92.12 318 GLY A CA 1
ATOM 2479 C C . GLY A 1 318 ? -26.796 -1.611 19.179 1.00 92.12 318 GLY A C 1
ATOM 2480 O O . GLY A 1 318 ? -26.839 -2.828 19.337 1.00 92.12 318 GLY A O 1
ATOM 2481 N N . PHE A 1 319 ? -25.638 -0.946 19.122 1.00 94.00 319 PHE A N 1
ATOM 2482 C CA . PHE A 1 319 ? -24.344 -1.571 19.385 1.00 94.00 319 PHE A CA 1
ATOM 2483 C C . PHE A 1 319 ? -23.944 -1.396 20.847 1.00 94.00 319 PHE A C 1
ATOM 2485 O O . PHE A 1 319 ? -24.386 -0.487 21.550 1.00 94.00 319 PHE A O 1
ATOM 2492 N N . ASN A 1 320 ? -23.041 -2.254 21.311 1.00 94.75 320 ASN A N 1
ATOM 2493 C CA . ASN A 1 320 ? -22.445 -2.088 22.625 1.00 94.75 320 ASN A CA 1
ATOM 2494 C C . ASN A 1 320 ? -21.684 -0.753 22.698 1.00 94.75 320 ASN A C 1
ATOM 2496 O O . ASN A 1 320 ? -20.865 -0.455 21.825 1.00 94.75 320 ASN A O 1
ATOM 2500 N N . TYR A 1 321 ? -21.886 0.002 23.777 1.00 93.94 321 TYR A N 1
ATOM 2501 C CA . TYR A 1 321 ? -21.199 1.267 24.037 1.00 93.94 321 TYR A CA 1
ATOM 2502 C C . TYR A 1 321 ? -19.669 1.106 24.001 1.00 93.94 321 TYR A C 1
ATOM 2504 O O . TYR A 1 321 ? -18.957 1.978 23.516 1.00 93.94 321 TYR A O 1
ATOM 2512 N N . LEU A 1 322 ? -19.136 -0.048 24.420 1.00 93.81 322 LEU A N 1
ATOM 2513 C CA . LEU A 1 322 ? -17.698 -0.342 24.344 1.00 93.81 322 LEU A CA 1
ATOM 2514 C C . LEU A 1 322 ? -17.212 -0.788 22.960 1.00 93.81 322 LEU A C 1
ATOM 2516 O O . LEU A 1 322 ? -16.030 -1.086 22.831 1.00 93.81 322 LEU A O 1
ATOM 2520 N N . GLY A 1 323 ? -18.083 -0.898 21.954 1.00 91.75 323 GLY A N 1
ATOM 2521 C CA . GLY A 1 323 ? -17.750 -1.359 20.602 1.00 91.75 323 GLY A CA 1
ATOM 2522 C C . GLY A 1 323 ? -17.335 -2.833 20.499 1.00 91.75 323 GLY A C 1
ATOM 2523 O O . GLY A 1 323 ? -16.747 -3.224 19.490 1.00 91.75 323 GLY A O 1
ATOM 2524 N N . LYS A 1 324 ? -17.593 -3.640 21.536 1.00 95.38 324 LYS A N 1
ATOM 2525 C CA . LYS A 1 324 ? -17.363 -5.091 21.518 1.00 95.38 324 LYS A CA 1
ATOM 2526 C C . LYS A 1 324 ? -18.607 -5.821 21.030 1.00 95.38 324 LYS A C 1
ATOM 2528 O O . LYS A 1 324 ? -19.688 -5.551 21.551 1.00 95.38 324 LYS A O 1
ATOM 2533 N N . ASP A 1 325 ? -18.417 -6.777 20.132 1.00 94.69 325 ASP A N 1
ATOM 2534 C CA . ASP A 1 325 ? -19.487 -7.581 19.549 1.00 94.69 325 ASP A CA 1
ATOM 2535 C C . ASP A 1 325 ? -19.324 -9.060 19.924 1.00 94.69 325 ASP A C 1
ATOM 2537 O O . ASP A 1 325 ? -18.234 -9.513 20.297 1.00 94.69 325 ASP A O 1
ATOM 2541 N N . VAL A 1 326 ? -20.418 -9.813 19.815 1.00 95.88 326 VAL A N 1
ATOM 2542 C CA . VAL A 1 326 ? -20.393 -11.277 19.863 1.00 95.88 326 VAL A CA 1
ATOM 2543 C C . VAL A 1 326 ? -19.872 -11.788 18.526 1.00 95.88 326 VAL A C 1
ATOM 2545 O O . VAL A 1 326 ? -20.284 -11.315 17.467 1.00 95.88 326 VAL A O 1
ATOM 2548 N N . PHE A 1 327 ? -18.940 -12.732 18.582 1.00 96.69 327 PHE A N 1
ATOM 2549 C CA . PHE A 1 327 ? -18.410 -13.417 17.412 1.00 96.69 327 PHE A CA 1
ATOM 2550 C C . PHE A 1 327 ? -18.535 -14.924 17.610 1.00 96.69 327 PHE A C 1
ATOM 2552 O O . PHE A 1 327 ? -18.426 -15.421 18.730 1.00 96.69 327 PHE A O 1
ATOM 2559 N N . TYR A 1 328 ? -18.712 -15.633 16.508 1.00 97.06 328 TYR A N 1
ATOM 2560 C CA . TYR A 1 328 ? -18.741 -17.083 16.417 1.00 97.06 328 TYR A CA 1
ATOM 2561 C C . TYR A 1 328 ? -17.465 -17.564 15.743 1.00 97.06 328 TYR A C 1
ATOM 2563 O O . TYR A 1 328 ? -16.921 -16.900 14.858 1.00 97.06 328 TYR A O 1
ATOM 2571 N N . SER A 1 329 ? -16.973 -18.717 16.173 1.00 96.38 329 SER A N 1
ATOM 2572 C CA . SER A 1 329 ? -15.844 -19.392 15.547 1.00 96.38 329 SER A CA 1
ATOM 2573 C C . SER A 1 329 ? -16.241 -19.885 14.154 1.00 96.38 329 SER A C 1
ATOM 2575 O O . SER A 1 329 ? -17.199 -20.642 14.029 1.00 96.38 329 SER A O 1
ATOM 2577 N N . GLY A 1 330 ? -15.493 -19.511 13.111 1.00 94.56 330 GLY A N 1
ATOM 2578 C CA . GLY A 1 330 ? -15.705 -20.052 11.759 1.00 94.56 330 GLY A CA 1
ATOM 2579 C C . GLY A 1 330 ? -15.382 -21.548 11.659 1.00 94.56 330 GLY A C 1
ATOM 2580 O O . GLY A 1 330 ? -15.963 -22.261 10.852 1.00 94.56 330 GLY A O 1
ATOM 2581 N N . ILE A 1 331 ? -14.513 -22.047 12.545 1.00 94.75 331 ILE A N 1
ATOM 2582 C CA . ILE A 1 331 ? -14.059 -23.444 12.548 1.00 94.75 331 ILE A CA 1
ATOM 2583 C C . ILE A 1 331 ? -15.082 -24.366 13.223 1.00 94.75 331 ILE A C 1
ATOM 2585 O O . ILE A 1 331 ? -15.355 -25.458 12.733 1.00 94.75 331 ILE A O 1
ATOM 2589 N N . THR A 1 332 ? -15.623 -23.957 14.375 1.00 95.81 332 THR A N 1
ATOM 2590 C CA . THR A 1 332 ? -16.511 -24.809 15.193 1.00 95.81 332 THR A CA 1
ATOM 2591 C C . THR A 1 332 ? -17.981 -24.411 15.108 1.00 95.81 332 THR A C 1
ATOM 2593 O O . THR A 1 332 ? -18.844 -25.208 15.458 1.00 95.81 332 THR A O 1
ATOM 2596 N N . GLY A 1 333 ? -18.287 -23.189 14.668 1.00 94.69 333 GLY A N 1
ATOM 2597 C CA . GLY A 1 333 ? -19.638 -22.618 14.671 1.00 94.69 333 GLY A CA 1
ATOM 2598 C C . GLY A 1 333 ? -20.128 -22.149 16.047 1.00 94.69 333 GLY A C 1
ATOM 2599 O O . GLY A 1 333 ? -21.182 -21.526 16.144 1.00 94.69 333 GLY A O 1
ATOM 2600 N N . GLU A 1 334 ? -19.376 -22.417 17.114 1.00 96.62 334 GLU A N 1
ATOM 2601 C CA . GLU A 1 334 ? -19.744 -22.046 18.481 1.00 96.62 334 GLU A CA 1
ATOM 2602 C C . GLU A 1 334 ? -19.456 -20.561 18.769 1.00 96.62 334 GLU A C 1
ATOM 2604 O O . GLU A 1 334 ? -18.513 -19.991 18.203 1.00 96.62 334 GLU A O 1
ATOM 2609 N N . PRO A 1 335 ? -20.234 -19.911 19.656 1.00 97.00 335 PRO A N 1
ATOM 2610 C CA . PRO A 1 335 ? -19.937 -18.554 20.101 1.00 97.00 335 PRO A CA 1
ATOM 2611 C C . PRO A 1 335 ? -18.601 -18.514 20.848 1.00 97.00 335 PRO A C 1
ATOM 2613 O O . PRO A 1 335 ? -18.309 -19.372 21.679 1.00 97.00 335 PRO A O 1
ATOM 2616 N N . LEU A 1 336 ? -17.795 -17.488 20.581 1.00 96.25 336 LEU A N 1
ATOM 2617 C CA . LEU A 1 336 ? -16.577 -17.239 21.343 1.00 96.25 336 LEU A CA 1
ATOM 2618 C C . LEU A 1 336 ? -16.942 -16.822 22.773 1.00 96.25 336 LEU A C 1
ATOM 2620 O O . LEU A 1 336 ? -17.809 -15.974 22.978 1.00 96.25 336 LEU A O 1
ATOM 2624 N N . GLU A 1 337 ? -16.234 -17.369 23.763 1.00 96.06 337 GLU A N 1
ATOM 2625 C CA . GLU A 1 337 ? -16.494 -17.084 25.185 1.00 96.06 337 GLU A CA 1
ATOM 2626 C C . GLU A 1 337 ? -16.337 -15.595 25.540 1.00 96.06 337 GLU A C 1
ATOM 2628 O O . GLU A 1 337 ? -17.003 -15.082 26.440 1.00 96.06 337 GLU A O 1
ATOM 2633 N N . ALA A 1 338 ? -15.447 -14.888 24.837 1.00 95.56 338 ALA A N 1
ATOM 2634 C CA . ALA A 1 338 ? -15.170 -13.476 25.053 1.00 95.56 338 ALA A CA 1
ATOM 2635 C C . ALA A 1 338 ? -15.693 -12.612 23.900 1.00 95.56 338 ALA A C 1
ATOM 2637 O O . ALA A 1 338 ? -15.526 -12.936 22.725 1.00 95.56 338 ALA A O 1
ATOM 2638 N N . TYR A 1 339 ? -16.231 -11.441 24.244 1.00 96.50 339 TYR A N 1
ATOM 2639 C CA . TYR A 1 339 ? -16.611 -10.432 23.258 1.00 96.50 339 TYR A CA 1
ATOM 2640 C C . TYR A 1 339 ? -15.386 -9.857 22.547 1.00 96.50 339 TYR A C 1
ATOM 2642 O O . TYR A 1 339 ? -14.406 -9.453 23.187 1.00 96.50 339 TYR A O 1
ATOM 2650 N N . ILE A 1 340 ? -15.483 -9.736 21.228 1.00 96.88 340 ILE A N 1
ATOM 2651 C CA . ILE A 1 340 ? -14.388 -9.287 20.375 1.00 96.88 340 ILE A CA 1
ATOM 2652 C C . ILE A 1 340 ? -14.560 -7.811 20.052 1.00 96.88 340 ILE A C 1
ATOM 2654 O O . ILE A 1 340 ? -15.636 -7.340 19.687 1.00 96.88 340 ILE A O 1
ATOM 2658 N N . TYR A 1 341 ? -13.477 -7.051 20.193 1.00 96.19 341 TYR A N 1
ATOM 2659 C CA . TYR A 1 341 ? -13.483 -5.643 19.828 1.00 96.19 341 TYR A CA 1
ATOM 2660 C C . TYR A 1 341 ? -13.315 -5.513 18.314 1.00 96.19 341 TYR A C 1
ATOM 2662 O O . TYR A 1 341 ? -12.273 -5.900 17.777 1.00 96.19 341 TYR A O 1
ATOM 2670 N N . SER A 1 342 ? -14.344 -5.003 17.632 1.00 95.69 342 SER A N 1
ATOM 2671 C CA . SER A 1 342 ? -14.381 -4.964 16.171 1.00 95.69 342 SER A CA 1
ATOM 2672 C C . SER A 1 342 ? -14.920 -3.652 15.617 1.00 95.69 342 SER A C 1
ATOM 2674 O O . SER A 1 342 ? -15.881 -3.077 16.134 1.00 95.69 342 SER A O 1
ATOM 2676 N N . GLY A 1 343 ? -14.291 -3.188 14.538 1.00 95.75 343 GLY A N 1
ATOM 2677 C CA . GLY A 1 343 ? -14.741 -2.042 13.762 1.00 95.75 343 GLY A CA 1
ATOM 2678 C C . GLY A 1 343 ? -13.729 -1.591 12.708 1.00 95.75 343 GLY A C 1
ATOM 2679 O O . GLY A 1 343 ? -12.652 -2.185 1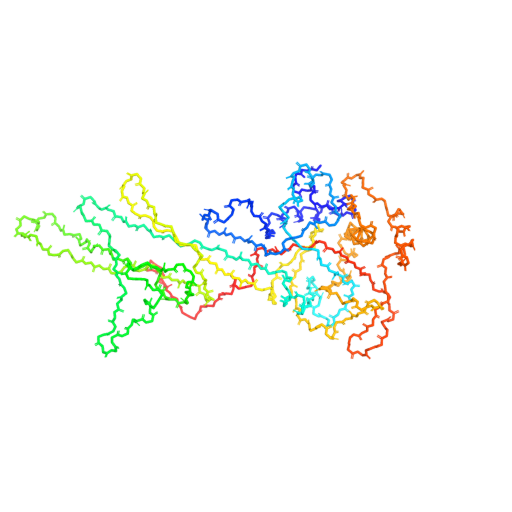2.572 1.00 95.75 343 GLY A O 1
ATOM 2680 N N . PRO A 1 344 ? -14.063 -0.539 11.943 1.00 96.62 344 PRO A N 1
ATOM 2681 C CA . PRO A 1 344 ? -13.200 -0.038 10.883 1.00 96.62 344 PRO A CA 1
ATOM 2682 C C . PRO A 1 344 ? -11.954 0.648 11.459 1.00 96.62 344 PRO A C 1
ATOM 2684 O O . PRO A 1 344 ? -12.053 1.494 12.344 1.00 96.62 344 PRO A O 1
ATOM 2687 N N . VAL A 1 345 ? -10.774 0.328 10.932 1.00 97.06 345 VAL A N 1
ATOM 2688 C CA . VAL A 1 345 ? -9.513 1.012 11.254 1.00 97.06 345 VAL A CA 1
ATOM 2689 C C . VAL A 1 345 ? -8.775 1.336 9.966 1.00 97.06 345 VAL A C 1
ATOM 2691 O O . VAL A 1 345 ? -8.670 0.502 9.065 1.00 97.06 345 VAL A O 1
ATOM 2694 N N . TYR A 1 346 ? -8.209 2.537 9.882 1.00 97.38 346 TYR A N 1
ATOM 2695 C CA . TYR A 1 346 ? -7.464 2.948 8.702 1.00 97.38 346 TYR A CA 1
ATOM 2696 C C . TYR A 1 346 ? -6.052 2.355 8.688 1.00 97.38 346 TYR A C 1
ATOM 2698 O O . TYR A 1 346 ? -5.184 2.723 9.491 1.00 97.38 346 TYR A O 1
ATOM 2706 N N . TYR A 1 347 ? -5.800 1.468 7.729 1.00 97.50 347 TYR A N 1
ATOM 2707 C CA . TYR A 1 347 ? -4.508 0.828 7.527 1.00 97.50 347 TYR A CA 1
ATOM 2708 C C . TYR A 1 347 ? -3.815 1.303 6.252 1.00 97.50 347 TYR A C 1
ATOM 2710 O O . TYR A 1 347 ? -4.418 1.611 5.225 1.00 97.50 347 TYR A O 1
ATOM 2718 N N . GLN A 1 348 ? -2.491 1.354 6.337 1.00 96.69 348 GLN A N 1
ATOM 2719 C CA . GLN A 1 348 ? -1.594 1.808 5.287 1.00 96.69 348 GLN A CA 1
ATOM 2720 C C . GLN A 1 348 ? -0.711 0.640 4.852 1.00 96.69 348 GLN A C 1
ATOM 2722 O O . GLN A 1 348 ? 0.005 0.059 5.672 1.00 96.69 348 GLN A O 1
ATOM 2727 N N . LYS A 1 349 ? -0.720 0.306 3.558 1.00 96.81 349 LYS A N 1
ATOM 2728 C CA . LYS A 1 349 ? 0.240 -0.650 2.991 1.00 96.81 349 LYS A CA 1
ATOM 2729 C C . LYS A 1 349 ? 1.580 0.055 2.790 1.00 96.81 349 LYS A C 1
ATOM 2731 O O . LYS A 1 349 ? 1.627 1.133 2.200 1.00 96.81 349 LYS A O 1
ATOM 2736 N N . LEU A 1 350 ? 2.674 -0.518 3.285 1.00 96.62 350 LEU A N 1
ATOM 2737 C CA . LEU A 1 350 ? 4.006 0.088 3.195 1.00 96.62 350 LEU A CA 1
ATOM 2738 C C . LEU A 1 350 ? 4.756 -0.403 1.954 1.00 96.62 350 LEU A C 1
ATOM 2740 O O . LEU A 1 350 ? 4.606 -1.547 1.541 1.00 96.62 350 LEU A O 1
ATOM 2744 N N . LYS A 1 351 ? 5.660 0.424 1.411 1.00 94.88 351 LYS A N 1
ATOM 2745 C CA . LYS A 1 351 ? 6.468 0.093 0.216 1.00 94.88 351 LYS A CA 1
ATOM 2746 C C . LYS A 1 351 ? 7.367 -1.152 0.318 1.00 94.88 351 LYS A C 1
ATOM 2748 O O . LYS A 1 351 ? 7.916 -1.595 -0.683 1.00 94.88 351 LYS A O 1
ATOM 2753 N N . HIS A 1 352 ? 7.594 -1.674 1.521 1.00 93.31 352 HIS A N 1
ATOM 2754 C CA . HIS A 1 352 ? 8.493 -2.801 1.754 1.00 93.31 352 HIS A CA 1
ATOM 2755 C C . HIS A 1 352 ? 7.750 -4.130 1.571 1.00 93.31 352 HIS A C 1
ATOM 2757 O O . HIS A 1 352 ? 7.218 -4.657 2.544 1.00 93.31 352 HIS A O 1
ATOM 2763 N N . MET A 1 353 ? 7.756 -4.655 0.347 1.00 93.56 353 MET A N 1
ATOM 2764 C CA . MET A 1 353 ? 7.191 -5.966 -0.004 1.00 93.56 353 MET A CA 1
ATOM 2765 C C . MET A 1 353 ? 8.267 -7.057 -0.010 1.00 93.56 353 MET A C 1
ATOM 2767 O O . MET A 1 353 ? 9.451 -6.756 -0.209 1.00 93.56 353 MET A O 1
ATOM 2771 N N . VAL A 1 354 ? 7.868 -8.314 0.193 1.00 93.25 354 VAL A N 1
ATOM 2772 C CA . VAL A 1 354 ? 8.795 -9.465 0.181 1.00 93.25 354 VAL A CA 1
ATOM 2773 C C . VAL A 1 354 ? 9.378 -9.687 -1.202 1.00 93.25 354 VAL A C 1
ATOM 2775 O O . VAL A 1 354 ? 10.592 -9.857 -1.334 1.00 93.25 354 VAL A O 1
ATOM 2778 N N . GLN A 1 355 ? 8.542 -9.584 -2.231 1.00 90.62 355 GLN A N 1
ATOM 2779 C CA . GLN A 1 355 ? 8.937 -9.761 -3.620 1.00 90.62 355 GLN A CA 1
ATOM 2780 C C . GLN A 1 355 ? 10.161 -8.927 -4.051 1.00 90.62 35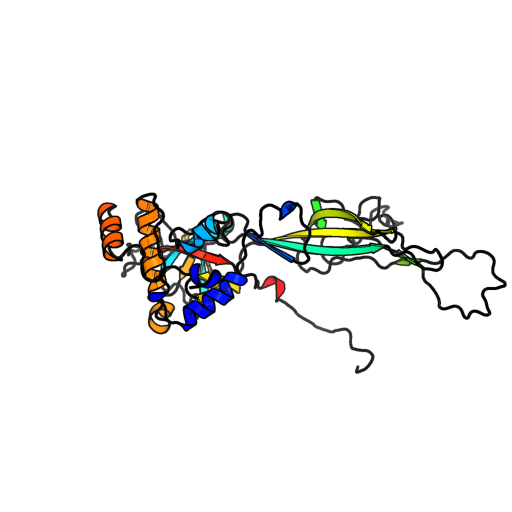5 GLN A C 1
ATOM 2782 O O . GLN A 1 355 ? 10.994 -9.408 -4.813 1.00 90.62 355 GLN A O 1
ATOM 2787 N N . ASP A 1 356 ? 10.316 -7.687 -3.564 1.00 90.12 356 ASP A N 1
ATOM 2788 C CA . ASP A 1 356 ? 11.478 -6.844 -3.910 1.00 90.12 356 ASP A CA 1
ATOM 2789 C C . ASP A 1 356 ? 12.728 -7.151 -3.063 1.00 90.12 356 ASP A C 1
ATOM 2791 O O . ASP A 1 356 ? 13.798 -6.595 -3.316 1.00 90.12 356 ASP A O 1
ATOM 2795 N N . LYS A 1 357 ? 12.603 -7.999 -2.037 1.00 91.62 357 LYS A N 1
ATOM 2796 C CA . LYS A 1 357 ? 13.678 -8.341 -1.096 1.00 91.62 357 LYS A CA 1
ATOM 2797 C C . LYS A 1 357 ? 14.220 -9.751 -1.266 1.00 91.62 357 LYS A C 1
ATOM 2799 O O . LYS A 1 357 ? 15.330 -10.012 -0.804 1.00 91.62 357 LYS A O 1
ATOM 2804 N N . MET A 1 358 ? 13.470 -10.647 -1.901 1.00 88.19 358 MET A N 1
ATOM 2805 C CA . MET A 1 358 ? 13.936 -12.003 -2.158 1.00 88.19 358 MET A CA 1
ATOM 2806 C C . MET A 1 358 ? 15.155 -11.968 -3.090 1.00 88.19 358 MET A C 1
ATOM 2808 O O . MET A 1 358 ? 15.068 -11.558 -4.248 1.00 88.19 358 MET A O 1
ATOM 2812 N N . HIS A 1 359 ? 16.306 -12.403 -2.581 1.00 89.00 359 HIS A N 1
ATOM 2813 C CA . HIS A 1 359 ? 17.536 -12.521 -3.352 1.00 89.00 359 HIS A CA 1
ATOM 2814 C C . HIS A 1 359 ? 18.275 -13.798 -2.961 1.00 89.00 359 HIS A C 1
ATOM 2816 O O . HIS A 1 359 ? 18.477 -14.071 -1.781 1.00 89.00 359 HIS A O 1
ATOM 2822 N N . ALA A 1 360 ? 18.704 -14.558 -3.965 1.00 90.44 360 ALA A N 1
ATOM 2823 C CA . ALA A 1 360 ? 19.516 -15.752 -3.797 1.00 90.44 360 ALA A CA 1
ATOM 2824 C C . ALA A 1 360 ? 20.651 -15.737 -4.824 1.00 90.44 360 ALA A C 1
ATOM 2826 O O . ALA A 1 360 ? 20.471 -15.305 -5.966 1.00 90.44 360 ALA A O 1
ATOM 2827 N N . ARG A 1 361 ? 21.832 -16.212 -4.422 1.00 88.81 361 ARG A N 1
ATOM 2828 C CA . ARG A 1 361 ? 23.022 -16.239 -5.276 1.00 88.81 361 ARG A CA 1
ATOM 2829 C C . ARG A 1 361 ? 23.779 -17.545 -5.071 1.00 88.81 361 ARG A C 1
ATOM 2831 O O . ARG A 1 361 ? 24.387 -17.738 -4.029 1.00 88.81 361 ARG A O 1
ATOM 2838 N N . ALA A 1 362 ? 23.769 -18.415 -6.081 1.00 93.00 362 ALA A N 1
ATOM 2839 C CA . ALA A 1 362 ? 24.543 -19.660 -6.054 1.00 93.00 362 ALA A CA 1
ATOM 2840 C C . ALA A 1 362 ? 26.029 -19.410 -6.374 1.00 93.00 362 ALA A C 1
ATOM 2842 O O . ALA A 1 362 ? 26.924 -19.783 -5.624 1.00 93.00 362 ALA A O 1
ATOM 2843 N N . ARG A 1 363 ? 26.297 -18.731 -7.494 1.00 88.56 363 ARG A N 1
ATOM 2844 C CA . ARG A 1 363 ? 27.618 -18.236 -7.913 1.00 88.56 363 ARG A CA 1
ATOM 2845 C C . ARG A 1 363 ? 27.444 -16.842 -8.500 1.00 88.56 363 ARG A C 1
ATOM 2847 O O . ARG A 1 363 ? 26.336 -16.453 -8.867 1.00 88.56 363 ARG A O 1
ATOM 2854 N N . GLY A 1 364 ? 28.516 -16.062 -8.566 1.00 87.38 364 GLY A N 1
ATOM 2855 C CA . GLY A 1 364 ? 28.412 -14.655 -8.919 1.00 87.38 364 GLY A CA 1
ATOM 2856 C C . GLY A 1 364 ? 29.597 -14.109 -9.696 1.00 87.38 364 GLY A C 1
ATOM 2857 O O . GLY A 1 364 ? 30.700 -14.628 -9.534 1.00 87.38 364 GLY A O 1
ATOM 2858 N N . PRO A 1 365 ? 29.396 -13.038 -10.489 1.00 86.06 365 PRO A N 1
ATOM 2859 C CA . PRO A 1 365 ? 30.513 -12.276 -11.029 1.00 86.06 365 PRO A CA 1
ATOM 2860 C C . PRO A 1 365 ? 31.407 -11.794 -9.885 1.00 86.06 365 PRO A C 1
ATOM 2862 O O . PRO A 1 365 ? 30.913 -11.240 -8.893 1.00 86.06 365 PRO A O 1
ATOM 2865 N N . ARG A 1 366 ? 32.705 -12.051 -10.036 1.00 85.88 366 ARG A N 1
ATOM 2866 C CA . ARG A 1 366 ? 33.764 -11.584 -9.143 1.00 85.88 366 ARG A CA 1
ATOM 2867 C C . ARG A 1 366 ? 34.340 -10.288 -9.682 1.00 85.88 366 ARG A C 1
ATOM 2869 O O . ARG A 1 366 ? 34.415 -10.095 -10.896 1.00 85.88 366 ARG A O 1
ATOM 2876 N N . ALA A 1 367 ? 34.719 -9.397 -8.776 1.00 90.12 367 ALA A N 1
ATOM 2877 C CA . ALA A 1 367 ? 35.398 -8.178 -9.169 1.00 90.12 367 ALA A CA 1
ATOM 2878 C C . ALA A 1 367 ? 36.776 -8.542 -9.733 1.00 90.12 367 ALA A C 1
ATOM 2880 O O . ALA A 1 367 ? 37.524 -9.301 -9.121 1.00 90.12 367 ALA A O 1
ATOM 2881 N N . VAL A 1 368 ? 37.116 -7.991 -10.897 1.00 90.19 368 VAL A N 1
ATOM 2882 C CA . VAL A 1 368 ? 38.402 -8.271 -11.558 1.00 90.19 368 VAL A CA 1
ATOM 2883 C C . VAL A 1 368 ? 39.577 -7.816 -10.688 1.00 90.19 368 VAL A C 1
ATOM 2885 O O . VAL A 1 368 ? 40.598 -8.493 -10.648 1.00 90.19 368 VAL A O 1
ATOM 2888 N N . LEU A 1 369 ? 39.402 -6.712 -9.950 1.00 87.06 369 LEU A N 1
ATOM 2889 C CA . LEU A 1 369 ? 40.433 -6.124 -9.096 1.00 87.06 369 LEU A CA 1
ATOM 2890 C C . LEU A 1 369 ? 40.819 -7.017 -7.906 1.00 87.06 369 LEU A C 1
ATOM 2892 O O . LEU A 1 369 ? 41.989 -7.071 -7.549 1.00 87.06 369 LEU A O 1
ATOM 2896 N N . THR A 1 370 ? 39.853 -7.695 -7.282 1.00 80.12 370 THR A N 1
ATOM 2897 C CA . THR A 1 370 ? 40.056 -8.359 -5.979 1.00 80.12 370 THR A CA 1
ATOM 2898 C C . THR A 1 370 ? 39.827 -9.872 -5.986 1.00 80.12 370 THR A C 1
ATOM 2900 O O . THR A 1 370 ? 40.084 -10.500 -4.968 1.00 80.12 370 THR A O 1
ATOM 2903 N N . ARG A 1 371 ? 39.363 -10.453 -7.104 1.00 55.25 371 ARG A N 1
ATOM 2904 C CA . ARG A 1 371 ? 38.987 -11.874 -7.267 1.00 55.25 371 ARG A CA 1
ATOM 2905 C C . ARG A 1 371 ? 38.074 -12.434 -6.174 1.00 55.25 371 ARG A C 1
ATOM 2907 O O . ARG A 1 371 ? 38.520 -13.282 -5.375 1.00 55.25 371 ARG A O 1
#

Nearest PDB structures (foldseek):
  8iue-assembly1_B  TM=9.888E-01  e=2.531E-63  Homo sapiens
  7z31-assembly1_B  TM=9.859E-01  e=1.532E-59  Saccharomyces cerevisiae S288C
  7z1o-assembly1_B  TM=9.833E-01  e=9.942E-59  Saccharomyces cerevisiae W303
  7z2z-assembly1_B  TM=9.775E-01  e=1.301E-57  Saccharomyces cerevisiae S288C
  6tut-assembly1_B  TM=9.890E-01  e=1.199E-56  Saccharomyces cerevisiae S288C

Mean predicted aligned error: 6.73 Å

Sequence (371 aa):
LGVCAGLVPYPHHNQSPRNTYQCAMGKQAMGIIGYNQKNRIDTLMYNIVYPQTPMVRSRTIELTNFDKLPAGQNATVAVMSYSGYDIEDALILNKASIDRGYGRCLVYKNSKCTIKRYSNQTFDRIMGPMKDSLTNKIIFRHECLDTDGIISPGEKVSSKQTMVNKEMPAVKSINPIEQKESGQQPIAYSGVPITYKGTEPSYIEKVMVSTNNDEEFLVKILLRQTRRPEIGDKFSSRHGQKGVTGLIVEQEDLPFNDFGMSPDMVMNPHGFPSRMTVGKTLELLGSKAGVLEGKFHYGTAFGGSKCQDLQDELFKNGFNYLGKDVFYSGITGEPLEAYIYSGPVYYQKLKHMVQDKMHARARGPRAVLTR

Organism: Culex pipiens (NCBI:txid7175)

Solvent-accessible surface area (backbone atoms only — not comparable to full-atom values): 20191 Å² total; per-residue (Å²): 125,56,78,61,53,30,65,26,42,30,52,80,46,33,43,69,70,31,55,55,43,20,41,56,49,64,77,43,33,29,17,55,92,54,91,59,58,86,80,55,86,58,71,67,47,55,31,45,76,71,57,34,59,62,50,46,34,21,70,53,33,62,77,68,49,39,62,82,48,25,40,25,36,68,36,39,32,32,44,43,81,58,96,72,49,27,59,94,46,16,25,32,34,24,41,56,44,45,71,77,46,48,74,29,30,38,42,34,38,53,49,79,46,76,38,51,71,46,95,86,77,48,56,44,44,62,44,46,54,54,58,38,90,87,76,70,42,62,38,78,46,32,60,59,33,34,81,71,12,39,42,53,62,69,44,74,48,46,57,66,23,33,46,30,39,31,29,36,66,62,77,69,90,68,63,85,81,67,67,84,80,63,74,93,69,84,83,54,69,41,83,60,56,45,56,40,82,49,83,67,60,31,32,30,71,41,70,44,80,46,68,49,97,83,73,29,42,37,39,40,36,35,33,37,33,83,43,68,74,52,75,52,25,32,38,27,4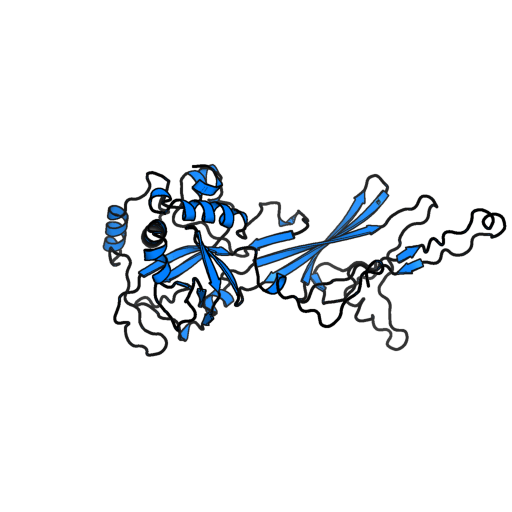1,58,58,39,51,60,30,30,30,53,41,75,40,57,63,69,58,41,44,28,30,94,87,68,54,58,49,41,29,40,36,39,57,77,61,43,77,83,55,43,42,51,19,53,58,53,40,24,43,35,19,40,31,16,66,75,73,73,46,75,35,40,22,23,70,97,57,50,72,52,70,68,61,38,23,52,52,22,40,75,72,76,41,48,51,85,38,43,41,66,33,26,36,36,80,79,67,46,72,49,96,60,70,35,43,50,32,37,39,54,36,22,46,39,74,62,44,44,82,85,65,72,78,86,78,93,76,76,93,65,54,85,92,76,103

Foldseek 3Di:
DDLLLQFFFQLVQFDPVLSVLLSVQVVQFAWAPDPCPLVDDDQKHKYAPDFAAQLAHAVSCVVVVCRVIPRFDWFKEWAADDPPLQPPQAKEFAPVCLVVRHPKMKMKHKDKDKWDQDPVRDIKAFAAFDADPPPRHGDPQRNQADRRQAGDAFDKAAANHFRTFIKDFPPDPDDPVPPPPDDDDPGDIDTDTDGDHAHDIWGWHDWDWDADPNRMIMIMTMTIDTDTDDFQFWKDFSRSSIHTHRYHDYQLQFKAFPVRDGTRMYHYPVCCPVRSSVSQLVSFLSSALCVQVVHRWYSGYPDTDDLQNSLVSCVVSVHHSSQWGWIAGSVPRHIDPDTIRIGITIMTGGPDDVSVVDDDDPDDDDDPVPD